Protein AF-0000000077570072 (afdb_homodimer)

Nearest PDB structures (foldseek):
  3abd-assembly2_B  TM=7.037E-01  e=7.799E-14  Homo sapiens
  6ww9-assembly2_B  TM=7.008E-01  e=9.876E-14  Homo sapiens
  6ekl-assembly1_A  TM=6.558E-01  e=8.273E-14  Mus musculus
  5xpt-assembly1_A  TM=6.779E-01  e=5.472E-13  Homo sapiens
  3gmh-assembly5_I  TM=6.913E-01  e=1.492E-09  Homo sapiens

Radius of gyration: 21.85 Å; Cα contacts (8 Å, |Δi|>4): 779; chains: 2; bounding box: 58×62×51 Å

Solvent-accessible surface area (backbone atoms only — not comparable to full-atom values): 22454 Å² total; per-residue (Å²): 127,87,68,90,72,54,52,58,55,47,48,53,23,50,53,51,32,53,49,48,34,49,48,52,30,34,50,48,55,70,65,54,78,54,64,74,81,39,35,41,84,40,77,53,77,90,35,83,41,42,38,53,58,37,62,71,61,29,50,48,48,46,29,31,32,57,43,40,35,70,40,43,47,62,13,33,38,44,30,41,32,44,38,31,22,36,69,87,49,36,67,59,39,33,44,37,38,37,42,31,40,36,79,83,51,78,64,61,62,53,64,68,58,54,45,57,59,52,34,54,47,54,58,50,55,77,62,38,63,84,84,52,75,88,73,59,79,70,45,48,71,51,60,38,36,27,33,38,26,56,51,72,36,60,86,59,63,79,73,71,39,62,38,61,42,62,60,56,71,76,81,43,75,61,40,75,47,81,72,45,65,44,83,47,85,43,42,33,40,34,37,31,37,36,30,70,30,92,81,38,82,71,84,69,83,117,127,82,74,83,77,58,51,58,55,46,50,52,23,50,52,51,31,53,50,48,35,47,48,51,29,35,50,48,56,70,66,52,78,53,63,72,80,39,36,39,84,41,77,54,78,89,36,82,40,44,37,52,60,37,62,70,60,30,50,47,47,44,29,31,33,56,44,41,35,71,39,44,47,62,14,33,37,43,31,41,32,44,38,31,22,35,68,86,48,37,67,58,38,33,43,38,37,38,39,31,40,36,79,82,51,78,64,62,62,54,65,67,59,53,45,56,59,52,33,55,47,54,56,49,56,77,64,38,61,84,82,53,76,88,73,58,79,68,45,46,72,51,60,36,36,27,33,37,26,57,51,70,38,58,87,58,63,79,74,73,39,62,37,60,41,61,60,57,69,74,81,44,75,61,42,74,46,81,73,44,64,46,83,46,84,41,42,34,40,34,37,33,37,36,32,70,29,92,80,40,80,71,83,70,80,118

InterPro domains:
  IPR003511 HORMA domain [PF02301] (17-108)
  IPR003511 HORMA domain [PS50815] (10-193)
  IPR036570 HORMA domain superfamily [G3DSA:3.30.900.10] (5-197)
  IPR036570 HORMA domain superfamily [SSF56019] (9-191)
  IPR045091 Mad2-like [PTHR11842] (9-197)

pLDDT: mean 86.94, std 13.82, range [27.27, 98.12]

Organism: Vanilla planifolia (NCBI:txid51239)

Sequence (412 aa):
MDRRGLTPQGETARILVEFLEVAVSCIVFLKGFYPSGAFERRRYMNVVVQKARHPQLADYIHSVTYGLLPFIQEGLIERVVVVFFDVDHIPVERFVFKLTVNQSYSTKIEENDLEFSLRAFLVKLTLAKPITKPLPPGSSWEVAAYFRALPNGRKESQAQMWVPTDTKQWMQPSCITPIKSLSSEPVKVQLYIEHPSPTEPKDTKGMDRRGLTPQGETARILVEFLEVAVSCIVFLKGFYPSGAFERRRYMNVVVQKARHPQLADYIHSVTYGLLPFIQEGLIERVVVVFFDVDHIPVERFVFKLTVNQSYSTKIEENDLEFSLRAFLVKLTLAKPITKPLPPGSSWEVAAYFRALPNGRKESQAQMWVPTDTKQWMQPSCITPIKSLSSEPVKVQLYIEHPSPTEPKDTKG

Secondary structure (DSSP, 8-state):
---TT--HHHHHHHHHHHHHHHHHHHHHHHHT-S-GGGEEEEEETTEEEEEE-SHHHHHHHHHHHHTTHHHHHTT-EEEEEEEEE-TTS-EEEEEEEEEEE-TT--S---HHHHHHHHHHHHHHHHT-GGGS-PPPTT-EEEEEEEEEE---SS---GGGGB----S---SSPPEEEEEEEEEETTEEEEEEEEE--TTSPP----/---TT--HHHHHHHHHHHHHHHHHHHHHHHHT-S-GGGEEEEEETTEEEEEE-SHHHHHHHHHHHHTTHHHHHTT-EEEEEEEEE-TTS-EEEEEEEEEEE-TT--S---HHHHHHHHHHHHHHHHT-GGGS-PPPTT-EEEEEEEEEE---SS---GGGGB----S---SSPPEEEEEEEEEETTEEEEEEEEE--TTS------

Structure (mmCIF, N/CA/C/O backbone):
data_AF-0000000077570072-model_v1
#
loop_
_entity.id
_entity.type
_entity.pdbx_description
1 polymer 'HORMA domain-containing protein'
#
loop_
_atom_site.group_PDB
_atom_site.id
_atom_site.type_symbol
_atom_site.label_atom_id
_atom_site.label_alt_id
_atom_site.label_comp_id
_atom_site.label_asym_id
_atom_site.label_entity_id
_atom_site.label_seq_id
_atom_site.pdbx_PDB_ins_code
_atom_site.Cartn_x
_atom_site.Cartn_y
_atom_site.Cartn_z
_atom_site.occupancy
_atom_site.B_iso_or_equiv
_atom_site.auth_seq_id
_atom_site.auth_comp_id
_atom_site.auth_asym_id
_atom_site.auth_atom_id
_atom_site.pdbx_PDB_model_num
ATOM 1 N N . MET A 1 1 ? 4.984 -16.938 -27.234 1 40.09 1 MET A N 1
ATOM 2 C CA . MET A 1 1 ? 5.062 -15.508 -27.547 1 40.09 1 MET A CA 1
ATOM 3 C C . MET A 1 1 ? 6.457 -15.133 -28.047 1 40.09 1 MET A C 1
ATOM 5 O O . MET A 1 1 ? 7.457 -15.523 -27.438 1 40.09 1 MET A O 1
ATOM 9 N N . ASP A 1 2 ? 6.535 -14.805 -29.234 1 44.88 2 ASP A N 1
ATOM 10 C CA . ASP A 1 2 ? 7.762 -14.469 -29.938 1 44.88 2 ASP A CA 1
ATOM 11 C C . ASP A 1 2 ? 8.586 -13.445 -29.156 1 44.88 2 ASP A C 1
ATOM 13 O O . ASP A 1 2 ? 8.141 -12.328 -28.922 1 44.88 2 ASP A O 1
ATOM 17 N N . ARG A 1 3 ? 9.508 -13.945 -28.359 1 53.41 3 ARG A N 1
ATOM 18 C CA . ARG A 1 3 ? 10.445 -13.18 -27.547 1 53.41 3 ARG A CA 1
ATOM 19 C C . ARG A 1 3 ? 11.32 -12.281 -28.406 1 53.41 3 ARG A C 1
ATOM 21 O O . ARG A 1 3 ? 12.109 -11.484 -27.891 1 53.41 3 ARG A O 1
ATOM 28 N N . ARG A 1 4 ? 11.453 -12.414 -29.688 1 53.94 4 ARG A N 1
ATOM 29 C CA . ARG A 1 4 ? 12.492 -11.922 -30.578 1 53.94 4 ARG A CA 1
ATOM 30 C C . ARG A 1 4 ? 12.383 -10.414 -30.781 1 53.94 4 ARG A C 1
ATOM 32 O O . ARG A 1 4 ? 13.344 -9.766 -31.188 1 53.94 4 ARG A O 1
ATOM 39 N N . GLY A 1 5 ? 11.5 -9.758 -29.953 1 60.47 5 GLY A N 1
ATOM 40 C CA . GLY A 1 5 ? 11.422 -8.328 -30.25 1 60.47 5 GLY A CA 1
ATOM 41 C C . GLY A 1 5 ? 11.078 -7.492 -29.031 1 60.47 5 GLY A C 1
ATOM 42 O O . GLY A 1 5 ? 10.812 -6.293 -29.156 1 60.47 5 GLY A O 1
ATOM 43 N N . LEU A 1 6 ? 11.188 -8.172 -27.953 1 65.56 6 LEU A N 1
ATOM 44 C CA . LEU A 1 6 ? 10.766 -7.375 -26.797 1 65.56 6 LEU A CA 1
ATOM 45 C C . LEU A 1 6 ? 11.938 -6.578 -26.234 1 65.56 6 LEU A C 1
ATOM 47 O O . LEU A 1 6 ? 13.078 -7.031 -26.281 1 65.56 6 LEU A O 1
ATOM 51 N N . THR A 1 7 ? 11.734 -5.316 -25.953 1 74.25 7 THR A N 1
ATOM 52 C CA . THR A 1 7 ? 12.695 -4.527 -25.188 1 74.25 7 THR A CA 1
ATOM 53 C C . THR A 1 7 ? 13.078 -5.246 -23.906 1 74.25 7 THR A C 1
ATOM 55 O O . THR A 1 7 ? 12.375 -6.156 -23.453 1 74.25 7 THR A O 1
ATOM 58 N N . PRO A 1 8 ? 14.281 -5.039 -23.453 1 78.06 8 PRO A N 1
ATOM 59 C CA . PRO A 1 8 ? 14.703 -5.648 -22.203 1 78.06 8 PRO A CA 1
ATOM 60 C C . PRO A 1 8 ? 13.648 -5.504 -21.094 1 78.06 8 PRO A C 1
ATOM 62 O O . PRO A 1 8 ? 13.406 -6.453 -20.344 1 78.06 8 PRO A O 1
ATOM 65 N N . GLN A 1 9 ? 13.008 -4.379 -21.016 1 78.5 9 GLN A N 1
ATOM 66 C CA . GLN A 1 9 ? 11.969 -4.16 -20.016 1 78.5 9 GLN A CA 1
ATOM 67 C C . GLN A 1 9 ? 10.75 -5.039 -20.281 1 78.5 9 GLN A C 1
ATOM 69 O O . GLN A 1 9 ? 10.109 -5.531 -19.359 1 78.5 9 GLN A O 1
ATOM 74 N N . GLY A 1 10 ? 10.562 -5.184 -21.547 1 84.31 10 GLY A N 1
ATOM 75 C CA . GLY A 1 10 ? 9.438 -6.027 -21.938 1 84.31 10 GLY A CA 1
ATOM 76 C C . GLY A 1 10 ? 9.633 -7.48 -21.547 1 84.31 10 GLY A C 1
ATOM 77 O O . GLY A 1 10 ? 8.695 -8.133 -21.078 1 84.31 10 GLY A O 1
ATOM 78 N N . GLU A 1 11 ? 10.789 -7.934 -21.75 1 87.75 11 GLU A N 1
ATOM 79 C CA . GLU A 1 11 ? 11.094 -9.32 -21.391 1 87.75 11 GLU A CA 1
ATOM 80 C C . GLU A 1 11 ? 11.016 -9.531 -19.891 1 87.75 11 GLU A C 1
ATOM 82 O O . GLU A 1 11 ? 10.469 -10.539 -19.422 1 87.75 11 GLU A O 1
ATOM 87 N N . THR A 1 12 ? 11.562 -8.633 -19.125 1 90.31 12 THR A N 1
ATOM 88 C CA . THR A 1 12 ? 11.516 -8.695 -17.672 1 90.31 12 THR A CA 1
ATOM 89 C C . THR A 1 12 ? 10.062 -8.711 -17.172 1 90.31 12 THR A C 1
ATOM 91 O O . THR A 1 12 ? 9.703 -9.523 -16.328 1 90.31 12 THR A O 1
ATOM 94 N N . ALA A 1 13 ? 9.273 -7.844 -17.781 1 91.81 13 ALA A N 1
ATOM 95 C CA . ALA A 1 13 ? 7.867 -7.754 -17.391 1 91.81 13 ALA A CA 1
ATOM 96 C C . ALA A 1 13 ? 7.133 -9.055 -17.703 1 91.81 13 ALA A C 1
ATOM 98 O O . ALA A 1 13 ? 6.309 -9.508 -16.906 1 91.81 13 ALA A O 1
ATOM 99 N N . ARG A 1 14 ? 7.426 -9.648 -18.781 1 93.25 14 ARG A N 1
ATOM 100 C CA . ARG A 1 14 ? 6.789 -10.906 -19.172 1 93.25 14 ARG A CA 1
ATOM 101 C C . ARG A 1 14 ? 7.129 -12.023 -18.203 1 93.25 14 ARG A C 1
ATOM 103 O O . ARG A 1 14 ? 6.254 -12.789 -17.797 1 93.25 14 ARG A O 1
ATOM 110 N N . ILE A 1 15 ? 8.367 -12.086 -17.844 1 94.19 15 ILE A N 1
ATOM 111 C CA . ILE A 1 15 ? 8.812 -13.102 -16.891 1 94.19 15 ILE A CA 1
ATOM 112 C C . ILE A 1 15 ? 8.109 -12.906 -15.562 1 94.19 15 ILE A C 1
ATOM 114 O O . ILE A 1 15 ? 7.637 -13.867 -14.945 1 94.19 15 ILE A O 1
ATOM 118 N N . LEU A 1 16 ? 8.023 -11.664 -15.117 1 95.12 16 LEU A N 1
ATOM 119 C CA . LEU A 1 16 ? 7.383 -11.352 -13.844 1 95.12 16 LEU A CA 1
ATOM 120 C C . LEU A 1 16 ? 5.902 -11.719 -13.875 1 95.12 16 LEU A C 1
ATOM 122 O O . LEU A 1 16 ? 5.375 -12.273 -12.906 1 95.12 16 LEU A O 1
ATOM 126 N N . VAL A 1 17 ? 5.262 -11.461 -14.992 1 96.12 17 VAL A N 1
ATOM 127 C CA . VAL A 1 17 ? 3.834 -11.742 -15.125 1 96.12 17 VAL A CA 1
ATOM 128 C C . VAL A 1 17 ? 3.604 -13.25 -15.109 1 96.12 17 VAL A C 1
ATOM 130 O O . VAL A 1 17 ? 2.684 -13.742 -14.453 1 96.12 17 VAL A O 1
ATOM 133 N N . GLU A 1 18 ? 4.375 -13.977 -15.781 1 96.56 18 GLU A N 1
ATOM 134 C CA . GLU A 1 18 ? 4.277 -15.438 -15.789 1 96.56 18 GLU A CA 1
ATOM 135 C C . GLU A 1 18 ? 4.52 -16.016 -14.398 1 96.56 18 GLU A C 1
ATOM 137 O O . GLU A 1 18 ? 3.801 -16.906 -13.961 1 96.56 18 GLU A O 1
ATOM 142 N N . PHE A 1 19 ? 5.543 -15.484 -13.797 1 97.44 19 PHE A N 1
ATOM 143 C CA . PHE A 1 19 ? 5.836 -15.891 -12.43 1 97.44 19 PHE A CA 1
ATOM 144 C C . PHE A 1 19 ? 4.633 -15.641 -11.523 1 97.44 19 PHE A C 1
ATOM 146 O O . PHE A 1 19 ? 4.258 -16.516 -10.727 1 97.44 19 PHE A O 1
ATOM 153 N N . LEU A 1 20 ? 4.07 -14.469 -11.625 1 98.12 20 LEU A N 1
ATOM 154 C CA . LEU A 1 20 ? 2.916 -14.117 -10.805 1 98.12 20 LEU A CA 1
ATOM 155 C C . LEU A 1 20 ? 1.753 -15.07 -11.078 1 98.12 20 LEU A C 1
ATOM 157 O O . LEU A 1 20 ? 1.033 -15.453 -10.148 1 98.12 20 LEU A O 1
ATOM 161 N N . GLU A 1 21 ? 1.537 -15.391 -12.32 1 97.81 21 GLU A N 1
ATOM 162 C CA . GLU A 1 21 ? 0.466 -16.312 -12.664 1 97.81 21 GLU A CA 1
ATOM 163 C C . GLU A 1 21 ? 0.638 -17.656 -11.953 1 97.81 21 GLU A C 1
ATOM 165 O O . GLU A 1 21 ? -0.309 -18.172 -11.359 1 97.81 21 GLU A O 1
ATOM 170 N N . VAL A 1 22 ? 1.805 -18.172 -12 1 97.75 22 VAL A N 1
ATOM 171 C CA . VAL A 1 22 ? 2.098 -19.453 -11.359 1 97.75 22 VAL A CA 1
ATOM 172 C C . VAL A 1 22 ? 2.008 -19.312 -9.844 1 97.75 22 VAL A C 1
ATOM 174 O O . VAL A 1 22 ? 1.445 -20.172 -9.164 1 97.75 22 VAL A O 1
ATOM 177 N N . ALA A 1 23 ? 2.555 -18.219 -9.297 1 98.12 23 ALA A N 1
ATOM 178 C CA . ALA A 1 23 ? 2.543 -17.984 -7.852 1 98.12 23 ALA A CA 1
ATOM 179 C C . ALA A 1 23 ? 1.114 -17.891 -7.324 1 98.12 23 ALA A C 1
ATOM 181 O O . ALA A 1 23 ? 0.798 -18.469 -6.277 1 98.12 23 ALA A O 1
ATOM 182 N N . VAL A 1 24 ? 0.272 -17.172 -8.039 1 98.12 24 VAL A N 1
ATOM 183 C CA . VAL A 1 24 ? -1.122 -17.031 -7.629 1 98.12 24 VAL A CA 1
ATOM 184 C C . VAL A 1 24 ? -1.788 -18.406 -7.613 1 98.12 24 VAL A C 1
ATOM 186 O O . VAL A 1 24 ? -2.516 -18.734 -6.676 1 98.12 24 VAL A O 1
ATOM 189 N N . SER A 1 25 ? -1.564 -19.188 -8.656 1 97.62 25 SER A N 1
ATOM 190 C CA . SER A 1 25 ? -2.104 -20.547 -8.703 1 97.62 25 SER A CA 1
ATOM 191 C C . SER A 1 25 ? -1.646 -21.375 -7.504 1 97.62 25 SER A C 1
ATOM 193 O O . SER A 1 25 ? -2.449 -22.062 -6.879 1 97.62 25 SER A O 1
ATOM 195 N N . CYS A 1 26 ? -0.388 -21.281 -7.176 1 97.31 26 CYS A N 1
ATOM 196 C CA . CYS A 1 26 ? 0.173 -22 -6.039 1 97.31 26 CYS A CA 1
ATOM 197 C C . CYS A 1 26 ? -0.467 -21.547 -4.73 1 97.31 26 CYS A C 1
ATOM 199 O O . CYS A 1 26 ? -0.771 -22.359 -3.865 1 97.31 26 CYS A O 1
ATOM 201 N N . ILE A 1 27 ? -0.67 -20.266 -4.594 1 97.75 27 ILE A N 1
ATOM 202 C CA . ILE A 1 27 ? -1.263 -19.703 -3.383 1 97.75 27 ILE A CA 1
ATOM 203 C C . ILE A 1 27 ? -2.695 -20.219 -3.227 1 97.75 27 ILE A C 1
ATOM 205 O O . ILE A 1 27 ? -3.094 -20.641 -2.141 1 97.75 27 ILE A O 1
ATOM 209 N N . VAL A 1 28 ? -3.451 -20.156 -4.305 1 96.88 28 VAL A N 1
ATOM 210 C CA . VAL A 1 28 ? -4.844 -20.594 -4.27 1 96.88 28 VAL A CA 1
ATOM 211 C C . VAL A 1 28 ? -4.914 -22.078 -3.947 1 96.88 28 VAL A C 1
ATOM 213 O O . VAL A 1 28 ? -5.766 -22.516 -3.17 1 96.88 28 VAL A O 1
ATOM 216 N N . PHE A 1 29 ? -4.059 -22.891 -4.508 1 96.69 29 PHE A N 1
ATOM 217 C CA . PHE A 1 29 ? -3.973 -24.312 -4.195 1 96.69 29 PHE A CA 1
ATOM 218 C C . PHE A 1 29 ? -3.643 -24.516 -2.725 1 96.69 29 PHE A C 1
ATOM 220 O O . PHE A 1 29 ? -4.289 -25.312 -2.045 1 96.69 29 PHE A O 1
ATOM 227 N N . LEU A 1 30 ? -2.654 -23.797 -2.287 1 95.69 30 LEU A N 1
ATOM 228 C CA . LEU A 1 30 ? -2.176 -23.891 -0.911 1 95.69 30 LEU A CA 1
ATOM 229 C C . LEU A 1 30 ? -3.309 -23.625 0.076 1 95.69 30 LEU A C 1
ATOM 231 O O . LEU A 1 30 ? -3.383 -24.266 1.128 1 95.69 30 LEU A O 1
ATOM 235 N N . LYS A 1 31 ? -4.172 -22.688 -0.245 1 95.75 31 LYS A N 1
ATOM 236 C CA . LYS A 1 31 ? -5.238 -22.266 0.664 1 95.75 31 LYS A CA 1
ATOM 237 C C . LYS A 1 31 ? -6.418 -23.234 0.607 1 95.75 31 LYS A C 1
ATOM 239 O O . LYS A 1 31 ? -7.328 -23.156 1.436 1 95.75 31 LYS A O 1
ATOM 244 N N . GLY A 1 32 ? -6.445 -24.109 -0.386 1 92.56 32 GLY A N 1
ATOM 245 C CA . GLY A 1 32 ? -7.426 -25.172 -0.437 1 92.56 32 GLY A CA 1
ATOM 246 C C . GLY A 1 32 ? -8.82 -24.688 -0.777 1 92.56 32 GLY A C 1
ATOM 247 O O . GLY A 1 32 ? -9.812 -25.266 -0.327 1 92.56 32 GLY A O 1
ATOM 248 N N . PHE A 1 33 ? -8.867 -23.672 -1.494 1 89.19 33 PHE A N 1
ATOM 249 C CA . PHE A 1 33 ? -10.148 -23.109 -1.879 1 89.19 33 PHE A CA 1
ATOM 250 C C . PHE A 1 33 ? -10.875 -24.016 -2.865 1 89.19 33 PHE A C 1
ATOM 252 O O . PHE A 1 33 ? -12.109 -24.031 -2.908 1 89.19 33 PHE A O 1
ATOM 259 N N . TYR A 1 34 ? -10.117 -24.656 -3.611 1 93.19 34 TYR A N 1
ATOM 260 C CA . TYR A 1 34 ? -10.656 -25.547 -4.641 1 93.19 34 TYR A CA 1
ATOM 261 C C . TYR A 1 34 ? -10.133 -26.969 -4.465 1 93.19 34 TYR A C 1
ATOM 263 O O . TYR A 1 34 ? -9.086 -27.172 -3.844 1 93.19 34 TYR A O 1
ATOM 271 N N . PRO A 1 35 ? -10.922 -27.906 -5 1 93.88 35 PRO A N 1
ATOM 272 C CA . PRO A 1 35 ? -10.406 -29.281 -4.961 1 93.88 35 PRO A CA 1
ATOM 273 C C . PRO A 1 35 ? -9.086 -29.438 -5.707 1 93.88 35 PRO A C 1
ATOM 275 O O . PRO A 1 35 ? -8.812 -28.703 -6.648 1 93.88 35 PRO A O 1
ATOM 278 N N . SER A 1 36 ? -8.266 -30.438 -5.238 1 94.31 36 SER A N 1
ATOM 279 C CA . SER A 1 36 ? -6.957 -30.672 -5.836 1 94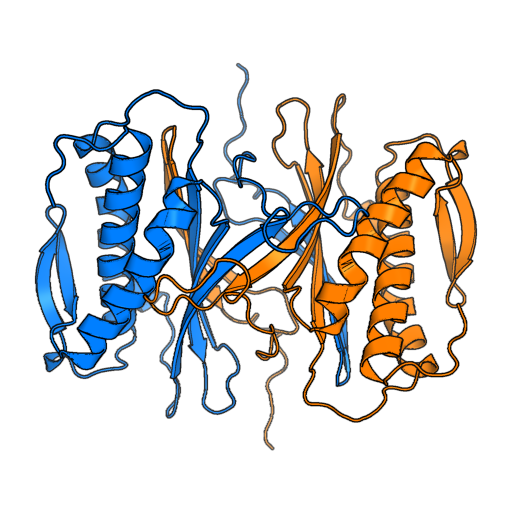.31 36 SER A CA 1
ATOM 280 C C . SER A 1 36 ? -7.07 -30.953 -7.328 1 94.31 36 SER A C 1
ATOM 282 O O . SER A 1 36 ? -6.156 -30.641 -8.094 1 94.31 36 SER A O 1
ATOM 284 N N . GLY A 1 37 ? -8.242 -31.516 -7.707 1 95.5 37 GLY A N 1
ATOM 285 C CA . GLY A 1 37 ? -8.461 -31.828 -9.109 1 95.5 37 GLY A CA 1
ATOM 286 C C . GLY A 1 37 ? -8.555 -30.609 -10 1 95.5 37 GLY A C 1
ATOM 287 O O . GLY A 1 37 ? -8.461 -30.703 -11.219 1 95.5 37 GLY A O 1
ATOM 288 N N . ALA A 1 38 ? -8.773 -29.484 -9.398 1 96.94 38 ALA A N 1
ATOM 289 C CA . ALA A 1 38 ? -8.836 -28.234 -10.164 1 96.94 38 ALA A CA 1
ATOM 290 C C . ALA A 1 38 ? -7.441 -27.766 -10.562 1 96.94 38 ALA A C 1
ATOM 292 O O . ALA A 1 38 ? -7.297 -26.766 -11.273 1 96.94 38 ALA A O 1
ATOM 293 N N . PHE A 1 39 ? -6.426 -28.5 -10.141 1 97.5 39 PHE A N 1
ATOM 294 C CA . PHE A 1 39 ? -5.035 -28.125 -10.391 1 97.5 39 PHE A CA 1
ATOM 295 C C . PHE A 1 39 ? -4.27 -29.297 -11 1 97.5 39 PHE A C 1
ATOM 297 O O . PHE A 1 39 ? -4.758 -30.438 -11 1 97.5 39 PHE A O 1
ATOM 304 N N . GLU A 1 40 ? -3.164 -29.047 -11.539 1 97.62 40 GLU A N 1
ATOM 305 C CA . GLU A 1 40 ? -2.244 -30.062 -12.047 1 97.62 40 GLU A CA 1
ATOM 306 C C . GLU A 1 40 ? -0.799 -29.719 -11.695 1 97.62 40 GLU A C 1
ATOM 308 O O . GLU A 1 40 ? -0.429 -28.547 -11.641 1 97.62 40 GLU A O 1
ATOM 313 N N . ARG A 1 41 ? -0.037 -30.781 -11.453 1 96.31 41 ARG A N 1
ATOM 314 C CA . ARG A 1 41 ? 1.393 -30.594 -11.234 1 96.31 41 ARG A CA 1
ATOM 315 C C . ARG A 1 41 ? 2.119 -30.297 -12.539 1 96.31 41 ARG A C 1
ATOM 317 O O . ARG A 1 41 ? 1.937 -31.016 -13.531 1 96.31 41 ARG A O 1
ATOM 324 N N . ARG A 1 42 ? 2.826 -29.297 -12.562 1 96 42 ARG A N 1
ATOM 325 C CA . ARG A 1 42 ? 3.615 -28.891 -13.719 1 96 42 ARG A CA 1
ATOM 326 C C . ARG A 1 42 ? 4.98 -28.359 -13.297 1 96 42 ARG A C 1
ATOM 328 O O . ARG A 1 42 ? 5.129 -27.828 -12.195 1 96 42 ARG A O 1
ATOM 335 N N . ARG A 1 43 ? 5.922 -28.578 -14.141 1 96.25 43 ARG A N 1
ATOM 336 C CA . ARG A 1 43 ? 7.246 -28.016 -13.867 1 96.25 43 ARG A CA 1
ATOM 337 C C . ARG A 1 43 ? 7.367 -26.594 -14.414 1 96.25 43 ARG A C 1
ATOM 339 O O . ARG A 1 43 ? 6.996 -26.328 -15.555 1 96.25 43 ARG A O 1
ATOM 346 N N . TYR A 1 44 ? 7.75 -25.703 -13.625 1 96 44 TYR A N 1
ATOM 347 C CA . TYR A 1 44 ? 8.016 -24.297 -13.961 1 96 44 TYR A CA 1
ATOM 348 C C . TYR A 1 44 ? 9.242 -23.781 -13.227 1 96 44 TYR A C 1
ATOM 350 O O . TYR A 1 44 ? 9.336 -23.891 -12 1 96 44 TYR A O 1
ATOM 358 N N . MET A 1 45 ? 10.266 -23.266 -13.961 1 94.81 45 MET A N 1
ATOM 359 C CA . MET A 1 45 ? 11.539 -22.828 -13.414 1 94.81 45 MET A CA 1
ATOM 360 C C . MET A 1 45 ? 12.188 -23.922 -12.578 1 94.81 45 MET A C 1
ATOM 362 O O . MET A 1 45 ? 12.68 -23.672 -11.477 1 94.81 45 MET A O 1
ATOM 366 N N . ASN A 1 46 ? 12.031 -25.141 -13.023 1 92.44 46 ASN A N 1
ATOM 367 C CA . ASN A 1 46 ? 12.633 -26.344 -12.445 1 92.44 46 ASN A CA 1
ATOM 368 C C . ASN A 1 46 ? 12.086 -26.625 -11.055 1 92.44 46 ASN A C 1
ATOM 370 O O . ASN A 1 46 ? 12.82 -27.094 -10.172 1 92.44 46 ASN A O 1
ATOM 374 N N . VAL A 1 47 ? 10.922 -26.156 -10.766 1 95.31 47 VAL A N 1
ATOM 375 C CA . VAL A 1 47 ? 10.172 -26.469 -9.547 1 95.31 47 VAL A CA 1
ATOM 376 C C . VAL A 1 47 ? 8.828 -27.078 -9.914 1 95.31 47 VAL A C 1
ATOM 378 O O . VAL A 1 47 ? 8.188 -26.656 -10.883 1 95.31 47 VAL A O 1
ATOM 381 N N . VAL A 1 48 ? 8.461 -28.109 -9.211 1 96.38 48 VAL A N 1
ATOM 382 C CA . VAL A 1 48 ? 7.121 -28.656 -9.398 1 96.38 48 VAL A CA 1
ATOM 383 C C . VAL A 1 48 ? 6.102 -27.734 -8.711 1 96.38 48 VAL A C 1
ATOM 385 O O . VAL A 1 48 ? 6.184 -27.5 -7.504 1 96.38 48 VAL A O 1
ATOM 388 N N . VAL A 1 49 ? 5.219 -27.172 -9.477 1 96.31 49 VAL A N 1
ATOM 389 C CA . VAL A 1 49 ? 4.23 -26.234 -8.961 1 96.31 49 VAL A CA 1
ATOM 390 C C . VAL A 1 49 ? 2.824 -26.734 -9.273 1 96.31 49 VAL A C 1
ATOM 392 O O . VAL A 1 49 ? 2.658 -27.703 -10.023 1 96.31 49 VAL A O 1
ATOM 395 N N . GLN A 1 50 ? 1.848 -26.188 -8.641 1 96.06 50 GLN A N 1
ATOM 396 C CA . GLN A 1 50 ? 0.443 -26.5 -8.891 1 96.06 50 GLN A CA 1
ATOM 397 C C . GLN A 1 50 ? -0.194 -25.453 -9.805 1 96.06 50 GLN A C 1
ATOM 399 O O . GLN A 1 50 ? -0.415 -24.312 -9.391 1 96.06 50 GLN A O 1
ATOM 404 N N . LYS A 1 51 ? -0.458 -25.797 -10.961 1 96.69 51 LYS A N 1
ATOM 405 C CA . LYS A 1 51 ? -1.098 -24.906 -11.93 1 96.69 51 LYS A CA 1
ATOM 406 C C . LYS A 1 51 ? -2.596 -25.188 -12.016 1 96.69 51 LYS A C 1
ATOM 408 O O . LYS A 1 51 ? -3.023 -26.344 -12.016 1 96.69 51 LYS A O 1
ATOM 413 N N . ALA A 1 52 ? -3.338 -24.078 -12.055 1 97.06 52 ALA A N 1
ATOM 414 C CA . ALA A 1 52 ? -4.781 -24.234 -12.219 1 97.06 52 ALA A CA 1
ATOM 415 C C . ALA A 1 52 ? -5.113 -24.875 -13.562 1 97.06 52 ALA A C 1
ATOM 417 O O . ALA A 1 52 ? -4.609 -24.438 -14.602 1 97.06 52 ALA A O 1
ATOM 418 N N . ARG A 1 53 ? -5.922 -25.906 -13.523 1 95.62 53 ARG A N 1
ATOM 419 C CA . ARG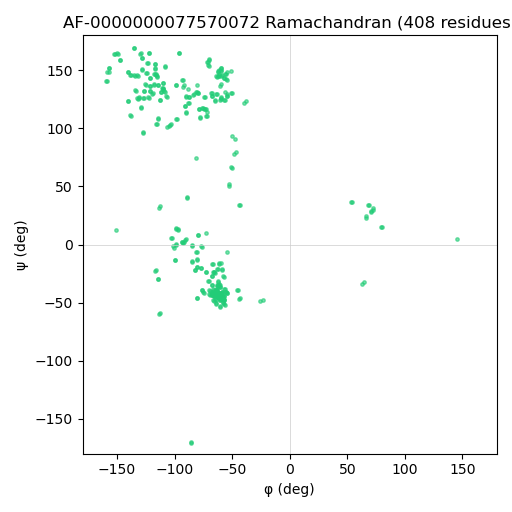 A 1 53 ? -6.301 -26.578 -14.766 1 95.62 53 ARG A CA 1
ATOM 420 C C . ARG A 1 53 ? -7.789 -26.422 -15.047 1 95.62 53 ARG A C 1
ATOM 422 O O . ARG A 1 53 ? -8.219 -26.484 -16.203 1 95.62 53 ARG A O 1
ATOM 429 N N . HIS A 1 54 ? -8.594 -26.297 -13.977 1 96.19 54 HIS A N 1
ATOM 430 C CA . HIS A 1 54 ? -10 -25.969 -14.219 1 96.19 54 HIS A CA 1
ATOM 431 C C . HIS A 1 54 ? -10.133 -24.703 -15.062 1 96.19 54 HIS A C 1
ATOM 433 O O . HIS A 1 54 ? -9.578 -23.656 -14.719 1 96.19 54 HIS A O 1
ATOM 439 N N . PRO A 1 55 ? -10.852 -24.703 -16.109 1 96.25 55 PRO A N 1
ATOM 440 C CA . PRO A 1 55 ? -10.836 -23.641 -17.109 1 96.25 55 PRO A CA 1
ATOM 441 C C . PRO A 1 55 ? -11.18 -22.281 -16.516 1 96.25 55 PRO A C 1
ATOM 443 O O . PRO A 1 55 ? -10.477 -21.297 -16.766 1 96.25 55 PRO A O 1
ATOM 446 N N . GLN A 1 56 ? -12.266 -22.188 -15.766 1 94.62 56 GLN A N 1
ATOM 447 C CA . GLN A 1 56 ? -12.703 -20.922 -15.211 1 94.62 56 GLN A CA 1
ATOM 448 C C . GLN A 1 56 ? -11.648 -20.328 -14.273 1 94.62 56 GLN A C 1
ATOM 450 O O . GLN A 1 56 ? -11.367 -19.141 -14.32 1 94.62 56 GLN A O 1
ATOM 455 N N . LEU A 1 57 ? -11.156 -21.219 -13.445 1 95.88 57 LEU A N 1
ATOM 456 C CA . LEU A 1 57 ? -10.125 -20.766 -12.516 1 95.88 57 LEU A CA 1
ATOM 457 C C . LEU A 1 57 ? -8.852 -20.375 -13.258 1 95.88 57 LEU A C 1
ATOM 459 O O . LEU A 1 57 ? -8.281 -19.312 -12.992 1 95.88 57 LEU A O 1
ATOM 463 N N . ALA A 1 58 ? -8.398 -21.203 -14.164 1 96.56 58 ALA A N 1
ATOM 464 C CA . ALA A 1 58 ? -7.199 -20.953 -14.961 1 96.56 58 ALA A CA 1
ATOM 465 C C . ALA A 1 58 ? -7.34 -19.672 -15.758 1 96.56 58 ALA A C 1
ATOM 467 O O . ALA A 1 58 ? -6.41 -18.859 -15.812 1 96.56 58 ALA A O 1
ATOM 468 N N . ASP A 1 59 ? -8.5 -19.5 -16.359 1 95.38 59 ASP A N 1
ATOM 469 C CA . ASP A 1 59 ? -8.766 -18.312 -17.172 1 95.38 59 ASP A CA 1
ATOM 470 C C . ASP A 1 59 ? -8.734 -17.047 -16.297 1 95.38 59 ASP A C 1
ATOM 472 O O . ASP A 1 59 ? -8.227 -16.016 -16.734 1 95.38 59 ASP A O 1
ATOM 476 N N . TYR A 1 60 ? -9.344 -17.172 -15.18 1 94.56 60 TYR A N 1
ATOM 477 C CA . TYR A 1 60 ? -9.359 -16.016 -14.281 1 94.56 60 TYR A CA 1
ATOM 478 C C . TYR A 1 60 ? -7.941 -15.617 -13.891 1 94.56 60 TYR A C 1
ATOM 480 O O . TYR A 1 60 ? -7.559 -14.453 -14.031 1 94.56 60 TYR A O 1
ATOM 488 N N . ILE A 1 61 ? -7.152 -16.562 -13.383 1 96.81 61 ILE A N 1
ATOM 489 C CA . ILE A 1 61 ? -5.793 -16.297 -12.922 1 96.81 61 ILE A CA 1
ATOM 490 C C . ILE A 1 61 ? -4.961 -15.734 -14.07 1 96.81 61 ILE A C 1
ATOM 492 O O . ILE A 1 61 ? -4.227 -14.758 -13.891 1 96.81 61 ILE A O 1
ATOM 496 N N . HIS A 1 62 ? -5.137 -16.281 -15.219 1 95.81 62 HIS A N 1
ATOM 497 C CA . HIS A 1 62 ? -4.418 -15.805 -16.391 1 95.81 62 HIS A CA 1
ATOM 498 C C . HIS A 1 62 ? -4.805 -14.367 -16.734 1 95.81 62 HIS A C 1
ATOM 500 O O . HIS A 1 62 ? -3.934 -13.516 -16.922 1 95.81 62 HIS A O 1
ATOM 506 N N . SER A 1 63 ? -6.055 -14.133 -16.812 1 94.06 63 SER A N 1
ATOM 507 C CA . SER A 1 63 ? -6.551 -12.828 -17.234 1 94.06 63 SER A CA 1
ATOM 508 C C . SER A 1 63 ? -6.102 -11.734 -16.266 1 94.06 63 SER A C 1
ATOM 510 O O . SER A 1 63 ? -5.641 -10.672 -16.703 1 94.06 63 SER A O 1
ATOM 512 N N . VAL A 1 64 ? -6.23 -12 -15.008 1 93.5 64 VAL A N 1
ATOM 513 C CA . VAL A 1 64 ? -5.91 -10.977 -14.016 1 93.5 64 VAL A CA 1
ATOM 514 C C . VAL A 1 64 ? -4.406 -10.695 -14.031 1 93.5 64 VAL A C 1
ATOM 516 O O . VAL A 1 64 ? -3.982 -9.547 -13.938 1 93.5 64 VAL A O 1
ATOM 519 N N . THR A 1 65 ? -3.59 -11.719 -14.156 1 95.75 65 THR A N 1
ATOM 520 C CA . THR A 1 65 ? -2.145 -11.516 -14.133 1 95.75 65 THR A CA 1
ATOM 521 C C . THR A 1 65 ? -1.668 -10.922 -15.453 1 95.75 65 THR A C 1
ATOM 523 O O . THR A 1 65 ? -0.832 -10.016 -15.469 1 95.75 65 THR A O 1
ATOM 526 N N . TYR A 1 66 ? -2.207 -11.398 -16.516 1 93.56 66 TYR A N 1
ATOM 527 C CA . TYR A 1 66 ? -1.84 -10.852 -17.812 1 93.56 66 TYR A CA 1
ATOM 528 C C . TYR A 1 66 ? -2.232 -9.383 -17.922 1 93.56 66 TYR A C 1
ATOM 530 O O . TYR A 1 66 ? -1.539 -8.602 -18.578 1 93.56 66 TYR A O 1
ATOM 538 N N . GLY A 1 67 ? -3.305 -9.07 -17.328 1 91.62 67 GLY A N 1
ATOM 539 C CA . GLY A 1 67 ? -3.756 -7.688 -17.328 1 91.62 67 GLY A CA 1
ATOM 540 C C . GLY A 1 67 ? -2.785 -6.742 -16.656 1 91.62 67 GLY A C 1
ATOM 541 O O . GLY A 1 67 ? -2.859 -5.527 -16.844 1 91.62 67 GLY A O 1
ATOM 542 N N . LEU A 1 68 ? -1.864 -7.25 -15.891 1 93.19 68 LEU A N 1
ATOM 543 C CA . LEU A 1 68 ? -0.891 -6.438 -15.172 1 93.19 68 LEU A CA 1
ATOM 544 C C . LEU A 1 68 ? 0.301 -6.102 -16.062 1 93.19 68 LEU A C 1
ATOM 546 O O . LEU A 1 68 ? 1.099 -5.223 -15.727 1 93.19 68 LEU A O 1
ATOM 550 N N . LEU A 1 69 ? 0.458 -6.758 -17.172 1 92.62 69 LEU A N 1
ATOM 551 C CA . LEU A 1 69 ? 1.663 -6.723 -17.984 1 92.62 69 LEU A CA 1
ATOM 552 C C . LEU A 1 69 ? 2.004 -5.293 -18.391 1 92.62 69 LEU A C 1
ATOM 554 O O . LEU A 1 69 ? 3.125 -4.828 -18.156 1 92.62 69 LEU A O 1
ATOM 558 N N . PRO A 1 70 ? 1.078 -4.488 -18.969 1 88.88 70 PRO A N 1
ATOM 559 C CA . PRO A 1 70 ? 1.46 -3.135 -19.391 1 88.88 70 PRO A CA 1
ATOM 560 C C . PRO A 1 70 ? 1.902 -2.264 -18.219 1 88.88 70 PRO A C 1
ATOM 562 O O . PRO A 1 70 ? 2.781 -1.412 -18.375 1 88.88 70 PRO A O 1
ATOM 565 N N . PHE A 1 71 ? 1.354 -2.457 -17.031 1 88.75 71 PHE A N 1
ATOM 566 C CA . PHE A 1 71 ? 1.672 -1.656 -15.852 1 88.75 71 PHE A CA 1
ATOM 567 C C . PHE A 1 71 ? 3.023 -2.057 -15.273 1 88.75 71 PHE A C 1
ATOM 569 O O . PHE A 1 71 ? 3.773 -1.208 -14.789 1 88.75 71 PHE A O 1
ATOM 576 N N . ILE A 1 72 ? 3.244 -3.379 -15.312 1 90.88 72 ILE A N 1
ATOM 577 C CA . ILE A 1 72 ? 4.543 -3.85 -14.836 1 90.88 72 ILE A CA 1
ATOM 578 C C . ILE A 1 72 ? 5.641 -3.354 -15.773 1 90.88 72 ILE A C 1
ATOM 580 O O . ILE A 1 72 ? 6.715 -2.949 -15.32 1 90.88 72 ILE A O 1
ATOM 584 N N . GLN A 1 73 ? 5.355 -3.354 -17.047 1 88.19 73 GLN A N 1
ATOM 585 C CA . GLN A 1 73 ? 6.312 -2.904 -18.047 1 88.19 73 GLN A CA 1
ATOM 586 C C . GLN A 1 73 ? 6.688 -1.44 -17.844 1 88.19 73 GLN A C 1
ATOM 588 O O . GLN A 1 73 ? 7.832 -1.045 -18.078 1 88.19 73 GLN A O 1
ATOM 593 N N . GLU A 1 74 ? 5.773 -0.677 -17.406 1 87.44 74 GLU A N 1
ATOM 594 C CA . GLU A 1 74 ? 6.004 0.752 -17.219 1 87.44 74 GLU A CA 1
ATOM 595 C C . GLU A 1 74 ? 6.445 1.056 -15.797 1 87.44 74 GLU A C 1
ATOM 597 O O . GLU A 1 74 ? 6.605 2.221 -15.422 1 87.44 74 GLU A O 1
ATOM 602 N N . GLY A 1 75 ? 6.582 0.009 -15.016 1 89 75 GLY A N 1
ATOM 603 C CA . GLY A 1 75 ? 7.027 0.189 -13.641 1 89 75 GLY A CA 1
ATOM 604 C C . GLY A 1 75 ? 6.008 0.894 -12.773 1 89 75 GLY A C 1
ATOM 605 O O . GLY A 1 75 ? 6.371 1.607 -11.836 1 89 75 GLY A O 1
ATOM 606 N N . LEU A 1 76 ? 4.715 0.674 -13.008 1 88.44 76 LEU A N 1
ATOM 607 C CA . LEU A 1 76 ? 3.67 1.453 -12.352 1 88.44 76 LEU A CA 1
ATOM 608 C C . LEU A 1 76 ? 3.076 0.688 -11.172 1 88.44 76 LEU A C 1
ATOM 610 O O . LEU A 1 76 ? 2.365 1.264 -10.352 1 88.44 76 LEU A O 1
ATOM 614 N N . ILE A 1 77 ? 3.365 -0.621 -11.07 1 91.31 77 ILE A N 1
ATOM 615 C CA . ILE A 1 77 ? 2.773 -1.436 -10.016 1 91.31 77 ILE A CA 1
ATOM 616 C C . ILE A 1 77 ? 3.646 -1.373 -8.758 1 91.31 77 ILE A C 1
ATOM 618 O O . ILE A 1 77 ? 4.836 -1.69 -8.812 1 91.31 77 ILE A O 1
ATOM 622 N N . GLU A 1 78 ? 3.027 -0.931 -7.691 1 92.25 78 GLU A N 1
ATOM 623 C CA . GLU A 1 78 ? 3.725 -0.946 -6.41 1 92.25 78 GLU A CA 1
ATOM 624 C C . GLU A 1 78 ? 3.689 -2.334 -5.777 1 92.25 78 GLU A C 1
ATOM 626 O O . GLU A 1 78 ? 4.688 -2.797 -5.227 1 92.25 78 GLU A O 1
ATOM 631 N N . ARG A 1 79 ? 2.535 -2.904 -5.797 1 94.88 79 ARG A N 1
ATOM 632 C CA . ARG A 1 79 ? 2.412 -4.262 -5.277 1 94.88 79 ARG A CA 1
ATOM 633 C C . ARG A 1 79 ? 1.198 -4.969 -5.871 1 94.88 79 ARG A C 1
ATOM 635 O O . ARG A 1 79 ? 0.246 -4.316 -6.309 1 94.88 79 ARG A O 1
ATOM 642 N N . VAL A 1 80 ? 1.3 -6.289 -5.953 1 96.69 80 VAL A N 1
ATOM 643 C CA . VAL A 1 80 ? 0.203 -7.191 -6.285 1 96.69 80 VAL A CA 1
ATOM 644 C C . VAL A 1 80 ? -0.171 -8.031 -5.066 1 96.69 80 VAL A C 1
ATOM 646 O O . VAL A 1 80 ? 0.702 -8.594 -4.406 1 96.69 80 VAL A O 1
ATOM 649 N N . VAL A 1 81 ? -1.483 -8.07 -4.777 1 96.88 81 VAL A N 1
ATOM 650 C CA . VAL A 1 81 ? -1.904 -8.719 -3.541 1 96.88 81 VAL A CA 1
ATOM 651 C C . VAL A 1 81 ? -2.969 -9.773 -3.846 1 96.88 81 VAL A 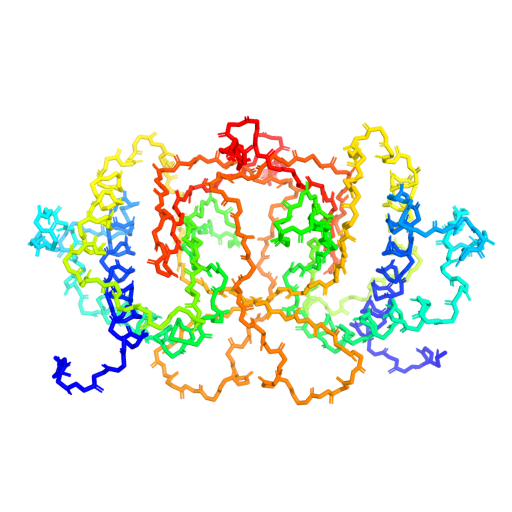C 1
ATOM 653 O O . VAL A 1 81 ? -3.926 -9.5 -4.574 1 96.88 81 VAL A O 1
ATOM 656 N N . VAL A 1 82 ? -2.742 -10.969 -3.416 1 97.62 82 VAL A N 1
ATOM 657 C CA . VAL A 1 82 ? -3.797 -11.977 -3.342 1 97.62 82 VAL A CA 1
ATOM 658 C C . VAL A 1 82 ? -4.477 -11.906 -1.977 1 97.62 82 VAL A C 1
ATOM 660 O O . VAL A 1 82 ? -3.865 -12.234 -0.956 1 97.62 82 VAL A O 1
ATOM 663 N N . VAL A 1 83 ? -5.727 -11.523 -1.994 1 96.56 83 VAL A N 1
ATOM 664 C CA . VAL A 1 83 ? -6.426 -11.273 -0.737 1 96.56 83 VAL A CA 1
ATOM 665 C C . VAL A 1 83 ? -7.496 -12.344 -0.519 1 96.56 83 VAL A C 1
ATOM 667 O O . VAL A 1 83 ? -8.266 -12.648 -1.429 1 96.56 83 VAL A O 1
ATOM 670 N N . PHE A 1 84 ? -7.578 -12.867 0.646 1 96.5 84 PHE A N 1
ATOM 671 C CA . PHE A 1 84 ? -8.617 -13.805 1.063 1 96.5 84 PHE A CA 1
ATOM 672 C C . PHE A 1 84 ? -9.555 -13.148 2.074 1 96.5 84 PHE A C 1
ATOM 674 O O . PHE A 1 84 ? -9.102 -12.508 3.023 1 96.5 84 PHE A O 1
ATOM 681 N N . PHE A 1 85 ? -10.844 -13.32 1.863 1 95.12 85 PHE A N 1
ATOM 682 C CA . PHE A 1 85 ? -11.875 -12.695 2.688 1 95.12 85 PHE A CA 1
ATOM 683 C C . PHE A 1 85 ? -12.711 -13.75 3.4 1 95.12 85 PHE A C 1
ATOM 685 O O . PHE A 1 85 ? -12.859 -14.875 2.908 1 95.12 85 PHE A O 1
ATOM 692 N N . ASP A 1 86 ? -13.281 -13.336 4.504 1 93.12 86 ASP A N 1
ATOM 693 C CA . ASP A 1 86 ? -14.305 -14.164 5.129 1 93.12 86 ASP A CA 1
ATOM 694 C C . ASP A 1 86 ? -15.68 -13.891 4.523 1 93.12 86 ASP A C 1
ATOM 696 O O . ASP A 1 86 ? -15.789 -13.211 3.5 1 93.12 86 ASP A O 1
ATOM 700 N N . VAL A 1 87 ? -16.703 -14.398 5.09 1 91.12 87 VAL A N 1
ATOM 701 C CA . VAL A 1 87 ? -18.062 -14.344 4.547 1 91.12 87 VAL A CA 1
ATOM 702 C C . VAL A 1 87 ? -18.562 -12.906 4.574 1 91.12 87 VAL A C 1
ATOM 704 O O . VAL A 1 87 ? -19.391 -12.516 3.742 1 91.12 87 VAL A O 1
ATOM 707 N N . ASP A 1 88 ? -18.047 -12.094 5.516 1 87.81 88 ASP A N 1
ATOM 708 C CA . ASP A 1 88 ? -18.469 -10.703 5.633 1 87.81 88 ASP A CA 1
ATOM 709 C C . ASP A 1 88 ? -17.594 -9.789 4.777 1 87.81 88 ASP A C 1
ATOM 711 O O . ASP A 1 88 ? -17.625 -8.57 4.922 1 87.81 88 ASP A O 1
ATOM 715 N N . HIS A 1 89 ? -16.641 -10.367 3.979 1 89.31 89 HIS A N 1
ATOM 716 C CA . HIS A 1 89 ? -15.734 -9.672 3.066 1 89.31 89 HIS A CA 1
ATOM 717 C C . HIS A 1 89 ? -14.688 -8.867 3.828 1 89.31 89 HIS A C 1
ATOM 719 O O . HIS A 1 89 ? -14.297 -7.781 3.398 1 89.31 89 HIS A O 1
ATOM 725 N N . ILE A 1 90 ? -14.406 -9.352 4.973 1 89.12 90 ILE A N 1
ATOM 726 C CA . ILE A 1 90 ? -13.266 -8.844 5.734 1 89.12 90 ILE A CA 1
ATOM 727 C C . ILE A 1 90 ? -12.016 -9.648 5.391 1 89.12 90 ILE A C 1
ATOM 729 O O . ILE A 1 90 ? -12.031 -10.883 5.434 1 89.12 90 ILE A O 1
ATOM 733 N N . PRO A 1 91 ? -10.969 -8.945 5.02 1 93.5 91 PRO A N 1
ATOM 734 C CA . PRO A 1 91 ? -9.75 -9.703 4.723 1 93.5 91 PRO A CA 1
ATOM 735 C C . PRO A 1 91 ? -9.25 -10.516 5.914 1 93.5 91 PRO A C 1
ATOM 737 O O . PRO A 1 91 ? -9.273 -10.031 7.051 1 93.5 91 PRO A O 1
ATOM 740 N N . VAL A 1 92 ? -8.828 -11.734 5.664 1 94.5 92 VAL A N 1
ATOM 741 C CA . VAL A 1 92 ? -8.328 -12.578 6.742 1 94.5 92 VAL A CA 1
ATOM 742 C C . VAL A 1 92 ? -6.855 -12.914 6.496 1 94.5 92 VAL A C 1
ATOM 744 O O . VAL A 1 92 ? -6.141 -13.312 7.418 1 94.5 92 VAL A O 1
ATOM 747 N N . GLU A 1 93 ? -6.434 -12.836 5.293 1 96.31 93 GLU A N 1
ATOM 748 C CA . GLU A 1 93 ? -5.051 -13.102 4.906 1 96.31 93 GLU A CA 1
ATOM 749 C C . GLU A 1 93 ? -4.711 -12.453 3.57 1 96.31 93 GLU A C 1
ATOM 751 O O . GLU A 1 93 ? -5.547 -12.406 2.666 1 96.31 93 GLU A O 1
ATOM 756 N N . ARG A 1 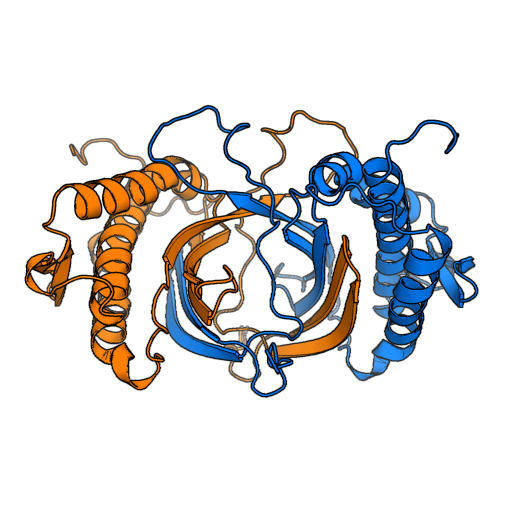94 ? -3.512 -11.922 3.469 1 96.62 94 ARG A N 1
ATOM 757 C CA . ARG A 1 94 ? -3.053 -11.32 2.225 1 96.62 94 ARG A CA 1
ATOM 758 C C . ARG A 1 94 ? -1.657 -11.812 1.857 1 96.62 94 ARG A C 1
ATOM 760 O O . ARG A 1 94 ? -0.752 -11.812 2.693 1 96.62 94 ARG A O 1
ATOM 767 N N . PHE A 1 95 ? -1.463 -12.344 0.683 1 97.81 95 PHE A N 1
ATOM 768 C CA . PHE A 1 95 ? -0.143 -12.555 0.099 1 97.81 95 PHE A CA 1
ATOM 769 C C . PHE A 1 95 ? 0.282 -11.344 -0.73 1 97.81 95 PHE A C 1
ATOM 771 O O . PHE A 1 95 ? -0.38 -10.992 -1.709 1 97.81 95 PHE A O 1
ATOM 778 N N . VAL A 1 96 ? 1.357 -10.734 -0.354 1 97.31 96 VAL A N 1
ATOM 779 C CA . VAL A 1 96 ? 1.742 -9.461 -0.954 1 97.31 96 VAL A CA 1
ATOM 780 C C . VAL A 1 96 ? 3.025 -9.641 -1.764 1 97.31 96 VAL A C 1
ATOM 782 O O . VAL A 1 96 ? 4.035 -10.117 -1.242 1 97.31 96 VAL A O 1
ATOM 785 N N . PHE A 1 97 ? 3.014 -9.281 -3.037 1 97.19 97 PHE A N 1
ATOM 786 C CA . PHE A 1 97 ? 4.176 -9.18 -3.912 1 97.19 97 PHE A CA 1
ATOM 787 C C . PHE A 1 97 ? 4.531 -7.719 -4.168 1 97.19 97 PHE A C 1
ATOM 789 O O . PHE A 1 97 ? 3.863 -7.039 -4.949 1 97.19 97 PHE A O 1
ATOM 796 N N . LYS A 1 98 ? 5.48 -7.254 -3.525 1 94.94 98 LYS A N 1
ATOM 797 C CA . LYS A 1 98 ? 5.992 -5.926 -3.863 1 94.94 98 LYS A CA 1
ATOM 798 C C . LYS A 1 98 ? 6.93 -5.988 -5.062 1 94.94 98 LYS A C 1
ATOM 800 O O . LYS A 1 98 ? 7.82 -6.84 -5.117 1 94.94 98 LYS A O 1
ATOM 805 N N . LEU A 1 99 ? 6.699 -5.105 -6.016 1 93.06 99 LEU A N 1
ATOM 806 C CA . LEU A 1 99 ? 7.473 -5.141 -7.254 1 93.06 99 LEU A CA 1
ATOM 807 C C . LEU A 1 99 ? 8.102 -3.779 -7.539 1 93.06 99 LEU A C 1
ATOM 809 O O . LEU A 1 99 ? 7.441 -2.746 -7.398 1 93.06 99 LEU A O 1
ATOM 813 N N . THR A 1 100 ? 9.359 -3.785 -7.855 1 88.12 100 THR A N 1
ATOM 814 C CA . THR A 1 100 ? 10.031 -2.605 -8.398 1 88.12 100 THR A CA 1
ATOM 815 C C . THR A 1 100 ? 10.797 -2.953 -9.664 1 88.12 100 THR A C 1
ATOM 817 O O . THR A 1 100 ? 11.625 -3.865 -9.664 1 88.12 100 THR A O 1
ATOM 820 N N . VAL A 1 101 ? 10.414 -2.369 -10.695 1 85.12 101 VAL A N 1
ATOM 821 C CA . VAL A 1 101 ? 11.156 -2.484 -11.953 1 85.12 101 VAL A CA 1
ATOM 822 C C . VAL A 1 101 ? 11.742 -1.128 -12.336 1 85.12 101 VAL A C 1
ATOM 824 O O . VAL A 1 101 ? 11 -0.199 -12.672 1 85.12 101 VAL A O 1
ATOM 827 N N . ASN A 1 102 ? 12.992 -1.062 -12.203 1 80.75 102 ASN A N 1
ATOM 828 C CA . ASN A 1 102 ? 13.672 0.182 -12.555 1 80.75 102 ASN A CA 1
ATOM 829 C C . ASN A 1 102 ? 13.742 0.375 -14.07 1 80.75 102 ASN A C 1
ATOM 831 O O . ASN A 1 102 ? 14.477 -0.331 -14.758 1 80.75 102 ASN A O 1
ATOM 835 N N . GLN A 1 103 ? 13.117 1.375 -14.523 1 75.44 103 GLN A N 1
ATOM 836 C CA . GLN A 1 103 ? 13 1.616 -15.961 1 75.44 103 GLN A CA 1
ATOM 837 C C . GLN A 1 103 ? 14.266 2.27 -16.516 1 75.44 103 GLN A C 1
ATOM 839 O O . GLN A 1 103 ? 14.484 2.285 -17.719 1 75.44 103 GLN A O 1
ATOM 844 N N . SER A 1 104 ? 14.969 2.807 -15.633 1 74.5 104 SER A N 1
ATOM 845 C CA . SER A 1 104 ? 16.156 3.531 -16.078 1 74.5 104 SER A CA 1
ATOM 846 C C . SER A 1 104 ? 17.281 2.574 -16.438 1 74.5 104 SER A C 1
ATOM 848 O O . SER A 1 104 ? 18.234 2.961 -17.109 1 74.5 104 SER A O 1
ATOM 850 N N . TYR A 1 105 ? 17.172 1.399 -15.922 1 71.19 105 TYR A N 1
ATOM 851 C CA . TYR A 1 105 ? 18.219 0.427 -16.203 1 71.19 105 TYR A CA 1
ATOM 852 C C . TYR A 1 105 ? 18.062 -0.164 -17.594 1 71.19 105 TYR A C 1
ATOM 854 O O . TYR A 1 105 ? 16.969 -0.606 -17.969 1 71.19 105 TYR A O 1
ATOM 862 N N . SER A 1 106 ? 18.922 0.214 -18.344 1 66.12 106 SER A N 1
ATOM 863 C CA . SER A 1 106 ? 18.906 -0.28 -19.719 1 66.12 106 SER A CA 1
ATOM 864 C C . SER A 1 106 ? 19.531 -1.668 -19.812 1 66.12 106 SER A C 1
ATOM 866 O O . SER A 1 106 ? 19.484 -2.309 -20.859 1 66.12 106 SER A O 1
ATOM 868 N N . THR A 1 107 ? 20.047 -2.055 -18.703 1 62.91 107 THR A N 1
ATOM 869 C CA . THR A 1 107 ? 20.719 -3.346 -18.797 1 62.91 107 THR A CA 1
ATOM 870 C C . THR A 1 107 ? 19.703 -4.488 -18.75 1 62.91 107 THR A C 1
ATOM 872 O O . THR A 1 107 ? 18.734 -4.438 -18 1 62.91 107 THR A O 1
ATOM 875 N N . LYS A 1 108 ? 19.922 -5.242 -19.656 1 66.44 108 LYS A N 1
ATOM 876 C CA . LYS A 1 108 ? 19.109 -6.457 -19.734 1 66.44 108 LYS A CA 1
ATOM 877 C C . LYS A 1 108 ? 19.5 -7.449 -18.641 1 66.44 108 LYS A C 1
ATOM 879 O O . LYS A 1 108 ? 20.688 -7.73 -18.438 1 66.44 108 LYS A O 1
ATOM 884 N N . ILE A 1 109 ? 18.594 -7.598 -17.734 1 71.69 109 ILE A N 1
ATOM 885 C CA . ILE A 1 109 ? 18.797 -8.758 -16.859 1 71.69 109 ILE A CA 1
ATOM 886 C C . ILE A 1 109 ? 18.609 -10.039 -17.672 1 71.69 109 ILE A C 1
ATOM 888 O O . ILE A 1 109 ? 17.656 -10.164 -18.438 1 71.69 109 ILE A O 1
ATOM 892 N N . GLU A 1 110 ? 19.625 -10.875 -17.562 1 79.62 110 GLU A N 1
ATOM 893 C CA . GLU A 1 110 ? 19.5 -12.156 -18.25 1 79.62 110 GLU A CA 1
ATOM 894 C C . GLU A 1 110 ? 18.297 -12.945 -17.734 1 79.62 110 GLU A C 1
ATOM 896 O O . GLU A 1 110 ? 18.125 -13.102 -16.531 1 79.62 110 GLU A O 1
ATOM 901 N N . GLU A 1 111 ? 17.516 -13.266 -18.641 1 80.88 111 GLU A N 1
ATOM 902 C CA . GLU A 1 111 ? 16.312 -14.031 -18.344 1 80.88 111 GLU A CA 1
ATOM 903 C C . GLU A 1 111 ? 16.594 -15.164 -17.359 1 80.88 111 GLU A C 1
ATOM 905 O O . GLU A 1 111 ? 15.867 -15.352 -16.391 1 80.88 111 GLU A O 1
ATOM 910 N N . ASN A 1 112 ? 17.656 -15.883 -17.609 1 84.19 112 ASN A N 1
ATOM 911 C CA . ASN A 1 112 ? 18 -17.047 -16.797 1 84.19 112 ASN A CA 1
ATOM 912 C C . ASN A 1 112 ? 18.297 -16.625 -15.352 1 84.19 112 ASN A C 1
ATOM 914 O O . ASN A 1 112 ? 17.953 -17.344 -14.414 1 84.19 112 ASN A O 1
ATOM 918 N N . ASP A 1 113 ? 18.875 -15.523 -15.188 1 87.44 113 ASP A N 1
ATOM 919 C CA . ASP A 1 113 ? 19.219 -15.031 -13.852 1 87.44 113 ASP A CA 1
ATOM 920 C C . ASP A 1 113 ? 17.953 -14.648 -13.078 1 87.44 113 ASP A C 1
ATOM 922 O O . ASP A 1 113 ? 17.828 -14.961 -11.898 1 87.44 113 ASP A O 1
ATOM 926 N N . LEU A 1 114 ? 17.109 -14.008 -13.773 1 90.44 114 LEU A N 1
ATOM 927 C CA . LEU A 1 114 ? 15.859 -13.594 -13.133 1 90.44 114 LEU A CA 1
ATOM 928 C C . LEU A 1 114 ? 15.016 -14.805 -12.75 1 90.44 114 LEU A C 1
ATOM 930 O O . LEU A 1 114 ? 14.523 -14.898 -11.625 1 90.44 114 LEU A O 1
ATOM 934 N N . GLU A 1 115 ? 14.945 -15.734 -13.664 1 91.75 115 GLU A N 1
ATOM 935 C CA . GLU A 1 115 ? 14.188 -16.953 -13.398 1 91.75 115 GLU A CA 1
ATOM 936 C C . GLU A 1 115 ? 14.766 -17.719 -12.219 1 91.75 115 GLU A C 1
ATOM 938 O O . GLU A 1 115 ? 14.016 -18.234 -11.383 1 91.75 115 GLU A O 1
ATOM 943 N N . PHE A 1 116 ? 16.062 -17.812 -12.195 1 90.62 116 PHE A N 1
ATOM 944 C CA . PHE A 1 116 ? 16.734 -18.5 -11.102 1 90.62 116 PHE A CA 1
ATOM 945 C C . PHE A 1 116 ? 16.391 -17.844 -9.766 1 90.62 116 PHE A C 1
ATOM 947 O O . PHE A 1 116 ? 16.125 -18.547 -8.789 1 90.62 116 PHE A O 1
ATOM 954 N N . SER A 1 117 ? 16.359 -16.609 -9.734 1 91.31 117 SER A N 1
ATOM 955 C CA . SER A 1 117 ? 16.062 -15.883 -8.5 1 91.31 117 SER A CA 1
ATOM 956 C C . SER A 1 117 ? 14.602 -16.047 -8.102 1 91.31 117 SER A C 1
ATOM 958 O O . SER A 1 117 ? 14.281 -16.219 -6.922 1 91.31 117 SER A O 1
ATOM 960 N N . LEU A 1 118 ? 13.75 -16.031 -9.094 1 95.31 118 LEU A N 1
ATOM 961 C CA . LEU A 1 118 ? 12.32 -16.141 -8.82 1 95.31 118 LEU A CA 1
ATOM 962 C C . LEU A 1 118 ? 11.953 -17.547 -8.398 1 95.31 118 LEU A C 1
ATOM 964 O O . LEU A 1 118 ? 10.953 -17.75 -7.711 1 95.31 118 LEU A O 1
ATOM 968 N N . ARG A 1 119 ? 12.781 -18.516 -8.789 1 96.31 119 ARG A N 1
ATOM 969 C CA . ARG A 1 119 ? 12.586 -19.906 -8.406 1 96.31 119 ARG A CA 1
ATOM 970 C C . ARG A 1 119 ? 12.5 -20.047 -6.891 1 96.31 119 ARG A C 1
ATOM 972 O O . ARG A 1 119 ? 11.672 -20.812 -6.375 1 96.31 119 ARG A O 1
ATOM 979 N N . ALA A 1 120 ? 13.32 -19.344 -6.195 1 95.81 120 ALA A N 1
ATOM 980 C CA . ALA A 1 120 ? 13.359 -19.422 -4.734 1 95.81 120 ALA A CA 1
ATOM 981 C C . ALA A 1 120 ? 12.023 -19.016 -4.129 1 95.81 120 ALA A C 1
ATOM 983 O O . ALA A 1 120 ? 11.594 -19.578 -3.117 1 95.81 120 ALA A O 1
ATOM 984 N N . PHE A 1 121 ? 11.367 -18.078 -4.684 1 96.81 121 PHE A N 1
ATOM 985 C CA . PHE A 1 121 ? 10.055 -17.656 -4.219 1 96.81 121 PHE A CA 1
ATOM 986 C C . PHE A 1 121 ? 9.047 -18.797 -4.32 1 96.81 121 PHE A C 1
ATOM 988 O O . PHE A 1 121 ? 8.273 -19.031 -3.395 1 96.81 121 PHE A O 1
ATOM 995 N N . LEU A 1 122 ? 9.047 -19.5 -5.441 1 96.75 122 LEU A N 1
ATOM 996 C CA . LEU A 1 122 ? 8.117 -20.594 -5.664 1 96.75 122 LEU A CA 1
ATOM 997 C C . LEU A 1 122 ? 8.375 -21.734 -4.672 1 96.75 122 LEU A C 1
ATOM 999 O O . LEU A 1 122 ? 7.43 -22.281 -4.109 1 96.75 122 LEU A O 1
ATOM 1003 N N . VAL A 1 123 ? 9.633 -22.031 -4.461 1 96.62 123 VAL A N 1
ATOM 1004 C CA . VAL A 1 123 ? 10 -23.062 -3.506 1 96.62 123 VAL A CA 1
ATOM 1005 C C . VAL A 1 123 ? 9.484 -22.703 -2.117 1 96.62 123 VAL A C 1
ATOM 1007 O O . VAL A 1 123 ? 8.852 -23.531 -1.449 1 96.62 123 VAL A O 1
ATOM 1010 N N . LYS A 1 124 ? 9.703 -21.484 -1.711 1 95.56 124 LYS A N 1
ATOM 1011 C CA . LYS A 1 124 ? 9.25 -21.031 -0.398 1 95.56 124 LYS A CA 1
ATOM 1012 C C . LYS A 1 124 ? 7.73 -21.062 -0.298 1 95.56 124 LYS A C 1
ATOM 1014 O O . LYS A 1 124 ? 7.18 -21.391 0.758 1 95.56 124 LYS A O 1
ATOM 1019 N N . LEU A 1 125 ? 7.07 -20.688 -1.373 1 94.81 125 LEU A N 1
ATOM 1020 C CA . LEU A 1 125 ? 5.613 -20.688 -1.393 1 94.81 125 LEU A CA 1
ATOM 1021 C C . LEU A 1 125 ? 5.062 -22.094 -1.201 1 94.81 125 LEU A C 1
ATOM 1023 O O . LEU A 1 125 ? 4.078 -22.297 -0.486 1 94.81 125 LEU A O 1
ATOM 1027 N N . THR A 1 126 ? 5.641 -23.062 -1.855 1 91.44 126 THR A N 1
ATOM 1028 C CA . THR A 1 126 ? 5.18 -24.438 -1.747 1 91.44 126 THR A CA 1
ATOM 1029 C C . THR A 1 126 ? 5.332 -24.953 -0.318 1 91.44 126 THR A C 1
ATOM 1031 O O . THR A 1 126 ? 4.617 -25.859 0.1 1 91.44 126 THR A O 1
ATOM 1034 N N . LEU A 1 127 ? 6.199 -24.328 0.46 1 92.06 127 LEU A N 1
ATOM 1035 C CA . LEU A 1 127 ? 6.48 -24.75 1.828 1 92.06 127 LEU A CA 1
ATOM 1036 C C . LEU A 1 127 ? 5.773 -23.844 2.832 1 92.06 127 LEU A C 1
ATOM 1038 O O . LEU A 1 127 ? 5.957 -23.984 4.043 1 92.06 127 LEU A O 1
ATOM 1042 N N . ALA A 1 128 ? 4.965 -22.938 2.359 1 93.75 128 ALA A N 1
ATOM 1043 C CA . ALA A 1 128 ? 4.453 -21.859 3.195 1 93.75 128 ALA A CA 1
ATOM 1044 C C . ALA A 1 128 ? 3.207 -22.297 3.961 1 93.75 128 ALA A C 1
ATOM 1046 O O . ALA A 1 128 ? 2.67 -21.531 4.77 1 93.75 128 ALA A O 1
ATOM 1047 N N . LYS A 1 129 ? 2.705 -23.469 3.836 1 92.19 129 LYS A N 1
ATOM 1048 C CA . LYS A 1 129 ? 1.464 -23.938 4.457 1 92.19 129 LYS A CA 1
ATOM 1049 C C . LYS A 1 129 ? 1.494 -23.719 5.969 1 92.19 129 LYS A C 1
ATOM 1051 O O . LYS A 1 129 ? 0.53 -23.219 6.551 1 92.19 129 LYS A O 1
ATOM 1056 N N . PRO A 1 130 ? 2.557 -23.969 6.66 1 93.62 130 PRO A N 1
ATOM 1057 C CA . PRO A 1 130 ? 2.574 -23.844 8.125 1 93.62 130 PRO A CA 1
ATOM 1058 C C . PRO A 1 130 ? 2.393 -22.406 8.602 1 93.62 130 PRO A C 1
ATOM 1060 O O . PRO A 1 130 ? 2.02 -22.172 9.75 1 93.62 130 PRO A O 1
ATOM 1063 N N . ILE A 1 131 ? 2.719 -21.469 7.781 1 92.81 131 ILE A N 1
ATOM 1064 C CA . ILE A 1 131 ? 2.646 -20.078 8.227 1 92.81 131 ILE A CA 1
ATOM 1065 C C . ILE A 1 131 ? 1.344 -19.438 7.746 1 92.81 131 ILE A C 1
ATOM 1067 O O . ILE A 1 131 ? 1.118 -18.25 7.938 1 92.81 131 ILE A O 1
ATOM 1071 N N . THR A 1 132 ? 0.555 -20.203 7.062 1 93.56 132 THR A N 1
ATOM 1072 C CA . THR A 1 132 ? -0.763 -19.734 6.641 1 93.56 132 THR A CA 1
ATOM 1073 C C . THR A 1 132 ? -1.839 -20.203 7.617 1 93.56 132 THR A C 1
ATOM 1075 O O . THR A 1 132 ? -1.571 -21.031 8.5 1 93.56 132 THR A O 1
ATOM 1078 N N . LYS A 1 133 ? -2.988 -19.641 7.551 1 91.06 133 LYS A N 1
ATOM 1079 C CA . LYS A 1 133 ? -4.117 -20 8.406 1 91.06 133 LYS A CA 1
ATOM 1080 C C . LYS A 1 133 ? -5.262 -20.594 7.586 1 91.06 133 LYS A C 1
ATOM 1082 O O . LYS A 1 133 ? -5.484 -20.188 6.441 1 91.06 133 LYS A O 1
ATOM 1087 N N . PRO A 1 134 ? -5.941 -21.562 8.172 1 91.44 134 PRO A N 1
ATOM 1088 C CA . PRO A 1 134 ? -7.121 -22.062 7.465 1 91.44 134 PRO A CA 1
ATOM 1089 C C . PRO A 1 134 ? -8.164 -20.984 7.207 1 91.44 134 PRO A C 1
ATOM 1091 O O . PRO A 1 134 ? -8.328 -20.078 8.023 1 91.44 134 PRO A O 1
ATOM 1094 N N . LEU A 1 135 ? -8.891 -21.109 6.152 1 92.38 135 LEU A N 1
ATOM 1095 C CA . LEU A 1 135 ? -9.914 -20.141 5.797 1 92.38 135 LEU A CA 1
ATOM 1096 C C . LEU A 1 135 ? -11.273 -20.547 6.355 1 92.38 135 LEU A C 1
ATOM 1098 O O . LEU A 1 135 ? -11.609 -21.734 6.352 1 92.38 135 LEU A O 1
ATOM 1102 N N . PRO A 1 136 ? -12.023 -19.594 6.801 1 91.44 136 PRO A N 1
ATOM 1103 C CA . PRO A 1 136 ? -13.391 -19.922 7.238 1 91.44 136 PRO A CA 1
ATOM 1104 C C . PRO A 1 136 ? -14.305 -20.297 6.074 1 91.44 136 PRO A C 1
ATOM 1106 O O . PRO A 1 136 ? -14.008 -19.969 4.922 1 91.44 136 PRO A O 1
ATOM 1109 N N . PRO A 1 137 ? -15.352 -20.984 6.426 1 90.44 137 PRO A N 1
ATOM 1110 C CA . PRO A 1 137 ? -16.328 -21.312 5.379 1 90.44 137 PRO A CA 1
ATOM 1111 C C . PRO A 1 137 ? -16.922 -20.062 4.723 1 90.44 137 PRO A C 1
ATOM 1113 O O . PRO A 1 137 ? -17.172 -19.062 5.398 1 90.44 137 PRO A O 1
ATOM 1116 N N . GLY A 1 138 ? -17.172 -20.156 3.5 1 93.12 138 GLY A N 1
ATOM 1117 C CA . GLY A 1 138 ? -17.766 -19.047 2.77 1 93.12 138 GLY A CA 1
ATOM 1118 C C . GLY A 1 138 ? -16.766 -17.984 2.381 1 93.12 138 GLY A C 1
ATOM 1119 O O . GLY A 1 138 ? -17.141 -16.875 2.008 1 93.12 138 GLY A O 1
ATOM 1120 N N . SER A 1 139 ? -15.539 -18.297 2.459 1 94.75 139 SER A N 1
ATOM 1121 C CA . SER A 1 139 ? -14.484 -17.344 2.125 1 94.75 139 SER A CA 1
ATOM 1122 C C . SER A 1 139 ? -14.43 -17.078 0.624 1 94.75 139 SER A C 1
ATOM 1124 O O . SER A 1 139 ? -14.969 -17.859 -0.167 1 94.75 139 SER A O 1
ATOM 1126 N N . SER A 1 140 ? -13.906 -16 0.246 1 95.31 140 SER A N 1
ATOM 1127 C CA . SER A 1 140 ? -13.641 -15.633 -1.141 1 95.31 140 SER A CA 1
ATOM 1128 C C . SER A 1 140 ? -12.242 -15.039 -1.3 1 95.31 140 SER A C 1
ATOM 1130 O O . SER A 1 140 ? -11.531 -14.836 -0.313 1 95.31 140 SER A O 1
ATOM 1132 N N . TRP A 1 141 ? -11.82 -14.891 -2.539 1 95.75 141 TRP A N 1
ATOM 1133 C CA . TRP A 1 141 ? -10.492 -14.312 -2.756 1 95.75 141 TRP A CA 1
ATOM 1134 C C . TRP A 1 141 ? -10.461 -13.5 -4.047 1 95.75 141 TRP A C 1
ATOM 1136 O O . TRP A 1 141 ? -11.352 -13.625 -4.891 1 95.75 141 TRP A O 1
ATOM 1146 N N . GLU A 1 142 ? -9.516 -12.586 -4.16 1 94.12 142 GLU A N 1
ATOM 1147 C CA . GLU A 1 142 ? -9.289 -11.797 -5.363 1 94.12 142 GLU A CA 1
ATOM 1148 C C . GLU A 1 142 ? -7.828 -11.367 -5.477 1 94.12 142 GLU A C 1
ATOM 1150 O O . GLU A 1 142 ? -7.059 -11.516 -4.527 1 94.12 142 GLU A O 1
ATOM 1155 N N . VAL A 1 143 ? -7.465 -10.953 -6.637 1 95.69 143 VAL A N 1
ATOM 1156 C CA . VAL A 1 143 ? -6.16 -10.352 -6.891 1 95.69 143 VAL A CA 1
ATOM 1157 C C . VAL A 1 143 ? -6.312 -8.852 -7.105 1 95.69 143 VAL A C 1
ATOM 1159 O O . VAL A 1 143 ? -7.156 -8.414 -7.891 1 95.69 143 VAL A O 1
ATOM 1162 N N . ALA A 1 144 ? -5.562 -8.094 -6.355 1 93.75 144 ALA A N 1
ATOM 1163 C CA . ALA A 1 144 ? -5.594 -6.641 -6.48 1 93.75 144 ALA A CA 1
ATOM 1164 C C . ALA A 1 144 ? -4.199 -6.086 -6.766 1 93.75 144 ALA A C 1
ATOM 1166 O O . ALA A 1 144 ? -3.195 -6.664 -6.34 1 93.75 144 ALA A O 1
ATOM 1167 N N . ALA A 1 145 ? -4.129 -5.035 -7.504 1 93.75 145 ALA A N 1
ATOM 1168 C CA . ALA A 1 145 ? -2.885 -4.316 -7.77 1 93.75 145 ALA A CA 1
ATOM 1169 C C . ALA A 1 145 ? -2.941 -2.9 -7.199 1 93.75 145 ALA A C 1
ATOM 1171 O O . ALA A 1 145 ? -4.004 -2.271 -7.188 1 93.75 145 ALA A O 1
ATOM 1172 N N . TYR A 1 146 ? -1.872 -2.479 -6.781 1 92.12 146 TYR A N 1
ATOM 1173 C CA . TYR A 1 146 ? -1.79 -1.155 -6.172 1 92.12 146 TYR A CA 1
ATOM 1174 C C . TYR A 1 146 ? -0.805 -0.269 -6.926 1 92.12 146 TYR A C 1
ATOM 1176 O O . TYR A 1 146 ? 0.258 -0.73 -7.348 1 92.12 146 TYR A O 1
ATOM 1184 N N . PHE A 1 147 ? -1.165 1.021 -7.012 1 91.19 147 PHE A N 1
ATOM 1185 C CA . PHE A 1 147 ? -0.422 2.006 -7.793 1 91.19 147 PHE A CA 1
ATOM 1186 C C . PHE A 1 147 ? -0.104 3.234 -6.949 1 91.19 147 PHE A C 1
ATOM 1188 O O . PHE A 1 147 ? -0.774 3.498 -5.949 1 91.19 147 PHE A O 1
ATOM 1195 N N . ARG A 1 148 ? 0.896 3.971 -7.445 1 89.88 148 ARG A N 1
ATOM 1196 C CA . ARG A 1 148 ? 1.351 5.172 -6.746 1 89.88 148 ARG A CA 1
ATOM 1197 C C . ARG A 1 148 ? 1.145 6.414 -7.605 1 89.88 148 ARG A C 1
ATOM 1199 O O . ARG A 1 148 ? 1.378 6.387 -8.812 1 89.88 148 ARG A O 1
ATOM 1206 N N . ALA A 1 149 ? 0.687 7.414 -6.949 1 88.12 149 ALA A N 1
ATOM 1207 C CA . ALA A 1 149 ? 0.567 8.711 -7.609 1 88.12 149 ALA A CA 1
ATOM 1208 C C . ALA A 1 149 ? 1.157 9.82 -6.742 1 88.12 149 ALA A C 1
ATOM 1210 O O . ALA A 1 149 ? 1.121 9.742 -5.512 1 88.12 149 ALA A O 1
ATOM 1211 N N . LEU A 1 150 ? 1.761 10.789 -7.422 1 86.5 150 LEU A N 1
ATOM 1212 C CA . LEU A 1 150 ? 2.184 12.031 -6.785 1 86.5 150 LEU A CA 1
ATOM 1213 C C . LEU A 1 150 ? 1.225 13.172 -7.117 1 86.5 150 LEU A C 1
ATOM 1215 O O . LEU A 1 150 ? 1.282 13.734 -8.211 1 86.5 150 LEU A O 1
ATOM 1219 N N . PRO A 1 151 ? 0.415 13.477 -6.156 1 80.88 151 PRO A N 1
ATOM 1220 C CA . PRO A 1 151 ? -0.57 14.516 -6.449 1 80.88 151 PRO A CA 1
ATOM 1221 C C . PRO A 1 151 ? 0.072 15.875 -6.703 1 80.88 151 PRO A C 1
ATOM 1223 O O . PRO A 1 151 ? 1.09 16.203 -6.094 1 80.88 151 PRO A O 1
ATOM 1226 N N . ASN A 1 152 ? -0.111 16.562 -7.793 1 72.19 152 ASN A N 1
ATOM 1227 C CA . ASN A 1 152 ? 0.482 17.859 -8.102 1 72.19 152 ASN A CA 1
ATOM 1228 C C . ASN A 1 152 ? -0.573 18.953 -8.148 1 72.19 152 ASN A C 1
ATOM 1230 O O . ASN A 1 152 ? -0.322 20.047 -8.688 1 72.19 152 ASN A O 1
ATOM 1234 N N . GLY A 1 153 ? -1.596 18.922 -7.398 1 61.06 153 GLY A N 1
ATOM 1235 C CA . GLY A 1 153 ? -2.572 20 -7.332 1 61.06 153 GLY A CA 1
ATOM 1236 C C . GLY A 1 153 ? -3.291 20.234 -8.648 1 61.06 153 GLY A C 1
ATOM 1237 O O . GLY A 1 153 ? -4.273 20.984 -8.695 1 61.06 153 GLY A O 1
ATOM 1238 N N . ARG A 1 154 ? -2.57 20.031 -9.789 1 54.59 154 ARG A N 1
ATOM 1239 C CA . ARG A 1 154 ? -3.229 20.344 -11.047 1 54.59 154 ARG A CA 1
ATOM 1240 C C . ARG A 1 154 ? -4.191 19.234 -11.453 1 54.59 154 ARG A C 1
ATOM 1242 O O . ARG A 1 154 ? -3.916 18.047 -11.227 1 54.59 154 ARG A O 1
ATOM 1249 N N . LYS A 1 155 ? -5.379 19.594 -11.5 1 49.53 155 LYS A N 1
ATOM 1250 C CA . LYS A 1 155 ? -6.414 18.688 -12 1 49.53 155 LYS A CA 1
ATOM 1251 C C . LYS A 1 155 ? -5.941 17.969 -13.258 1 49.53 155 LYS A C 1
ATOM 1253 O O . LYS A 1 155 ? -6.207 18.406 -14.375 1 49.53 155 LYS A O 1
ATOM 1258 N N . GLU A 1 156 ? -4.695 17.672 -13.359 1 51.56 156 GLU A N 1
ATOM 1259 C CA . GLU A 1 156 ? -4.391 17.031 -14.641 1 51.56 156 GLU A CA 1
ATOM 1260 C C . GLU A 1 156 ? -5.156 15.727 -14.805 1 51.56 156 GLU A C 1
ATOM 1262 O O . GLU A 1 156 ? -5.602 15.141 -13.812 1 51.56 156 GLU A O 1
ATOM 1267 N N . SER A 1 157 ? -5.48 15.352 -16 1 49.25 157 SER A N 1
ATOM 1268 C CA . SER A 1 157 ? -6.199 14.164 -16.438 1 49.25 157 SER A CA 1
ATOM 1269 C C . SER A 1 157 ? -5.777 12.938 -15.641 1 49.25 157 SER A C 1
ATOM 1271 O O . SER A 1 157 ? -4.621 12.82 -15.234 1 49.25 157 SER A O 1
ATOM 1273 N N . GLN A 1 158 ? -6.766 12.258 -14.945 1 50.06 158 GLN A N 1
ATOM 1274 C CA . GLN A 1 158 ? -6.699 11.031 -14.156 1 50.06 158 GLN A CA 1
ATOM 1275 C C . GLN A 1 158 ? -5.516 10.164 -14.578 1 50.06 158 GLN A C 1
ATOM 1277 O O . GLN A 1 158 ? -4.824 9.594 -13.734 1 50.06 158 GLN A O 1
ATOM 1282 N N . ALA A 1 159 ? -5.348 9.945 -15.953 1 45.69 159 ALA A N 1
ATOM 1283 C CA . ALA A 1 159 ? -4.422 8.977 -16.547 1 45.69 159 ALA A CA 1
ATOM 1284 C C . ALA A 1 159 ? -2.971 9.375 -16.266 1 45.69 159 ALA A C 1
ATOM 1286 O O . ALA A 1 159 ? -2.102 8.508 -16.141 1 45.69 159 ALA A O 1
ATOM 1287 N N . GLN A 1 160 ? -2.76 10.633 -16.016 1 55.31 160 GLN A N 1
ATOM 1288 C CA . GLN A 1 160 ? -1.4 11.164 -16.031 1 55.31 160 GLN A CA 1
ATOM 1289 C C . GLN A 1 160 ? -0.818 11.227 -14.617 1 55.31 160 GLN A C 1
ATOM 1291 O O . GLN A 1 160 ? 0.34 11.602 -14.438 1 55.31 160 GLN A O 1
ATOM 1296 N N . MET A 1 161 ? -1.551 10.555 -13.805 1 63.41 161 MET A N 1
ATOM 1297 C CA . MET A 1 161 ? -1.138 10.875 -12.445 1 63.41 161 MET A CA 1
ATOM 1298 C C . MET A 1 161 ? -0.257 9.773 -11.867 1 63.41 161 MET A C 1
ATOM 1300 O O . MET A 1 161 ? 0.433 9.977 -10.867 1 63.41 161 MET A O 1
ATOM 1304 N N . TRP A 1 162 ? -0.044 8.742 -12.656 1 76.62 162 TRP A N 1
ATOM 1305 C CA . TRP A 1 162 ? 0.696 7.637 -12.055 1 76.62 162 TRP A CA 1
ATOM 1306 C C . TRP A 1 162 ? 2.191 7.773 -12.32 1 76.62 162 TRP A C 1
ATOM 1308 O O . TRP A 1 162 ? 2.6 8.172 -13.414 1 76.62 162 TRP A O 1
ATOM 1318 N N . VAL A 1 163 ? 2.83 7.539 -11.297 1 82.44 163 VAL A N 1
ATOM 1319 C CA . VAL A 1 163 ? 4.277 7.68 -11.445 1 82.44 163 VAL A CA 1
ATOM 1320 C C . VAL A 1 163 ? 4.953 6.332 -11.211 1 82.44 163 VAL A C 1
ATOM 1322 O O . VAL A 1 163 ? 4.484 5.531 -10.398 1 82.44 163 VAL A O 1
ATOM 1325 N N . PRO A 1 164 ? 6.047 6.094 -11.922 1 79.81 164 PRO A N 1
ATOM 1326 C CA . PRO A 1 164 ? 6.824 4.875 -11.68 1 79.81 164 PRO A CA 1
ATOM 1327 C C . PRO A 1 164 ? 7.281 4.746 -10.234 1 79.81 164 PRO A C 1
ATOM 1329 O O . PRO A 1 164 ? 7.52 5.754 -9.562 1 79.81 164 PRO A O 1
ATOM 1332 N N . THR A 1 165 ? 7.27 3.545 -9.766 1 75.62 165 THR A N 1
ATOM 1333 C CA . THR A 1 165 ? 7.66 3.223 -8.398 1 75.62 165 THR A CA 1
ATOM 1334 C C . THR A 1 165 ? 9.156 2.943 -8.312 1 75.62 165 THR A C 1
ATOM 1336 O O . THR A 1 165 ? 9.578 1.99 -7.656 1 75.62 165 THR A O 1
ATOM 1339 N N . ASP A 1 166 ? 9.914 3.66 -8.969 1 66.81 166 ASP A N 1
ATOM 1340 C CA . ASP A 1 166 ? 11.344 3.391 -9.039 1 66.81 166 ASP A CA 1
ATOM 1341 C C . ASP A 1 166 ? 12.062 3.906 -7.793 1 66.81 166 ASP A C 1
ATOM 1343 O O . ASP A 1 166 ? 13.289 3.895 -7.73 1 66.81 166 ASP A O 1
ATOM 1347 N N . THR A 1 167 ? 11.258 4.32 -6.836 1 70 167 THR A N 1
ATOM 1348 C CA . THR A 1 167 ? 11.875 4.668 -5.559 1 70 167 THR A CA 1
ATOM 1349 C C . THR A 1 167 ? 12.438 3.426 -4.875 1 70 167 THR A C 1
ATOM 1351 O O . THR A 1 167 ? 11.828 2.355 -4.914 1 70 167 THR A O 1
ATOM 1354 N N . LYS A 1 168 ? 13.711 3.584 -4.453 1 78.25 168 LYS A N 1
ATOM 1355 C CA . LYS A 1 168 ? 14.305 2.479 -3.711 1 78.25 168 LYS A CA 1
ATOM 1356 C C . LYS A 1 168 ? 13.398 2.027 -2.57 1 78.25 168 LYS A C 1
ATOM 1358 O O . LYS A 1 168 ? 12.766 2.852 -1.908 1 78.25 168 LYS A O 1
ATOM 1363 N N . GLN A 1 169 ? 13.18 0.705 -2.516 1 80.19 169 GLN A N 1
ATOM 1364 C CA . GLN A 1 169 ? 12.312 0.13 -1.486 1 80.19 169 GLN A CA 1
ATOM 1365 C C . GLN A 1 169 ? 13.133 -0.63 -0.446 1 80.19 169 GLN A C 1
ATOM 1367 O O . GLN A 1 169 ? 14.273 -1.022 -0.709 1 80.19 169 GLN A O 1
ATOM 1372 N N . TRP A 1 170 ? 12.539 -0.666 0.742 1 87 170 TRP A N 1
ATOM 1373 C CA . TRP A 1 170 ? 13.156 -1.495 1.774 1 87 170 TRP A CA 1
ATOM 1374 C C . TRP A 1 170 ? 13.188 -2.959 1.348 1 87 170 TRP A C 1
ATOM 1376 O O . TRP A 1 170 ? 12.289 -3.428 0.646 1 87 170 TRP A O 1
ATOM 1386 N N . MET A 1 171 ? 14.203 -3.664 1.715 1 82.44 171 MET A N 1
ATOM 1387 C CA . MET A 1 171 ? 14.344 -5.078 1.374 1 82.44 171 MET A CA 1
ATOM 1388 C C . MET A 1 171 ? 13.555 -5.949 2.34 1 82.44 171 MET A C 1
ATOM 1390 O O . MET A 1 171 ? 13.234 -7.098 2.027 1 82.44 171 MET A O 1
ATOM 1394 N N . GLN A 1 172 ? 13.312 -5.418 3.438 1 86 172 GLN A N 1
ATOM 1395 C CA . GLN A 1 172 ? 12.539 -6.109 4.457 1 86 172 GLN A CA 1
ATOM 1396 C C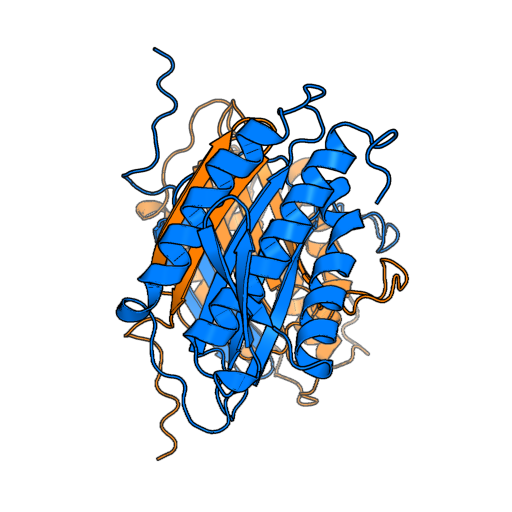 . GLN A 1 172 ? 11.234 -5.371 4.754 1 86 172 GLN A C 1
ATOM 1398 O O . GLN A 1 172 ? 11.133 -4.164 4.52 1 86 172 GLN A O 1
ATOM 1403 N N . PRO A 1 173 ? 10.273 -6.188 5.164 1 85.81 173 PRO A N 1
ATOM 1404 C CA . PRO A 1 173 ? 9.062 -5.488 5.594 1 85.81 173 PRO A CA 1
ATOM 1405 C C . PRO A 1 173 ? 9.336 -4.445 6.676 1 85.81 173 PRO A C 1
ATOM 1407 O O . PRO A 1 173 ? 10.188 -4.656 7.543 1 85.81 173 PRO A O 1
ATOM 1410 N N . SER A 1 174 ? 8.695 -3.35 6.645 1 88.88 174 SER A N 1
ATOM 1411 C CA . SER A 1 174 ? 8.914 -2.221 7.547 1 88.88 174 SER A CA 1
ATOM 1412 C C . SER A 1 174 ? 8.422 -2.537 8.953 1 88.88 174 SER A C 1
ATOM 1414 O O . SER A 1 174 ? 7.605 -3.438 9.148 1 88.88 174 SER A O 1
ATOM 1416 N N . CYS A 1 175 ? 9.039 -1.844 9.906 1 90.44 175 CYS A N 1
ATOM 1417 C CA . CYS A 1 175 ? 8.516 -1.813 11.266 1 90.44 175 CYS A CA 1
ATOM 1418 C C . CYS A 1 175 ? 7.43 -0.757 11.414 1 90.44 175 CYS A C 1
ATOM 1420 O O . CYS A 1 175 ? 7.645 0.41 11.078 1 90.44 175 CYS A O 1
ATOM 1422 N N . ILE A 1 176 ? 6.348 -1.182 11.938 1 92.62 176 ILE A N 1
ATOM 1423 C CA . ILE A 1 176 ? 5.191 -0.292 12 1 92.62 176 ILE A CA 1
ATOM 1424 C C . ILE A 1 176 ? 4.953 0.152 13.438 1 92.62 176 ILE A C 1
ATOM 1426 O O . ILE A 1 176 ? 4.973 -0.669 14.359 1 92.62 176 ILE A O 1
ATOM 1430 N N . THR A 1 177 ? 4.777 1.408 13.688 1 93.44 177 THR A N 1
ATOM 1431 C CA . THR A 1 177 ? 4.359 1.988 14.961 1 93.44 177 THR A CA 1
ATOM 1432 C C . THR A 1 177 ? 2.998 2.664 14.828 1 93.44 177 THR A C 1
ATOM 1434 O O . THR A 1 177 ? 2.891 3.744 14.242 1 93.44 177 THR A O 1
ATOM 1437 N N . PRO A 1 178 ? 2.01 1.977 15.336 1 93 178 PRO A N 1
ATOM 1438 C CA . PRO A 1 178 ? 0.683 2.592 15.25 1 93 178 PRO A CA 1
ATOM 1439 C C . PRO A 1 178 ? 0.589 3.9 16.031 1 93 178 PRO A C 1
ATOM 1441 O O . PRO A 1 178 ? 1.201 4.031 17.094 1 93 178 PRO A O 1
ATOM 1444 N N . ILE A 1 179 ? -0.141 4.867 15.57 1 94.19 179 ILE A N 1
ATOM 1445 C CA . ILE A 1 179 ? -0.332 6.145 16.25 1 94.19 179 ILE A CA 1
ATOM 1446 C C . ILE A 1 179 ? -1.784 6.277 16.703 1 94.19 179 ILE A C 1
ATOM 1448 O O . ILE A 1 179 ? -2.059 6.43 17.891 1 94.19 179 ILE A O 1
ATOM 1452 N N . LYS A 1 180 ? -2.717 6.219 15.797 1 94.19 180 LYS A N 1
ATOM 1453 C CA . LYS A 1 180 ? -4.137 6.395 16.094 1 94.19 180 LYS A CA 1
ATOM 1454 C C . LYS A 1 180 ? -5.004 5.77 15 1 94.19 180 LYS A C 1
ATOM 1456 O O . LYS A 1 180 ? -4.586 5.68 13.844 1 94.19 180 LYS A O 1
ATOM 1461 N N . SER A 1 181 ? -6.164 5.281 15.344 1 92.19 181 SER A N 1
ATOM 1462 C CA . SER A 1 181 ? -7.137 4.734 14.406 1 92.19 181 SER A CA 1
ATOM 1463 C C . SER A 1 181 ? -8.547 5.238 14.719 1 92.19 181 SER A C 1
ATOM 1465 O O . SER A 1 181 ? -8.875 5.508 15.875 1 92.19 181 SER A O 1
ATOM 1467 N N . LEU A 1 182 ? -9.25 5.406 13.695 1 90.62 182 LEU A N 1
ATOM 1468 C CA . LEU A 1 182 ? -10.648 5.816 13.758 1 90.62 182 LEU A CA 1
ATOM 1469 C C . LEU A 1 182 ? -11.523 4.926 12.883 1 90.62 182 LEU A C 1
ATOM 1471 O O . LEU A 1 182 ? -11.203 4.691 11.719 1 90.62 182 LEU A O 1
ATOM 1475 N N . SER A 1 183 ? -12.547 4.371 13.445 1 84.94 183 SER A N 1
ATOM 1476 C CA . SER A 1 183 ? -13.531 3.604 12.695 1 84.94 183 SER A CA 1
ATOM 1477 C C . SER A 1 183 ? -14.945 4.105 12.969 1 84.94 183 SER A C 1
ATOM 1479 O O . SER A 1 183 ? -15.523 3.818 14.023 1 84.94 183 SER A O 1
ATOM 1481 N N . SER A 1 184 ? -15.453 4.91 12.172 1 81.44 184 SER A N 1
ATOM 1482 C CA . SER A 1 184 ? -16.812 5.422 12.242 1 81.44 184 SER A CA 1
ATOM 1483 C C . SER A 1 184 ? -17.453 5.488 10.859 1 81.44 184 SER A C 1
ATOM 1485 O O . SER A 1 184 ? -17.062 6.301 10.023 1 81.44 184 SER A O 1
ATOM 1487 N N . GLU A 1 185 ? -18.406 4.688 10.617 1 78.75 185 GLU A N 1
ATOM 1488 C CA . GLU A 1 185 ? -19.031 4.707 9.297 1 78.75 185 GLU A CA 1
ATOM 1489 C C . GLU A 1 185 ? -19.547 6.098 8.961 1 78.75 185 GLU A C 1
ATOM 1491 O O . GLU A 1 185 ? -20.141 6.77 9.805 1 78.75 185 GLU A O 1
ATOM 1496 N N . PRO A 1 186 ? -19.203 6.594 7.727 1 85.44 186 PRO A N 1
ATOM 1497 C CA . PRO A 1 186 ? -18.672 5.891 6.562 1 85.44 186 PRO A CA 1
ATOM 1498 C C . PRO A 1 186 ? -17.141 6.02 6.449 1 85.44 186 PRO A C 1
ATOM 1500 O O . PRO A 1 186 ? -16.562 5.66 5.426 1 85.44 186 PRO A O 1
ATOM 1503 N N . VAL A 1 187 ? -16.484 6.492 7.523 1 88.69 187 VAL A N 1
ATOM 1504 C CA . VAL A 1 187 ? -15.078 6.844 7.395 1 88.69 187 VAL A CA 1
ATOM 1505 C C . VAL A 1 187 ? -14.234 5.984 8.336 1 88.69 187 VAL A C 1
ATOM 1507 O O . VAL A 1 187 ? -14.602 5.797 9.5 1 88.69 187 VAL A O 1
ATOM 1510 N N . LYS A 1 188 ? -13.242 5.43 7.793 1 90.31 188 LYS A N 1
ATOM 1511 C CA . LYS A 1 188 ? -12.172 4.828 8.586 1 90.31 188 LYS A CA 1
ATOM 1512 C C . LYS A 1 188 ? -10.82 5.457 8.266 1 90.31 188 LYS A C 1
ATOM 1514 O O . LYS A 1 188 ? -10.5 5.691 7.098 1 90.31 188 LYS A O 1
ATOM 1519 N N . VAL A 1 189 ? -10.117 5.793 9.328 1 93.44 189 VAL A N 1
ATOM 1520 C CA . VAL A 1 189 ? -8.797 6.395 9.164 1 93.44 189 VAL A CA 1
ATOM 1521 C C . VAL A 1 189 ? -7.805 5.727 10.109 1 93.44 189 VAL A C 1
ATOM 1523 O O . VAL A 1 189 ? -8.117 5.473 11.273 1 93.44 189 VAL A O 1
ATOM 1526 N N . GLN A 1 190 ? -6.672 5.391 9.57 1 94.19 190 GLN A N 1
ATOM 1527 C CA . GLN A 1 190 ? -5.555 4.918 10.375 1 94.19 190 GLN A CA 1
ATOM 1528 C C . GLN A 1 190 ? -4.293 5.734 10.102 1 94.19 190 GLN A C 1
ATOM 1530 O O . GLN A 1 190 ? -4.008 6.07 8.945 1 94.19 190 GLN A O 1
ATOM 1535 N N . LEU A 1 191 ? -3.641 6.02 11.195 1 96.69 191 LEU A N 1
ATOM 1536 C CA . LEU A 1 191 ? -2.346 6.684 11.102 1 96.69 191 LEU A CA 1
ATOM 1537 C C . LEU A 1 191 ? -1.264 5.859 11.797 1 96.69 191 LEU A C 1
ATOM 1539 O O . LEU A 1 191 ? -1.42 5.473 12.953 1 96.69 191 LEU A O 1
ATOM 1543 N N . TYR A 1 192 ? -0.177 5.578 11.062 1 96.25 192 TYR A N 1
ATOM 1544 C CA . TYR A 1 192 ? 0.971 4.898 11.656 1 96.25 192 TYR A CA 1
ATOM 1545 C C . TYR A 1 192 ? 2.266 5.32 10.969 1 96.25 192 TYR A C 1
ATOM 1547 O O . TYR A 1 192 ? 2.238 5.945 9.906 1 96.25 192 TYR A O 1
ATOM 1555 N N . ILE A 1 193 ? 3.334 5.012 11.633 1 96.88 193 ILE A N 1
ATOM 1556 C CA . ILE A 1 193 ? 4.66 5.324 11.117 1 96.88 193 ILE A CA 1
ATOM 1557 C C . ILE A 1 193 ? 5.379 4.039 10.711 1 96.88 193 ILE A C 1
ATOM 1559 O O . ILE A 1 193 ? 5.254 3.016 11.391 1 96.88 193 ILE A O 1
ATOM 1563 N N . GLU A 1 194 ? 6.07 4.121 9.586 1 95.44 194 GLU A N 1
ATOM 1564 C CA . GLU A 1 194 ? 6.898 3 9.148 1 95.44 194 GLU A CA 1
ATOM 1565 C C . GLU A 1 194 ? 8.383 3.375 9.156 1 95.44 194 GLU A C 1
ATOM 1567 O O . GLU A 1 194 ? 8.75 4.473 8.734 1 95.44 194 GLU A O 1
ATOM 1572 N N . HIS A 1 195 ? 9.188 2.479 9.633 1 94.69 195 HIS A N 1
ATOM 1573 C CA . HIS A 1 195 ? 10.648 2.559 9.602 1 94.69 195 HIS A CA 1
ATOM 1574 C C . HIS A 1 195 ? 11.258 1.287 9.023 1 94.69 195 HIS A C 1
ATOM 1576 O O . HIS A 1 195 ? 10.617 0.232 9.023 1 94.69 195 HIS A O 1
ATOM 1582 N N . PRO A 1 196 ? 12.422 1.438 8.391 1 91.44 196 PRO A N 1
ATOM 1583 C CA . PRO A 1 196 ? 13.094 0.203 7.969 1 91.44 196 PRO A CA 1
ATOM 1584 C C . PRO A 1 196 ? 13.32 -0.767 9.125 1 91.44 196 PRO A C 1
ATOM 1586 O O . PRO A 1 196 ? 13.555 -0.338 10.258 1 91.44 196 PRO A O 1
ATOM 1589 N N . SER A 1 197 ? 13.25 -2.01 8.82 1 90.38 197 SER A N 1
ATOM 1590 C CA . SER A 1 197 ? 13.508 -3.031 9.828 1 90.38 197 SER A CA 1
ATOM 1591 C C . SER A 1 197 ? 14.938 -2.939 10.359 1 90.38 197 SER A C 1
ATOM 1593 O O . SER A 1 197 ? 15.844 -2.527 9.633 1 90.38 197 SER A O 1
ATOM 1595 N N . PRO A 1 198 ? 15.117 -3.322 11.648 1 86.19 198 PRO A N 1
ATOM 1596 C CA . PRO A 1 198 ? 16.484 -3.363 12.172 1 86.19 198 PRO A CA 1
ATOM 1597 C C . PRO A 1 198 ? 17.391 -4.305 11.383 1 86.19 198 PRO A C 1
ATOM 1599 O O . PRO A 1 198 ? 18.609 -4.172 11.438 1 86.19 198 PRO A O 1
ATOM 1602 N N . THR A 1 199 ? 16.797 -5.293 10.641 1 83.25 199 THR A N 1
ATOM 1603 C CA . THR A 1 199 ? 17.562 -6.266 9.867 1 83.25 199 THR A CA 1
ATOM 1604 C C . THR A 1 199 ? 17.766 -5.777 8.438 1 83.25 199 THR A C 1
ATOM 1606 O O . THR A 1 199 ? 18.328 -6.492 7.605 1 83.25 199 THR A O 1
ATOM 1609 N N . GLU A 1 200 ? 17.266 -4.586 8.211 1 87 200 GLU A N 1
ATOM 1610 C CA . GLU A 1 200 ? 17.469 -4 6.891 1 87 200 GLU A CA 1
ATOM 1611 C C . GLU A 1 200 ? 18.953 -3.84 6.578 1 87 200 GLU A C 1
ATOM 1613 O O . GLU A 1 200 ? 19.719 -3.338 7.406 1 87 200 GLU A O 1
ATOM 1618 N N . PRO A 1 201 ? 19.375 -4.43 5.355 1 77.5 201 PRO A N 1
ATOM 1619 C CA . PRO A 1 201 ? 20.781 -4.262 5.008 1 77.5 201 PRO A CA 1
ATOM 1620 C C . PRO A 1 201 ? 21.203 -2.795 4.953 1 77.5 201 PRO A C 1
ATOM 1622 O O . PRO A 1 201 ? 20.453 -1.95 4.465 1 77.5 201 PRO A O 1
ATOM 1625 N N . LYS A 1 202 ? 22.281 -2.463 5.781 1 68.69 202 LYS A N 1
ATOM 1626 C CA . LYS A 1 202 ? 22.797 -1.097 5.785 1 68.69 202 LYS A CA 1
ATOM 1627 C C . LYS A 1 202 ? 23.562 -0.792 4.5 1 68.69 202 LYS A C 1
ATOM 1629 O O . LYS A 1 202 ? 24.219 -1.672 3.936 1 68.69 202 LYS A O 1
ATOM 1634 N N . ASP A 1 203 ? 23.094 0.11 3.74 1 57.81 203 ASP A N 1
ATOM 1635 C CA . ASP A 1 203 ? 23.922 0.485 2.605 1 57.81 203 ASP A CA 1
ATOM 1636 C C . ASP A 1 203 ? 25.359 0.788 3.055 1 57.81 203 ASP A C 1
ATOM 1638 O O . ASP A 1 203 ? 25.578 1.713 3.836 1 57.81 203 ASP A O 1
ATOM 1642 N N . THR A 1 204 ? 26.156 -0.077 3.533 1 43.09 204 THR A N 1
ATOM 1643 C CA . THR A 1 204 ? 27.562 0.162 3.887 1 43.09 204 THR A CA 1
ATOM 1644 C C . THR A 1 204 ? 28.281 0.917 2.77 1 43.09 204 THR A C 1
ATOM 1646 O O . THR A 1 204 ? 28.453 0.385 1.674 1 43.09 204 THR A O 1
ATOM 1649 N N . LYS A 1 205 ? 28.188 2.143 2.592 1 38.34 205 LYS A N 1
ATOM 1650 C CA . LYS A 1 205 ? 29.312 2.838 1.969 1 38.34 205 LYS A CA 1
ATOM 1651 C C . LYS A 1 205 ? 30.609 2.537 2.697 1 38.34 205 LYS A C 1
ATOM 1653 O O . LYS A 1 205 ? 30.797 2.941 3.848 1 38.34 205 LYS A O 1
ATOM 1658 N N . GLY A 1 206 ? 30.969 1.288 2.967 1 27.27 206 GLY A N 1
ATOM 1659 C CA . GLY A 1 206 ? 32.406 1.263 3.027 1 27.27 206 GLY A CA 1
ATOM 1660 C C . GLY A 1 206 ? 33.094 1.674 1.725 1 27.27 206 GLY A C 1
ATOM 1661 O O . GLY A 1 206 ? 32.469 1.555 0.654 1 27.27 206 GLY A O 1
ATOM 1662 N N . MET B 1 1 ? -15.266 28.078 1.376 1 39.88 1 MET B N 1
ATOM 1663 C CA . MET B 1 1 ? -15.914 27.25 0.369 1 39.88 1 MET B CA 1
ATOM 1664 C C . MET B 1 1 ? -17.359 26.953 0.761 1 39.88 1 MET B C 1
ATOM 1666 O O . MET B 1 1 ? -17.625 26.562 1.899 1 39.88 1 MET B O 1
ATOM 1670 N N . ASP B 1 2 ? -18.203 27.5 0.063 1 44.47 2 ASP B N 1
ATOM 1671 C CA . ASP B 1 2 ? -19.656 27.406 0.273 1 44.47 2 ASP B CA 1
ATOM 1672 C C . ASP B 1 2 ? -20.062 25.953 0.485 1 44.47 2 ASP B C 1
ATOM 1674 O O . ASP B 1 2 ? -19.891 25.109 -0.398 1 44.47 2 ASP B O 1
ATOM 1678 N N . ARG B 1 3 ? -20.062 25.578 1.713 1 53.72 3 ARG B N 1
ATOM 1679 C CA . ARG B 1 3 ? -20.531 24.266 2.148 1 53.72 3 ARG B CA 1
ATOM 1680 C C . ARG B 1 3 ? -21.953 24 1.664 1 53.72 3 ARG B C 1
ATOM 1682 O O . ARG B 1 3 ? -22.484 22.906 1.879 1 53.72 3 ARG B O 1
ATOM 1689 N N . ARG B 1 4 ? -22.609 24.938 1.07 1 50.94 4 ARG B N 1
ATOM 1690 C CA . ARG B 1 4 ? -24.016 24.969 0.682 1 50.94 4 ARG B CA 1
ATOM 1691 C C . ARG B 1 4 ? -24.234 24.234 -0.636 1 50.94 4 ARG B C 1
ATOM 1693 O O . ARG B 1 4 ? -23.609 24.562 -1.647 1 50.94 4 ARG B O 1
ATOM 1700 N N . GLY B 1 5 ? -24.172 22.766 -0.543 1 61.09 5 GLY B N 1
ATOM 1701 C CA . GLY B 1 5 ? -24.672 21.969 -1.655 1 61.09 5 GLY B CA 1
ATOM 1702 C C . GLY B 1 5 ? -23.875 20.688 -1.873 1 61.09 5 GLY B C 1
ATOM 1703 O O . GLY B 1 5 ? -24.062 20 -2.875 1 61.09 5 GLY B O 1
ATOM 1704 N N . LEU B 1 6 ? -22.969 20.531 -0.937 1 65.44 6 LEU B N 1
ATOM 1705 C CA . LEU B 1 6 ? -22.172 19.344 -1.191 1 65.44 6 LEU B CA 1
ATOM 1706 C C . LEU B 1 6 ? -22.906 18.094 -0.73 1 65.44 6 LEU B C 1
ATOM 1708 O O . LEU B 1 6 ? -23.672 18.125 0.24 1 65.44 6 LEU B O 1
ATOM 1712 N N . THR B 1 7 ? -22.859 17.078 -1.503 1 74.25 7 THR B N 1
ATOM 1713 C CA . THR B 1 7 ? -23.312 15.766 -1.08 1 74.25 7 THR B CA 1
ATOM 1714 C C . THR B 1 7 ? -22.625 15.336 0.211 1 74.25 7 THR B C 1
ATOM 1716 O O . THR B 1 7 ? -21.578 15.883 0.57 1 74.25 7 THR B O 1
ATOM 1719 N N . PRO B 1 8 ? -23.297 14.586 1.005 1 78.12 8 PRO B N 1
ATOM 1720 C CA . PRO B 1 8 ? -22.672 14.086 2.232 1 78.12 8 PRO B CA 1
ATOM 1721 C C . PRO B 1 8 ? -21.266 13.555 2.004 1 78.12 8 PRO B C 1
ATOM 1723 O O . PRO B 1 8 ? -20.375 13.812 2.812 1 78.12 8 PRO B O 1
ATOM 1726 N N . GLN B 1 9 ? -21.031 12.883 0.921 1 78.75 9 GLN B N 1
ATOM 1727 C CA . GLN B 1 9 ? -19.703 12.359 0.601 1 78.75 9 GLN B CA 1
ATOM 1728 C C . GLN B 1 9 ? -18.734 13.5 0.304 1 78.75 9 GLN B C 1
ATOM 1730 O O . GLN B 1 9 ? -17.547 13.422 0.659 1 78.75 9 GLN B O 1
ATOM 1735 N N . GLY B 1 10 ? -19.312 14.477 -0.298 1 84.38 10 GLY B N 1
ATOM 1736 C CA . GLY B 1 10 ? -18.484 15.633 -0.608 1 84.38 10 GLY B CA 1
ATOM 1737 C C . GLY B 1 10 ? -18 16.359 0.627 1 84.38 10 GLY B C 1
ATOM 1738 O O . GLY B 1 10 ? -16.844 16.781 0.691 1 84.38 10 GLY B O 1
ATOM 1739 N N . GLU B 1 11 ? -18.859 16.5 1.549 1 87.75 11 GLU B N 1
ATOM 1740 C CA . GLU B 1 11 ? -18.5 17.172 2.793 1 87.75 11 GLU B CA 1
ATOM 1741 C C . GLU B 1 11 ? -17.469 16.375 3.576 1 87.75 11 GLU B C 1
ATOM 1743 O O . GLU B 1 11 ? -16.5 16.938 4.109 1 87.75 11 GLU B O 1
ATOM 1748 N N . THR B 1 12 ? -17.641 15.078 3.668 1 90.38 12 THR B N 1
ATOM 1749 C CA . THR B 1 12 ? -16.703 14.188 4.34 1 90.38 12 THR B CA 1
ATOM 1750 C C . THR B 1 12 ? -15.328 14.281 3.693 1 90.38 12 THR B C 1
ATOM 1752 O O . THR B 1 12 ? -14.312 14.398 4.391 1 90.38 12 THR B O 1
ATOM 1755 N N . ALA B 1 13 ? -15.344 14.266 2.381 1 91.94 13 ALA B N 1
ATOM 1756 C CA . ALA B 1 13 ? -14.086 14.336 1.639 1 91.94 13 ALA B CA 1
ATOM 1757 C C . ALA B 1 13 ? -13.367 15.656 1.896 1 91.94 13 ALA B C 1
ATOM 1759 O O . ALA B 1 13 ? -12.148 15.695 2.049 1 91.94 13 ALA B O 1
ATOM 1760 N N . ARG B 1 14 ? -14.094 16.703 1.973 1 93.31 14 ARG B N 1
ATOM 1761 C CA . ARG B 1 14 ? -13.516 18.016 2.225 1 93.31 14 ARG B CA 1
ATOM 1762 C C . ARG B 1 14 ? -12.867 18.078 3.604 1 93.31 14 ARG B C 1
ATOM 1764 O O . ARG B 1 14 ? -11.766 18.609 3.752 1 93.31 14 ARG B O 1
ATOM 1771 N N . ILE B 1 15 ? -13.539 17.562 4.559 1 94.25 15 ILE B N 1
ATOM 1772 C CA . ILE B 1 15 ? -13.023 17.547 5.922 1 94.25 15 ILE B CA 1
ATOM 1773 C C . ILE B 1 15 ? -11.734 16.734 5.969 1 94.25 15 ILE B C 1
ATOM 1775 O O . ILE B 1 15 ? -10.75 17.141 6.59 1 94.25 15 ILE B O 1
ATOM 1779 N N . LEU B 1 16 ? -11.734 15.586 5.316 1 95.12 16 LEU B N 1
ATOM 1780 C CA . LEU B 1 16 ? -10.57 14.711 5.305 1 95.12 16 LEU B CA 1
ATOM 1781 C C . LEU B 1 16 ? -9.383 15.391 4.629 1 95.12 16 LEU B C 1
ATOM 1783 O O . LEU B 1 16 ? -8.25 15.297 5.105 1 95.12 16 LEU B O 1
ATOM 1787 N N . VAL B 1 17 ? -9.656 16.109 3.559 1 96.19 17 VAL B N 1
ATOM 1788 C CA . VAL B 1 17 ? -8.602 16.781 2.816 1 96.19 17 VAL B CA 1
ATOM 1789 C C . VAL B 1 17 ? -8.008 17.906 3.664 1 96.19 17 VAL B C 1
ATOM 1791 O O . VAL B 1 17 ? -6.789 18.078 3.721 1 96.19 17 VAL B O 1
ATOM 1794 N N . GLU B 1 18 ? -8.789 18.656 4.301 1 96.56 18 GLU B N 1
ATOM 1795 C CA . GLU B 1 18 ? -8.328 19.719 5.184 1 96.56 18 GLU B CA 1
ATOM 1796 C C . GLU B 1 18 ? -7.508 19.156 6.344 1 96.56 18 GLU B C 1
ATOM 1798 O O . GLU B 1 18 ? -6.461 19.703 6.691 1 96.56 18 GLU B O 1
ATOM 1803 N N . PHE B 1 19 ? -8.039 18.109 6.887 1 97.44 19 PHE B N 1
ATOM 1804 C CA . PHE B 1 19 ? -7.32 17.422 7.953 1 97.44 19 PHE B CA 1
ATOM 1805 C C . PHE B 1 19 ? -5.938 16.984 7.473 1 97.44 19 PHE B C 1
ATOM 1807 O O . PHE B 1 19 ? -4.941 17.188 8.172 1 97.44 19 PHE B O 1
ATOM 1814 N N . LEU B 1 20 ? -5.91 16.375 6.32 1 98.12 20 LEU B N 1
ATOM 1815 C CA . LEU B 1 20 ? -4.645 15.914 5.766 1 98.12 20 LEU B CA 1
ATOM 1816 C C . LEU B 1 20 ? -3.684 17.078 5.551 1 98.12 20 LEU B C 1
ATOM 1818 O O . LEU B 1 20 ? -2.48 16.938 5.789 1 98.12 20 LEU B O 1
ATOM 1822 N N . GLU B 1 21 ? -4.191 18.172 5.066 1 97.81 21 GLU B N 1
ATOM 1823 C CA . GLU B 1 21 ? -3.35 19.344 4.863 1 97.81 21 GLU B CA 1
ATOM 1824 C C . GLU B 1 21 ? -2.68 19.781 6.164 1 97.81 21 GLU B C 1
ATOM 1826 O O . GLU B 1 21 ? -1.471 20.016 6.195 1 97.81 21 GLU B O 1
ATOM 1831 N N . VAL B 1 22 ? -3.436 19.859 7.195 1 97.81 22 VAL B N 1
ATOM 1832 C CA . VAL B 1 22 ? -2.922 20.281 8.5 1 97.81 22 VAL B CA 1
ATOM 1833 C C . VAL B 1 22 ? -1.972 19.219 9.039 1 97.81 22 VAL B C 1
ATOM 1835 O O . VAL B 1 22 ? -0.904 19.531 9.57 1 97.81 22 VAL B O 1
ATOM 1838 N N . ALA B 1 23 ? -2.34 17.938 8.898 1 98.12 23 ALA B N 1
ATOM 1839 C CA . ALA B 1 23 ? -1.521 16.828 9.391 1 98.12 23 ALA B CA 1
ATOM 1840 C C . ALA B 1 23 ? -0.156 16.812 8.711 1 98.12 23 ALA B C 1
ATOM 1842 O O . ALA B 1 23 ? 0.872 16.625 9.367 1 98.12 23 ALA B O 1
ATOM 1843 N N . VAL B 1 24 ? -0.16 17 7.398 1 98.12 24 VAL B N 1
ATOM 1844 C CA . VAL B 1 24 ? 1.094 17.016 6.652 1 98.12 24 VAL B CA 1
ATOM 1845 C C . VAL B 1 24 ? 1.974 18.156 7.148 1 98.12 24 VAL B C 1
ATOM 1847 O O . VAL B 1 24 ? 3.176 17.984 7.355 1 98.12 24 VAL B O 1
ATOM 1850 N N . SER B 1 25 ? 1.386 19.328 7.332 1 97.62 25 SER B N 1
ATOM 1851 C CA . SER B 1 25 ? 2.125 20.469 7.863 1 97.62 25 SER B CA 1
ATOM 1852 C C . SER B 1 25 ? 2.736 20.141 9.227 1 97.62 25 SER B C 1
ATOM 1854 O O . SER B 1 25 ? 3.906 20.438 9.469 1 97.62 25 SER B O 1
ATOM 1856 N N . CYS B 1 26 ? 1.977 19.516 10.078 1 97.31 26 CYS B N 1
ATOM 1857 C CA . CYS B 1 26 ? 2.445 19.141 11.406 1 97.31 26 CYS B CA 1
ATOM 1858 C C . CYS B 1 26 ? 3.594 18.141 11.312 1 97.31 26 CYS B C 1
ATOM 1860 O O . CYS B 1 26 ? 4.57 18.25 12.055 1 97.31 26 CYS B O 1
ATOM 1862 N N . ILE B 1 27 ? 3.488 17.219 10.422 1 97.75 27 ILE B N 1
ATOM 1863 C CA . ILE B 1 27 ? 4.512 16.188 10.25 1 97.75 27 ILE B CA 1
ATOM 1864 C C . ILE B 1 27 ? 5.812 16.828 9.781 1 97.75 27 ILE B C 1
ATOM 1866 O O . ILE B 1 27 ? 6.887 16.547 10.312 1 97.75 27 ILE B O 1
ATOM 1870 N N . VAL B 1 28 ? 5.703 17.703 8.789 1 96.88 28 VAL B N 1
ATOM 1871 C CA . VAL B 1 28 ? 6.883 18.359 8.242 1 96.88 28 VAL B CA 1
ATOM 1872 C C . VAL B 1 28 ? 7.535 19.219 9.312 1 96.88 28 VAL B C 1
ATOM 1874 O O . VAL B 1 28 ? 8.766 19.266 9.43 1 96.88 28 VAL B O 1
ATOM 1877 N N . PHE B 1 29 ? 6.773 19.922 10.102 1 96.69 29 PHE B N 1
ATOM 1878 C CA . PHE B 1 29 ? 7.285 20.703 11.219 1 96.69 29 PHE B CA 1
ATOM 1879 C C . PHE B 1 29 ? 7.992 19.812 12.227 1 96.69 29 PHE B C 1
ATOM 1881 O O . PHE B 1 29 ? 9.102 20.109 12.664 1 96.69 29 PHE B O 1
ATOM 1888 N N . LEU B 1 30 ? 7.328 18.734 12.562 1 95.75 30 LEU B N 1
ATOM 1889 C CA . LEU B 1 30 ? 7.832 17.781 13.531 1 95.75 30 LEU B CA 1
ATOM 1890 C C . LEU B 1 30 ? 9.203 17.25 13.117 1 95.75 30 LEU B C 1
ATOM 1892 O O . LEU B 1 30 ? 10.07 17.047 13.969 1 95.75 30 LEU B O 1
ATOM 1896 N N . LYS B 1 31 ? 9.391 17.031 11.828 1 95.69 31 LYS B N 1
ATOM 1897 C CA . LYS B 1 31 ? 10.625 16.438 11.328 1 95.69 31 LYS B CA 1
ATOM 1898 C C . LYS B 1 31 ? 11.734 17.484 11.211 1 95.69 31 LYS B C 1
ATOM 1900 O O . LYS B 1 31 ? 12.898 17.141 10.992 1 95.69 31 LYS B O 1
ATOM 1905 N N . GLY B 1 32 ? 11.398 18.766 11.312 1 92.5 32 GLY B N 1
ATOM 1906 C CA . GLY B 1 32 ? 12.391 19.828 11.391 1 92.5 32 GLY B CA 1
ATOM 1907 C C . GLY B 1 32 ? 13.102 20.078 10.07 1 92.5 32 GLY B C 1
ATOM 1908 O O . GLY B 1 32 ? 14.273 20.469 10.055 1 92.5 32 GLY B O 1
ATOM 1909 N N . PHE B 1 33 ? 12.422 19.859 9.055 1 89.31 33 PHE B N 1
ATOM 1910 C CA . PHE B 1 33 ? 12.992 20.047 7.727 1 89.31 33 PHE B CA 1
ATOM 1911 C C . PHE B 1 33 ? 13.18 21.531 7.43 1 89.31 33 PHE B C 1
ATOM 1913 O O . PHE B 1 33 ? 14.078 21.906 6.672 1 89.31 33 PHE B O 1
ATOM 1920 N N . TYR B 1 34 ? 12.32 22.266 7.996 1 93.25 34 TYR B N 1
ATOM 1921 C CA . TYR B 1 34 ? 12.336 23.703 7.777 1 93.25 34 TYR B CA 1
ATOM 1922 C C . TYR B 1 34 ? 12.438 24.453 9.094 1 93.25 34 TYR B C 1
ATOM 1924 O O . TYR B 1 34 ? 12.086 23.922 10.156 1 93.25 34 TYR B O 1
ATOM 1932 N N . PRO B 1 35 ? 12.953 25.688 8.984 1 94 35 PRO B N 1
ATOM 1933 C CA . PRO B 1 35 ? 12.961 26.5 10.203 1 94 35 PRO B CA 1
ATOM 1934 C C . PRO B 1 35 ? 11.562 26.734 10.773 1 94 35 PRO B C 1
ATOM 1936 O O . PRO B 1 35 ? 10.586 26.75 10.023 1 94 35 PRO B O 1
ATOM 1939 N N . SER B 1 36 ? 11.516 26.922 12.117 1 94.31 36 SER B N 1
ATOM 1940 C CA . SER B 1 36 ? 10.234 27.109 12.797 1 94.31 36 SER B CA 1
ATOM 1941 C C . SER B 1 36 ? 9.484 28.312 12.227 1 94.31 36 SER B C 1
ATOM 1943 O O . SER B 1 36 ? 8.258 28.344 12.227 1 94.31 36 SER B O 1
ATOM 1945 N N . GLY B 1 37 ? 10.281 29.266 11.695 1 95.56 37 GLY B N 1
ATOM 1946 C CA . GLY B 1 37 ? 9.688 30.469 11.133 1 95.56 37 GLY B CA 1
ATOM 1947 C C . GLY B 1 37 ? 8.883 30.203 9.875 1 95.56 37 GLY B C 1
ATOM 1948 O O . GLY B 1 37 ? 8.094 31.047 9.438 1 95.56 37 GLY B O 1
ATOM 1949 N N . ALA B 1 38 ? 9.102 29.062 9.289 1 97 38 ALA B N 1
ATOM 1950 C CA . ALA B 1 38 ? 8.352 28.688 8.102 1 97 38 ALA B CA 1
ATOM 1951 C C . ALA B 1 38 ? 6.938 28.234 8.461 1 97 38 ALA B C 1
ATOM 1953 O O . ALA B 1 38 ? 6.125 27.953 7.578 1 97 38 ALA B O 1
ATOM 1954 N N . PHE B 1 39 ? 6.625 28.219 9.742 1 97.56 39 PHE B N 1
ATOM 1955 C CA . PHE B 1 39 ? 5.34 27.734 10.242 1 97.56 39 PHE B CA 1
ATOM 1956 C C . PHE B 1 39 ? 4.719 28.75 11.195 1 97.56 39 PHE B C 1
ATOM 1958 O O . PHE B 1 39 ? 5.383 29.703 11.625 1 97.56 39 PHE B O 1
ATOM 1965 N N . GLU B 1 40 ? 3.498 28.625 11.453 1 97.69 40 GLU B N 1
ATOM 1966 C CA . GLU B 1 40 ? 2.781 29.422 12.445 1 97.69 40 GLU B CA 1
ATOM 1967 C C . GLU B 1 40 ? 1.822 28.562 13.258 1 97.69 40 GLU B C 1
ATOM 1969 O O . GLU B 1 40 ? 1.258 27.594 12.742 1 97.69 40 GLU B O 1
ATOM 1974 N N . ARG B 1 41 ? 1.696 28.938 14.523 1 96.38 41 ARG B N 1
ATOM 1975 C CA . ARG B 1 41 ? 0.713 28.281 15.375 1 96.38 41 ARG B CA 1
ATOM 1976 C C . ARG B 1 41 ? -0.703 28.719 15.031 1 96.38 41 ARG B C 1
ATOM 1978 O O . ARG B 1 41 ? -0.973 29.922 14.922 1 96.38 41 ARG B O 1
ATOM 1985 N N . ARG B 1 42 ? -1.526 27.828 14.805 1 96 42 ARG B N 1
ATOM 1986 C CA . ARG B 1 42 ? -2.93 28.078 14.492 1 96 42 ARG B CA 1
ATOM 1987 C C . ARG B 1 42 ? -3.836 27.062 15.172 1 96 42 ARG B C 1
ATOM 1989 O O . ARG B 1 42 ? -3.43 25.922 15.398 1 96 42 ARG B O 1
ATOM 1996 N N . ARG B 1 43 ? -4.984 27.516 15.492 1 96.31 43 ARG B N 1
ATOM 1997 C CA . ARG B 1 43 ? -5.957 26.594 16.062 1 96.31 43 ARG B CA 1
ATOM 1998 C C . ARG B 1 43 ? -6.766 25.906 14.961 1 96.31 43 ARG B C 1
ATOM 2000 O O . ARG B 1 43 ? -7.254 26.562 14.039 1 96.31 43 ARG B O 1
ATOM 2007 N N . TYR B 1 44 ? -6.828 24.641 14.961 1 96.06 44 TYR B N 1
ATOM 2008 C CA . TYR B 1 44 ? -7.605 23.797 14.062 1 96.06 44 TYR B CA 1
ATOM 2009 C C . TYR B 1 44 ? -8.211 22.625 14.812 1 96.06 44 TYR B C 1
ATOM 2011 O O . TYR B 1 44 ? -7.504 21.875 15.5 1 96.06 44 TYR B O 1
ATOM 2019 N N . MET B 1 45 ? -9.562 22.469 14.758 1 94.88 45 MET B N 1
ATOM 2020 C CA . MET B 1 45 ? -10.297 21.438 15.5 1 94.88 45 MET B CA 1
ATOM 2021 C C . MET B 1 45 ? -9.977 21.5 16.984 1 94.88 45 MET B C 1
ATOM 2023 O O . MET B 1 45 ? -9.75 20.469 17.625 1 94.88 45 MET B O 1
ATOM 2027 N N . ASN B 1 46 ? -9.797 22.703 17.484 1 92.62 46 ASN B N 1
ATOM 2028 C CA . ASN B 1 46 ? -9.57 23 18.891 1 92.62 46 ASN B CA 1
ATOM 2029 C C . ASN B 1 46 ? -8.234 22.453 19.391 1 92.62 46 ASN B C 1
ATOM 2031 O O . ASN B 1 46 ? -8.125 22.016 20.531 1 92.62 46 ASN B O 1
ATOM 2035 N N . VAL B 1 47 ? -7.32 22.234 18.5 1 95.44 47 VAL B N 1
ATOM 2036 C CA . VAL B 1 47 ? -5.938 21.875 18.797 1 95.44 47 VAL B CA 1
ATOM 2037 C C . VAL B 1 47 ? -4.988 22.906 18.203 1 95.44 47 VAL B C 1
ATOM 2039 O O . VAL B 1 47 ? -5.211 23.406 17.094 1 95.44 47 VAL B O 1
ATOM 2042 N N . VAL B 1 48 ? -4 23.281 18.969 1 96.44 48 VAL B N 1
ATOM 2043 C CA . VAL B 1 48 ? -2.965 24.156 18.422 1 96.44 48 VAL B CA 1
ATOM 2044 C C . VAL B 1 48 ? -2.035 23.344 17.531 1 96.44 48 VAL B C 1
ATOM 2046 O O . VAL B 1 48 ? -1.429 22.359 17.969 1 96.44 48 VAL B O 1
ATOM 2049 N N . VAL B 1 49 ? -1.997 23.672 16.281 1 96.44 49 VAL B N 1
ATOM 2050 C CA . VAL B 1 49 ? -1.202 22.938 15.297 1 96.44 49 VAL B CA 1
ATOM 2051 C C . VAL B 1 49 ? -0.212 23.891 14.617 1 96.44 49 VAL B C 1
ATOM 2053 O O . VAL B 1 49 ? -0.277 25.109 14.812 1 96.44 49 VAL B O 1
ATOM 2056 N N . GLN B 1 50 ? 0.757 23.344 13.961 1 96.19 50 GLN B N 1
ATOM 2057 C CA . GLN B 1 50 ? 1.734 24.109 13.195 1 96.19 50 GLN B CA 1
ATOM 2058 C C . GLN B 1 50 ? 1.367 24.141 11.711 1 96.19 50 GLN B C 1
ATOM 2060 O O . GLN B 1 50 ? 1.461 23.125 11.023 1 96.19 50 GLN B O 1
ATOM 2065 N N . LYS B 1 51 ? 0.951 25.203 11.234 1 96.75 51 LYS B N 1
ATOM 2066 C CA . LYS B 1 51 ? 0.599 25.375 9.836 1 96.75 51 LYS B CA 1
ATOM 2067 C C . LYS B 1 51 ? 1.739 26.031 9.055 1 96.75 51 LYS B C 1
ATOM 2069 O O . LYS B 1 51 ? 2.379 26.969 9.555 1 96.75 51 LYS B O 1
ATOM 2074 N N . ALA B 1 52 ? 1.964 25.484 7.871 1 97.12 52 ALA B N 1
ATOM 2075 C CA . ALA B 1 52 ? 2.986 26.094 7.027 1 97.12 52 ALA B CA 1
ATOM 2076 C C . ALA B 1 52 ? 2.594 27.516 6.629 1 97.12 52 ALA B C 1
ATOM 2078 O O . ALA B 1 52 ? 1.466 27.75 6.188 1 97.12 52 ALA B O 1
ATOM 2079 N N . ARG B 1 53 ? 3.504 28.438 6.824 1 95.62 53 ARG B N 1
ATOM 2080 C CA . ARG B 1 53 ? 3.215 29.828 6.469 1 95.62 53 ARG B CA 1
ATOM 2081 C C . ARG B 1 53 ? 4.113 30.297 5.332 1 95.62 53 ARG B C 1
ATOM 2083 O O . ARG B 1 53 ? 3.754 31.219 4.586 1 95.62 53 ARG B O 1
ATOM 2090 N N . HIS B 1 54 ? 5.324 29.734 5.234 1 96.25 54 HIS B N 1
ATOM 2091 C CA . HIS B 1 54 ? 6.133 30.031 4.062 1 96.25 54 HIS B CA 1
ATOM 2092 C C . HIS B 1 54 ? 5.375 29.719 2.775 1 96.25 54 HIS B C 1
ATOM 2094 O O . HIS B 1 54 ? 4.883 28.609 2.594 1 96.25 54 HIS B O 1
ATOM 2100 N N . PRO B 1 55 ? 5.277 30.594 1.881 1 96.25 55 PRO B N 1
ATOM 2101 C CA . PRO B 1 55 ? 4.367 30.484 0.736 1 96.25 55 PRO B CA 1
ATOM 2102 C C . PRO B 1 55 ? 4.621 29.234 -0.093 1 96.25 55 PRO B C 1
ATOM 2104 O O . PRO B 1 55 ? 3.678 28.5 -0.417 1 96.25 55 PRO B O 1
ATOM 2107 N N . GLN B 1 56 ? 5.867 28.984 -0.454 1 94.69 56 GLN B N 1
ATOM 2108 C CA . GLN B 1 56 ? 6.184 27.844 -1.3 1 94.69 56 GLN B CA 1
ATOM 2109 C C . GLN B 1 56 ? 5.812 26.531 -0.612 1 94.69 56 GLN B C 1
ATOM 2111 O O . GLN B 1 56 ? 5.258 25.625 -1.243 1 94.69 56 GLN B O 1
ATOM 2116 N N . LEU B 1 57 ? 6.188 26.484 0.623 1 95.94 57 LEU B N 1
ATOM 2117 C CA . LEU B 1 57 ? 5.863 25.281 1.387 1 95.94 57 LEU B CA 1
ATOM 2118 C C . LEU B 1 57 ? 4.355 25.141 1.565 1 95.94 57 LEU B C 1
ATOM 2120 O O . LEU B 1 57 ? 3.797 24.062 1.341 1 95.94 57 LEU B O 1
ATOM 2124 N N . ALA B 1 58 ? 3.693 26.188 1.975 1 96.62 58 ALA B N 1
ATOM 2125 C CA . ALA B 1 58 ? 2.246 26.203 2.176 1 96.62 58 ALA B CA 1
ATOM 2126 C C . ALA B 1 58 ? 1.511 25.844 0.886 1 96.62 58 ALA B C 1
ATOM 2128 O O . ALA B 1 58 ? 0.568 25.047 0.901 1 96.62 58 ALA B O 1
ATOM 2129 N N . ASP B 1 59 ? 1.954 26.438 -0.2 1 95.44 59 ASP B N 1
ATOM 2130 C CA . ASP B 1 59 ? 1.343 26.188 -1.501 1 95.44 59 ASP B CA 1
ATOM 2131 C C . ASP B 1 59 ? 1.503 24.734 -1.91 1 95.44 59 ASP B C 1
ATOM 2133 O O . ASP B 1 59 ? 0.582 24.125 -2.471 1 95.44 59 ASP B O 1
ATOM 2137 N N . TYR B 1 60 ? 2.672 24.25 -1.686 1 94.5 60 TYR B N 1
ATOM 2138 C CA . TYR B 1 60 ? 2.916 22.844 -2.031 1 94.5 60 TYR B CA 1
ATOM 2139 C C . TYR B 1 60 ? 1.987 21.922 -1.256 1 94.5 60 TYR B C 1
ATOM 2141 O O . TYR B 1 60 ? 1.3 21.094 -1.846 1 94.5 60 TYR B O 1
ATOM 2149 N N . ILE B 1 61 ? 1.97 22.047 0.063 1 96.88 61 ILE B N 1
ATOM 2150 C CA . ILE B 1 61 ? 1.166 21.188 0.922 1 96.88 61 ILE B CA 1
ATOM 2151 C C . ILE B 1 61 ? -0.307 21.312 0.538 1 96.88 61 ILE B C 1
ATOM 2153 O O . ILE B 1 61 ? -1.009 20.297 0.429 1 96.88 61 ILE B O 1
ATOM 2157 N N . HIS B 1 62 ? -0.729 22.484 0.266 1 95.88 62 HIS B N 1
ATOM 2158 C CA . HIS B 1 62 ? -2.109 22.734 -0.14 1 95.88 62 HIS B CA 1
ATOM 2159 C C . HIS B 1 62 ? -2.42 22.047 -1.466 1 95.88 62 HIS B C 1
ATOM 2161 O O . HIS B 1 62 ? -3.414 21.328 -1.58 1 95.88 62 HIS B O 1
ATOM 2167 N N . SER B 1 63 ? -1.6 22.266 -2.414 1 94.12 63 SER B N 1
ATOM 2168 C CA . SER B 1 63 ? -1.833 21.75 -3.758 1 94.12 63 SER B CA 1
ATOM 2169 C C . SER B 1 63 ? -1.889 20.219 -3.76 1 94.12 63 SER B C 1
ATOM 2171 O O . SER B 1 63 ? -2.779 19.625 -4.367 1 94.12 63 SER B O 1
ATOM 2173 N N . VAL B 1 64 ? -0.956 19.625 -3.096 1 93.5 64 VAL B N 1
ATOM 2174 C CA . VAL B 1 64 ? -0.874 18.172 -3.117 1 93.5 64 VAL B CA 1
ATOM 2175 C C . VAL B 1 64 ? -2.076 17.578 -2.389 1 93.5 64 VAL B C 1
ATOM 2177 O O . VAL B 1 64 ? -2.65 16.578 -2.836 1 93.5 64 VAL B O 1
ATOM 2180 N N . THR B 1 65 ? -2.475 18.156 -1.281 1 95.75 65 THR B N 1
ATOM 2181 C CA . THR B 1 65 ? -3.596 17.609 -0.528 1 95.75 65 THR B CA 1
ATOM 2182 C C . THR B 1 65 ? -4.918 17.906 -1.229 1 95.75 65 THR B C 1
ATOM 2184 O O . THR B 1 65 ? -5.793 17.047 -1.314 1 95.75 65 THR B O 1
ATOM 2187 N N . TYR B 1 66 ? -5.035 19.078 -1.723 1 93.62 66 TYR B N 1
ATOM 2188 C CA . TYR B 1 66 ? -6.25 19.453 -2.445 1 93.62 66 TYR B CA 1
ATOM 2189 C C . TYR B 1 66 ? -6.422 18.578 -3.688 1 93.62 66 TYR B C 1
ATOM 2191 O O . TYR B 1 66 ? -7.547 18.25 -4.074 1 93.62 66 TYR B O 1
ATOM 2199 N N . GLY B 1 67 ? -5.352 18.266 -4.281 1 91.69 67 GLY B N 1
ATOM 2200 C CA . GLY B 1 67 ? -5.391 17.406 -5.457 1 91.69 67 GLY B CA 1
ATOM 2201 C C . GLY B 1 67 ? -5.957 16.031 -5.172 1 91.69 67 GLY B C 1
ATOM 2202 O O . GLY B 1 67 ? -6.352 15.312 -6.09 1 91.69 67 GLY B O 1
ATOM 2203 N N . LEU B 1 68 ? -6.039 15.648 -3.934 1 93.31 68 LEU B N 1
ATOM 2204 C CA . LEU B 1 68 ? -6.547 14.336 -3.543 1 93.31 68 LEU B CA 1
ATOM 2205 C C . LEU B 1 68 ? -8.07 14.352 -3.441 1 93.31 68 LEU B C 1
ATOM 2207 O O . LEU B 1 68 ? -8.703 13.297 -3.379 1 93.31 68 LEU B O 1
ATOM 2211 N N . LEU B 1 69 ? -8.688 15.492 -3.41 1 92.69 69 LEU B N 1
ATOM 2212 C CA . LEU B 1 69 ? -10.094 15.672 -3.072 1 92.69 69 LEU B CA 1
ATOM 2213 C C . LEU B 1 69 ? -10.984 14.828 -3.98 1 92.69 69 LEU B C 1
ATOM 2215 O O . LEU B 1 69 ? -11.805 14.047 -3.496 1 92.69 69 LEU B O 1
ATOM 2219 N N . PRO B 1 70 ? -10.859 14.891 -5.332 1 88.94 70 PRO B N 1
ATOM 2220 C CA . PRO B 1 70 ? -11.766 14.102 -6.168 1 88.94 70 PRO B CA 1
ATOM 2221 C C . PRO B 1 70 ? -11.625 12.594 -5.938 1 88.94 70 PRO B C 1
ATOM 2223 O O . PRO B 1 70 ? -12.609 11.859 -6.027 1 88.94 70 PRO B O 1
ATOM 2226 N N . PHE B 1 71 ? -10.445 12.117 -5.609 1 88.88 71 PHE B N 1
ATOM 2227 C CA . PHE B 1 71 ? -10.188 10.695 -5.402 1 88.88 71 PHE B CA 1
ATOM 2228 C C . PHE B 1 71 ? -10.734 10.234 -4.055 1 88.88 71 PHE B C 1
ATOM 2230 O O . PHE B 1 71 ? -11.234 9.117 -3.93 1 88.88 71 PHE B O 1
ATOM 2237 N N . ILE B 1 72 ? -10.547 11.125 -3.076 1 91 72 ILE B N 1
ATOM 2238 C CA . ILE B 1 72 ? -11.102 10.797 -1.766 1 91 72 ILE B CA 1
ATOM 2239 C C . ILE B 1 72 ? -12.625 10.758 -1.843 1 91 72 ILE B C 1
ATOM 2241 O O . ILE B 1 72 ? -13.258 9.883 -1.247 1 91 72 ILE B O 1
ATOM 2245 N N . GLN B 1 73 ? -13.195 11.672 -2.594 1 88.31 73 GLN B N 1
ATOM 2246 C CA . GLN B 1 73 ? -14.641 11.742 -2.76 1 88.31 73 GLN B CA 1
ATOM 2247 C C . GLN B 1 73 ? -15.188 10.469 -3.385 1 88.31 73 GLN B C 1
ATOM 2249 O O . GLN B 1 73 ? -16.297 10.031 -3.055 1 88.31 73 GLN B O 1
ATOM 2254 N N . GLU B 1 74 ? -14.453 9.891 -4.25 1 87.5 74 GLU B N 1
ATOM 2255 C CA . GLU B 1 74 ? -14.898 8.695 -4.949 1 87.5 74 GLU B CA 1
ATOM 2256 C C . GLU B 1 74 ? -14.445 7.43 -4.23 1 87.5 74 GLU B C 1
ATOM 2258 O O . GLU B 1 74 ? -14.656 6.316 -4.719 1 87.5 74 GLU B O 1
ATOM 2263 N N . GLY B 1 75 ? -13.781 7.633 -3.115 1 89 75 GLY B N 1
ATOM 2264 C CA . GLY B 1 75 ? -13.328 6.488 -2.336 1 89 75 GLY B CA 1
ATOM 2265 C C . GLY B 1 75 ? -12.227 5.699 -3.018 1 89 75 GLY B C 1
ATOM 2266 O O . GLY B 1 75 ? -12.125 4.484 -2.836 1 89 75 GLY B O 1
ATOM 2267 N N . LEU B 1 76 ? -11.359 6.359 -3.762 1 88.44 76 LEU B N 1
ATOM 2268 C CA . LEU B 1 76 ? -10.391 5.664 -4.609 1 88.44 76 LEU B CA 1
ATOM 2269 C C . LEU B 1 76 ? -9.023 5.602 -3.936 1 88.44 76 LEU B C 1
ATOM 2271 O O . LEU B 1 76 ? -8.148 4.848 -4.367 1 88.44 76 LEU B O 1
ATOM 2275 N N . ILE B 1 77 ? -8.812 6.379 -2.861 1 91.38 77 ILE B N 1
ATOM 2276 C CA . ILE B 1 77 ? -7.508 6.43 -2.215 1 91.38 77 ILE B CA 1
ATOM 2277 C C . ILE B 1 77 ? -7.414 5.34 -1.151 1 91.38 77 ILE B C 1
ATOM 2279 O O . ILE B 1 77 ? -8.242 5.277 -0.239 1 91.38 77 ILE B O 1
ATOM 2283 N N . GLU B 1 78 ? -6.418 4.496 -1.333 1 92.06 78 GLU B N 1
ATOM 2284 C CA . GLU B 1 78 ? -6.156 3.486 -0.312 1 92.06 78 GLU B CA 1
ATOM 2285 C C . GLU B 1 78 ? -5.367 4.07 0.856 1 92.06 78 GLU B C 1
ATOM 2287 O O . GLU B 1 78 ? -5.656 3.775 2.018 1 92.06 78 GLU B O 1
ATOM 2292 N N . ARG B 1 79 ? -4.359 4.809 0.51 1 94.88 79 ARG B N 1
ATOM 2293 C CA . ARG B 1 79 ? -3.582 5.465 1.557 1 94.88 79 ARG B CA 1
ATOM 2294 C C . ARG B 1 79 ? -2.848 6.684 1.008 1 94.88 79 ARG B C 1
ATOM 2296 O O . ARG B 1 79 ? -2.582 6.766 -0.193 1 94.88 79 ARG B O 1
ATOM 2303 N N . VAL B 1 80 ? -2.611 7.637 1.9 1 96.69 80 VAL B N 1
ATOM 2304 C CA . VAL B 1 80 ? -1.752 8.789 1.668 1 96.69 80 VAL B CA 1
ATOM 2305 C C . VAL B 1 80 ? -0.504 8.695 2.543 1 96.69 80 VAL B C 1
ATOM 2307 O O . VAL B 1 80 ? -0.601 8.43 3.744 1 96.69 80 VAL B O 1
ATOM 2310 N N . VAL B 1 81 ? 0.67 8.898 1.903 1 96.88 81 VAL B N 1
ATOM 2311 C CA . VAL B 1 81 ? 1.912 8.664 2.635 1 96.88 81 VAL B CA 1
ATOM 2312 C C . VAL B 1 81 ? 2.807 9.898 2.533 1 96.88 81 VAL B C 1
ATOM 2314 O O . VAL B 1 81 ? 3.004 10.445 1.443 1 96.88 81 VAL B O 1
ATOM 2317 N N . VAL B 1 82 ? 3.229 10.406 3.648 1 97.56 82 VAL B N 1
ATOM 2318 C CA . VAL B 1 82 ? 4.336 11.359 3.693 1 97.56 82 VAL B CA 1
ATOM 2319 C C . VAL B 1 82 ? 5.652 10.609 3.857 1 97.56 82 VAL B C 1
ATOM 2321 O O . VAL B 1 82 ? 5.906 10 4.902 1 97.56 82 VAL B O 1
ATOM 2324 N N . VAL B 1 83 ? 6.461 10.68 2.836 1 96.56 83 VAL B N 1
ATOM 2325 C CA . VAL B 1 83 ? 7.68 9.875 2.816 1 96.56 83 VAL B CA 1
ATOM 2326 C C . VAL B 1 83 ? 8.898 10.781 2.963 1 96.56 83 VAL B C 1
ATOM 2328 O O . VAL B 1 83 ? 9.008 11.805 2.283 1 96.56 83 VAL B O 1
ATOM 2331 N N . PHE B 1 84 ? 9.812 10.422 3.791 1 96.44 84 PHE B N 1
ATOM 2332 C CA . PHE B 1 84 ? 11.102 11.094 3.959 1 96.44 84 PHE B CA 1
ATOM 2333 C C . PHE B 1 84 ? 12.234 10.227 3.428 1 96.44 84 PHE B C 1
ATOM 2335 O O . PHE B 1 84 ? 12.297 9.031 3.717 1 96.44 84 PHE B O 1
ATOM 2342 N N . PHE B 1 85 ? 13.117 10.836 2.662 1 95.12 85 PHE B N 1
ATOM 2343 C CA . PHE B 1 85 ? 14.219 10.141 2.004 1 95.12 85 PHE B CA 1
ATOM 2344 C C . PHE B 1 85 ? 15.562 10.648 2.508 1 95.12 85 PHE B C 1
ATOM 2346 O O . PHE B 1 85 ? 15.68 11.797 2.924 1 95.12 85 PHE B O 1
ATOM 2353 N N . ASP B 1 86 ? 16.547 9.781 2.387 1 93.06 86 ASP B N 1
ATOM 2354 C CA . ASP B 1 86 ? 17.922 10.234 2.588 1 93.06 86 ASP B CA 1
ATOM 2355 C C . ASP B 1 86 ? 18.5 10.812 1.299 1 93.06 86 ASP B C 1
ATOM 2357 O O . ASP B 1 86 ? 17.766 11.031 0.327 1 93.06 86 ASP B O 1
ATOM 2361 N N . VAL B 1 87 ? 19.75 11.078 1.27 1 91.12 87 VAL B N 1
ATOM 2362 C CA . VAL B 1 87 ? 20.422 11.758 0.164 1 91.12 87 VAL B CA 1
ATOM 2363 C C . VAL B 1 87 ? 20.422 10.859 -1.07 1 91.12 87 VAL B C 1
ATOM 2365 O O . VAL B 1 87 ? 20.422 11.344 -2.203 1 91.12 87 VAL B O 1
ATOM 2368 N N . ASP B 1 88 ? 20.375 9.531 -0.853 1 87.75 88 ASP B N 1
ATOM 2369 C CA . ASP B 1 88 ? 20.375 8.578 -1.961 1 87.75 88 ASP B CA 1
ATOM 2370 C C . ASP B 1 88 ? 18.953 8.25 -2.408 1 87.75 88 ASP B C 1
ATOM 2372 O O . ASP B 1 88 ? 18.734 7.301 -3.158 1 87.75 88 ASP B O 1
ATOM 2376 N N . HIS B 1 89 ? 17.922 8.914 -1.818 1 89.31 89 HIS B N 1
ATOM 2377 C CA . HIS B 1 89 ? 16.5 8.773 -2.139 1 89.31 89 HIS B CA 1
ATOM 2378 C C . HIS B 1 89 ? 15.961 7.422 -1.674 1 89.31 89 HIS B C 1
ATOM 2380 O O . HIS B 1 89 ? 15.109 6.828 -2.336 1 89.31 89 HIS B O 1
ATOM 2386 N N . ILE B 1 90 ? 16.578 6.957 -0.672 1 89.06 90 ILE B N 1
ATOM 2387 C CA . ILE B 1 90 ? 16.047 5.797 0.039 1 89.06 90 ILE B CA 1
ATOM 2388 C C . ILE B 1 90 ? 15.125 6.254 1.161 1 89.06 90 ILE B C 1
ATOM 2390 O O . ILE B 1 90 ? 15.492 7.105 1.975 1 89.06 90 ILE B O 1
ATOM 2394 N N . PRO B 1 91 ? 13.93 5.703 1.181 1 93.44 91 PRO B N 1
ATOM 2395 C CA . PRO B 1 91 ? 13.039 6.105 2.275 1 93.44 91 PRO B CA 1
ATOM 2396 C C . PRO B 1 91 ? 13.609 5.77 3.65 1 93.44 91 PRO B C 1
ATOM 2398 O O . PRO B 1 91 ? 14.18 4.691 3.84 1 93.44 91 PRO B O 1
ATOM 2401 N N . VAL B 1 92 ? 13.492 6.695 4.586 1 94.5 92 VAL B N 1
ATOM 2402 C CA . VAL B 1 92 ? 14 6.453 5.93 1 94.5 92 VAL B CA 1
ATOM 2403 C C . VAL B 1 92 ? 12.844 6.457 6.93 1 94.5 92 VAL B C 1
ATOM 2405 O O . VAL B 1 92 ? 12.977 5.945 8.039 1 94.5 92 VAL B O 1
ATOM 2408 N N . GLU B 1 93 ? 11.773 7.055 6.586 1 96.31 93 GLU B N 1
ATOM 2409 C CA . GLU B 1 93 ? 10.586 7.125 7.426 1 96.31 93 GLU B CA 1
ATOM 2410 C C . GLU B 1 93 ? 9.344 7.441 6.602 1 96.31 93 GLU B C 1
ATOM 2412 O O . GLU B 1 93 ? 9.398 8.227 5.652 1 96.31 93 GLU B O 1
ATOM 2417 N N . ARG B 1 94 ? 8.242 6.809 6.941 1 96.62 94 ARG B N 1
ATOM 2418 C CA . ARG B 1 94 ? 6.977 7.062 6.258 1 96.62 94 ARG B CA 1
ATOM 2419 C C . ARG B 1 94 ? 5.848 7.273 7.262 1 96.62 94 ARG B C 1
ATOM 2421 O O . ARG B 1 94 ? 5.676 6.477 8.188 1 96.62 94 ARG B O 1
ATOM 2428 N N . PHE B 1 95 ? 5.125 8.359 7.188 1 97.81 95 PHE B N 1
ATOM 2429 C CA . PHE B 1 95 ? 3.844 8.523 7.859 1 97.81 95 PHE B CA 1
ATOM 2430 C C . PHE B 1 95 ? 2.695 8.094 6.953 1 97.81 95 PHE B C 1
ATOM 2432 O O . PHE B 1 95 ? 2.502 8.664 5.879 1 97.81 95 PHE B O 1
ATOM 2439 N N . VAL B 1 96 ? 1.953 7.121 7.379 1 97.31 96 VAL B N 1
ATOM 2440 C CA . VAL B 1 96 ? 0.954 6.508 6.512 1 97.31 96 VAL B CA 1
ATOM 2441 C C . VAL B 1 96 ? -0.446 6.809 7.039 1 97.31 96 VAL B C 1
ATOM 2443 O O . VAL B 1 96 ? -0.752 6.527 8.203 1 97.31 96 VAL B O 1
ATOM 2446 N N . PHE B 1 97 ? -1.31 7.402 6.223 1 97.12 97 PHE B N 1
ATOM 2447 C CA . PHE B 1 97 ? -2.736 7.578 6.461 1 97.12 97 PHE B CA 1
ATOM 2448 C C . PHE B 1 97 ? -3.553 6.609 5.609 1 97.12 97 PHE B C 1
ATOM 2450 O O . PHE B 1 97 ? -3.709 6.816 4.406 1 97.12 97 PHE B O 1
ATOM 2457 N N . LYS B 1 98 ? -4 5.602 6.168 1 94.88 98 LYS B N 1
ATOM 2458 C CA . LYS B 1 98 ? -4.949 4.742 5.461 1 94.88 98 LYS B CA 1
ATOM 2459 C C . LYS B 1 98 ? -6.363 5.309 5.531 1 94.88 98 LYS B C 1
ATOM 2461 O O . LYS B 1 98 ? -6.828 5.703 6.602 1 94.88 98 LYS B O 1
ATOM 2466 N N . LEU B 1 99 ? -7.012 5.367 4.383 1 93 99 LEU B N 1
ATOM 2467 C CA . LEU B 1 99 ? -8.328 5.988 4.312 1 93 99 LEU B CA 1
ATOM 2468 C C . LEU B 1 99 ? -9.344 5.039 3.678 1 93 99 LEU B C 1
ATOM 2470 O O . LEU B 1 99 ? -9.047 4.395 2.67 1 93 99 LEU B O 1
ATOM 2474 N N . THR B 1 100 ? -10.477 4.91 4.309 1 88 100 THR B N 1
ATOM 2475 C CA . THR B 1 100 ? -11.625 4.246 3.701 1 88 100 THR B CA 1
ATOM 2476 C C . THR B 1 100 ? -12.875 5.109 3.816 1 88 100 THR B C 1
ATOM 2478 O O . THR B 1 100 ? -13.242 5.535 4.914 1 88 100 THR B O 1
ATOM 2481 N N . VAL B 1 101 ? -13.375 5.461 2.738 1 85.06 101 VAL B N 1
ATOM 2482 C CA . VAL B 1 101 ? -14.656 6.152 2.693 1 85.06 101 VAL B CA 1
ATOM 2483 C C . VAL B 1 101 ? -15.695 5.281 1.993 1 85.06 101 VAL B C 1
ATOM 2485 O O . VAL B 1 101 ? -15.609 5.043 0.787 1 85.06 101 VAL B O 1
ATOM 2488 N N . ASN B 1 102 ? -16.562 4.809 2.762 1 80.88 102 ASN B N 1
ATOM 2489 C CA . ASN B 1 102 ? -17.609 3.967 2.207 1 80.88 102 ASN B CA 1
ATOM 2490 C C . ASN B 1 102 ? -18.641 4.793 1.442 1 80.88 102 ASN B C 1
ATOM 2492 O O . ASN B 1 102 ? -19.438 5.523 2.045 1 80.88 102 ASN B O 1
ATOM 2496 N N . GLN B 1 103 ? -18.719 4.551 0.209 1 75.62 103 GLN B N 1
ATOM 2497 C CA . GLN B 1 103 ? -19.578 5.344 -0.666 1 75.62 103 GLN B CA 1
ATOM 2498 C C . GLN B 1 103 ? -21.031 4.891 -0.572 1 75.62 103 GLN B C 1
ATOM 2500 O O . GLN B 1 103 ? -21.938 5.605 -1.001 1 75.62 103 GLN B O 1
ATOM 2505 N N . SER B 1 104 ? -21.172 3.748 -0.1 1 74.69 104 SER B N 1
ATOM 2506 C CA . SER B 1 104 ? -22.516 3.201 -0.056 1 74.69 104 SER B CA 1
ATOM 2507 C C . SER B 1 104 ? -23.328 3.809 1.087 1 74.69 104 SER B C 1
ATOM 2509 O O . SER B 1 104 ? -24.562 3.713 1.107 1 74.69 104 SER B O 1
ATOM 2511 N N . TYR B 1 105 ? -22.609 4.34 2.023 1 71.56 105 TYR B N 1
ATOM 2512 C CA . TYR B 1 105 ? -23.297 4.93 3.164 1 71.56 105 TYR B CA 1
ATOM 2513 C C . TYR B 1 105 ? -23.859 6.301 2.812 1 71.56 105 TYR B C 1
ATOM 2515 O O . TYR B 1 105 ? -23.141 7.148 2.27 1 71.56 105 TYR B O 1
ATOM 2523 N N . SER B 1 106 ? -25.062 6.285 2.732 1 66.31 106 SER B N 1
ATOM 2524 C CA . SER B 1 106 ? -25.75 7.535 2.418 1 66.31 106 SER B CA 1
ATOM 2525 C C . SER B 1 106 ? -25.891 8.414 3.656 1 66.31 106 SER B C 1
ATOM 2527 O O . SER B 1 106 ? -26.312 9.57 3.561 1 66.31 106 SER B O 1
ATOM 2529 N N . THR B 1 107 ? -25.5 7.844 4.723 1 63.06 107 THR B N 1
ATOM 2530 C CA . THR B 1 107 ? -25.719 8.633 5.934 1 63.06 107 THR B CA 1
ATOM 2531 C C . THR B 1 107 ? -24.625 9.688 6.086 1 63.06 107 THR B C 1
ATOM 2533 O O . THR B 1 107 ? -23.453 9.414 5.82 1 63.06 107 THR B O 1
ATOM 2536 N N . LYS B 1 108 ? -25.125 10.742 6.301 1 66.38 108 LYS B N 1
ATOM 2537 C CA . LYS B 1 108 ? -24.25 11.875 6.566 1 66.38 108 LYS B CA 1
ATOM 2538 C C . LYS B 1 108 ? -23.609 11.758 7.941 1 66.38 108 LYS B C 1
ATOM 2540 O O . LYS B 1 108 ? -24.281 11.5 8.938 1 66.38 108 LYS B O 1
ATOM 2545 N N . ILE B 1 109 ? -22.328 11.523 7.926 1 71.19 109 ILE B N 1
ATOM 2546 C CA . ILE B 1 109 ? -21.641 11.727 9.188 1 71.19 109 ILE B CA 1
ATOM 2547 C C . ILE B 1 109 ? -21.641 13.211 9.547 1 71.19 109 ILE B C 1
ATOM 2549 O O . ILE B 1 109 ? -21.344 14.055 8.695 1 71.19 109 ILE B O 1
ATOM 2553 N N . GLU B 1 110 ? -22.094 13.469 10.742 1 79.44 110 GLU B N 1
ATOM 2554 C CA . GLU B 1 110 ? -22.062 14.859 11.188 1 79.44 110 GLU B CA 1
ATOM 2555 C C . GLU B 1 110 ? -20.641 15.414 11.195 1 79.44 110 GLU B C 1
ATOM 2557 O O . GLU B 1 110 ? -19.734 14.781 11.742 1 79.44 110 GLU B O 1
ATOM 2562 N N . GLU B 1 111 ? -20.547 16.438 10.531 1 80.75 111 GLU B N 1
ATOM 2563 C CA . GLU B 1 111 ? -19.25 17.125 10.43 1 80.75 111 GLU B CA 1
ATOM 2564 C C . GLU B 1 111 ? -18.562 17.203 11.781 1 80.75 111 GLU B C 1
ATOM 2566 O O . GLU B 1 111 ? -17.375 16.906 11.906 1 80.75 111 GLU B O 1
ATOM 2571 N N . ASN B 1 112 ? -19.297 17.594 12.789 1 84.12 112 ASN B N 1
ATOM 2572 C CA . ASN B 1 112 ? -18.734 17.766 14.125 1 84.12 112 ASN B CA 1
ATOM 2573 C C . ASN B 1 112 ? -18.203 16.469 14.695 1 84.12 112 ASN B C 1
ATOM 2575 O O . ASN B 1 112 ? -17.172 16.453 15.375 1 84.12 112 ASN B O 1
ATOM 2579 N N . ASP B 1 113 ? -18.828 15.414 14.406 1 87.56 113 ASP B N 1
ATOM 2580 C CA . ASP B 1 113 ? -18.406 14.109 14.898 1 87.56 113 ASP B CA 1
ATOM 2581 C C . ASP B 1 113 ? -17.094 13.672 14.227 1 87.56 113 ASP B C 1
ATOM 2583 O O . ASP B 1 113 ? -16.203 13.156 14.891 1 87.56 113 ASP B O 1
ATOM 2587 N N . LEU B 1 114 ? -17.062 13.906 12.984 1 90.56 114 LEU B N 1
ATOM 2588 C CA . LEU B 1 114 ? -15.859 13.531 12.25 1 90.56 114 LEU B CA 1
ATOM 2589 C C . LEU B 1 114 ? -14.672 14.375 12.703 1 90.56 114 LEU B C 1
ATOM 2591 O O . LEU B 1 114 ? -13.594 13.844 12.969 1 90.56 114 LEU B O 1
ATOM 2595 N N . GLU B 1 115 ? -14.922 15.633 12.852 1 91.75 115 GLU B N 1
ATOM 2596 C CA . GLU B 1 115 ? -13.859 16.531 13.297 1 91.75 115 GLU B CA 1
ATOM 2597 C C . GLU B 1 115 ? -13.359 16.156 14.688 1 91.75 115 GLU B C 1
ATOM 2599 O O . GLU B 1 115 ? -12.156 16.172 14.945 1 91.75 115 GLU B O 1
ATOM 2604 N N . PHE B 1 116 ? -14.273 15.844 15.539 1 90.75 116 PHE B N 1
ATOM 2605 C CA . PHE B 1 116 ? -13.93 15.43 16.891 1 90.75 116 PHE B CA 1
ATOM 2606 C C . PHE B 1 116 ? -13.031 14.195 16.859 1 90.75 116 PHE B C 1
ATOM 2608 O O . PHE B 1 116 ? -12.039 14.125 17.594 1 90.75 116 PHE B O 1
ATOM 2615 N N . SER B 1 117 ? -13.336 13.305 16.047 1 91.38 117 SER B N 1
ATOM 2616 C CA . SER B 1 117 ? -12.562 12.078 15.945 1 91.38 117 SER B CA 1
ATOM 2617 C C . SER B 1 117 ? -11.188 12.336 15.352 1 91.38 117 SER B C 1
ATOM 2619 O O . SER B 1 117 ? -10.188 11.766 15.797 1 91.38 117 SER B O 1
ATOM 2621 N N . LEU B 1 118 ? -11.164 13.195 14.375 1 95.31 118 LEU B N 1
ATOM 2622 C CA . LEU B 1 118 ? -9.906 13.484 13.695 1 95.31 118 LEU B CA 1
ATOM 2623 C C . LEU B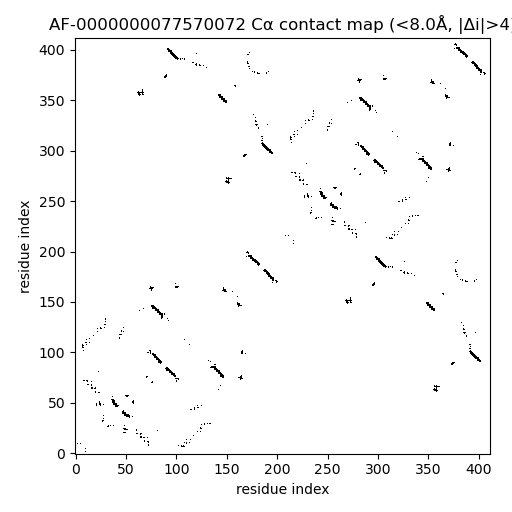 1 118 ? -8.984 14.312 14.586 1 95.31 118 LEU B C 1
ATOM 2625 O O . LEU B 1 118 ? -7.762 14.289 14.422 1 95.31 118 LEU B O 1
ATOM 2629 N N . ARG B 1 119 ? -9.57 15.039 15.555 1 96.31 119 ARG B N 1
ATOM 2630 C CA . ARG B 1 119 ? -8.812 15.828 16.516 1 96.31 119 ARG B CA 1
ATOM 2631 C C . ARG B 1 119 ? -7.785 14.961 17.234 1 96.31 119 ARG B C 1
ATOM 2633 O O . ARG B 1 119 ? -6.652 15.391 17.469 1 96.31 119 ARG B O 1
ATOM 2640 N N . ALA B 1 120 ? -8.164 13.781 17.594 1 95.88 120 ALA B N 1
ATOM 2641 C CA . ALA B 1 120 ? -7.293 12.875 18.328 1 95.88 120 ALA B CA 1
ATOM 2642 C C . ALA B 1 120 ? -6.031 12.555 17.516 1 95.88 120 ALA B C 1
ATOM 2644 O O . ALA B 1 120 ? -4.945 12.414 18.094 1 95.88 120 ALA B O 1
ATOM 2645 N N . PHE B 1 121 ? -6.141 12.438 16.266 1 96.88 121 PHE B N 1
ATOM 2646 C CA . PHE B 1 121 ? -4.992 12.188 15.398 1 96.88 121 PHE B CA 1
ATOM 2647 C C . PHE B 1 121 ? -3.994 13.336 15.484 1 96.88 121 PHE B C 1
ATOM 2649 O O . PHE B 1 121 ? -2.785 13.109 15.586 1 96.88 121 PHE B O 1
ATOM 2656 N N . LEU B 1 122 ? -4.496 14.562 15.438 1 96.81 122 LEU B N 1
ATOM 2657 C CA . LEU B 1 122 ? -3.635 15.742 15.492 1 96.81 122 LEU B CA 1
ATOM 2658 C C . LEU B 1 122 ? -2.916 15.828 16.828 1 96.81 122 LEU B C 1
ATOM 2660 O O . LEU B 1 122 ? -1.719 16.125 16.891 1 96.81 122 LEU B O 1
ATOM 2664 N N . VAL B 1 123 ? -3.639 15.562 17.891 1 96.62 123 VAL B N 1
ATOM 2665 C CA . VAL B 1 123 ? -3.053 15.578 19.234 1 96.62 123 VAL B CA 1
ATOM 2666 C C . VAL B 1 123 ? -1.917 14.562 19.312 1 96.62 123 VAL B C 1
ATOM 2668 O O . VAL B 1 123 ? -0.819 14.883 19.766 1 96.62 123 VAL B O 1
ATOM 2671 N N . LYS B 1 124 ? -2.18 13.375 18.828 1 95.62 124 LYS B N 1
ATOM 2672 C CA . LYS B 1 124 ? -1.164 12.328 18.859 1 95.62 124 LYS B CA 1
ATOM 2673 C C . LYS B 1 124 ? 0.042 12.703 18 1 95.62 124 LYS B C 1
ATOM 2675 O O . LYS B 1 124 ? 1.182 12.391 18.359 1 95.62 124 LYS B O 1
ATOM 2680 N N . LEU B 1 125 ? -0.216 13.312 16.875 1 94.81 125 LEU B N 1
ATOM 2681 C CA . LEU B 1 125 ? 0.859 13.719 15.969 1 94.81 125 LEU B CA 1
ATOM 2682 C C . LEU B 1 125 ? 1.77 14.742 16.641 1 94.81 125 LEU B C 1
ATOM 2684 O O . LEU B 1 125 ? 2.992 14.68 16.5 1 94.81 125 LEU B O 1
ATOM 2688 N N . THR B 1 126 ? 1.198 15.703 17.312 1 91.5 126 THR B N 1
ATOM 2689 C CA . THR B 1 126 ? 1.982 16.734 17.984 1 91.5 126 THR B CA 1
ATOM 2690 C C . THR B 1 126 ? 2.877 16.125 19.062 1 91.5 126 THR B C 1
ATOM 2692 O O . THR B 1 126 ? 3.91 16.703 19.406 1 91.5 126 THR B O 1
ATOM 2695 N N . LEU B 1 127 ? 2.535 14.938 19.531 1 92.06 127 LEU B N 1
ATOM 2696 C CA . LEU B 1 127 ? 3.273 14.273 20.609 1 92.06 127 LEU B CA 1
ATOM 2697 C C . LEU B 1 127 ? 4.164 13.172 20.047 1 92.06 127 LEU B C 1
ATOM 2699 O O . LEU B 1 127 ? 4.801 12.438 20.797 1 92.06 127 LEU B O 1
ATOM 2703 N N . ALA B 1 128 ? 4.234 13.047 18.75 1 93.75 128 ALA B N 1
ATOM 2704 C CA . ALA B 1 128 ? 4.828 11.867 18.109 1 93.75 128 ALA B CA 1
ATOM 2705 C C . ALA B 1 128 ? 6.344 12.023 17.984 1 93.75 128 ALA B C 1
ATOM 2707 O O . ALA B 1 128 ? 7.031 11.102 17.547 1 93.75 128 ALA B O 1
ATOM 2708 N N . LYS B 1 129 ? 6.965 13.07 18.391 1 92.06 129 LYS B N 1
ATOM 2709 C CA . LYS B 1 129 ? 8.391 13.328 18.219 1 92.06 129 LYS B CA 1
ATOM 2710 C C . LYS B 1 129 ? 9.227 12.188 18.797 1 92.06 129 LYS B C 1
ATOM 2712 O O . LYS B 1 129 ? 10.164 11.719 18.141 1 92.06 129 LYS B O 1
ATOM 2717 N N . PRO B 1 130 ? 8.93 11.625 19.906 1 93.44 130 PRO B N 1
ATOM 2718 C CA . PRO B 1 130 ? 9.766 10.586 20.5 1 93.44 130 PRO B CA 1
ATOM 2719 C C . PRO B 1 130 ? 9.797 9.305 19.672 1 93.44 130 PRO B C 1
ATOM 2721 O O . PRO B 1 130 ? 10.711 8.492 19.828 1 93.44 130 PRO B O 1
ATOM 2724 N N . ILE B 1 131 ? 8.805 9.078 18.875 1 92.69 131 ILE B N 1
ATOM 2725 C CA . ILE B 1 131 ? 8.75 7.828 18.141 1 92.69 131 ILE B CA 1
ATOM 2726 C C . ILE B 1 131 ? 9.266 8.047 16.719 1 92.69 131 ILE B C 1
ATOM 2728 O O . ILE B 1 131 ? 9.234 7.133 15.891 1 92.69 131 ILE B O 1
ATOM 2732 N N . THR B 1 132 ? 9.641 9.25 16.422 1 93.38 132 THR B N 1
ATOM 2733 C CA . THR B 1 132 ? 10.242 9.555 15.125 1 93.38 132 THR B CA 1
ATOM 2734 C C . THR B 1 132 ? 11.766 9.539 15.219 1 93.38 132 THR B C 1
ATOM 2736 O O . THR B 1 132 ? 12.32 9.477 16.312 1 93.38 132 THR B O 1
ATOM 2739 N N . LYS B 1 133 ? 12.43 9.492 14.117 1 90.94 133 LYS B N 1
ATOM 2740 C CA . LYS B 1 133 ? 13.891 9.5 14.055 1 90.94 133 LYS B CA 1
ATOM 2741 C C . LYS B 1 133 ? 14.406 10.758 13.375 1 90.94 133 LYS B C 1
ATOM 2743 O O . LYS B 1 133 ? 13.773 11.281 12.453 1 90.94 133 LYS B O 1
ATOM 2748 N N . PRO B 1 134 ? 15.539 11.242 13.859 1 91.31 134 PRO B N 1
ATOM 2749 C CA . PRO B 1 134 ? 16.125 12.383 13.148 1 91.31 134 PRO B CA 1
ATOM 2750 C C . PRO B 1 134 ? 16.453 12.062 11.695 1 91.31 134 PRO B C 1
ATOM 2752 O O . PRO B 1 134 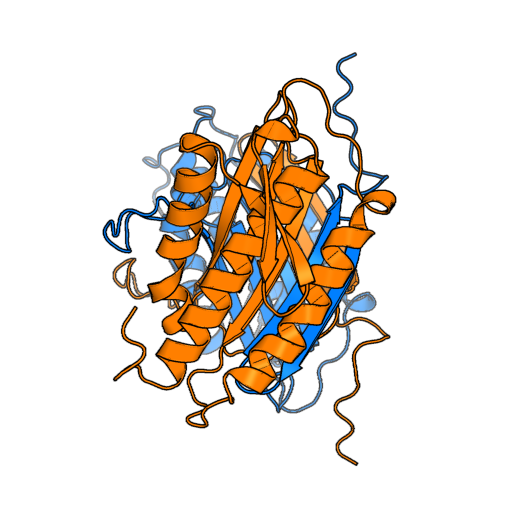? 16.828 10.93 11.375 1 91.31 134 PRO B O 1
ATOM 2755 N N . LEU B 1 135 ? 16.406 13.031 10.859 1 92.25 135 LEU B N 1
ATOM 2756 C CA . LEU B 1 135 ? 16.688 12.859 9.438 1 92.25 135 LEU B CA 1
ATOM 2757 C C . LEU B 1 135 ? 18.141 13.156 9.141 1 92.25 135 LEU B C 1
ATOM 2759 O O . LEU B 1 135 ? 18.719 14.094 9.703 1 92.25 135 LEU B O 1
ATOM 2763 N N . PRO B 1 136 ? 18.719 12.398 8.266 1 91.31 136 PRO B N 1
ATOM 2764 C CA . PRO B 1 136 ? 20.078 12.703 7.844 1 91.31 136 PRO B CA 1
ATOM 2765 C C . PRO B 1 136 ? 20.172 13.977 6.996 1 91.31 136 PRO B C 1
ATOM 2767 O O . PRO B 1 136 ? 19.156 14.422 6.445 1 91.31 136 PRO B O 1
ATOM 2770 N N . PRO B 1 137 ? 21.359 14.516 6.973 1 90.38 137 PRO B N 1
ATOM 2771 C CA . PRO B 1 137 ? 21.531 15.68 6.109 1 90.38 137 PRO B CA 1
ATOM 2772 C C . PRO B 1 137 ? 21.219 15.383 4.645 1 90.38 137 PRO B C 1
ATOM 2774 O O . PRO B 1 137 ? 21.547 14.305 4.148 1 90.38 137 PRO B O 1
ATOM 2777 N N . GLY B 1 138 ? 20.703 16.328 4.004 1 93.06 138 GLY B N 1
ATOM 2778 C CA . GLY B 1 138 ? 20.406 16.172 2.59 1 93.06 138 GLY B CA 1
ATOM 2779 C C . GLY B 1 138 ? 19.125 15.398 2.334 1 93.06 138 GLY B C 1
ATOM 2780 O O . GLY B 1 138 ? 18.875 14.945 1.214 1 93.06 138 GLY B O 1
ATOM 2781 N N . SER B 1 139 ? 18.344 15.25 3.314 1 94.69 139 SER B N 1
ATOM 2782 C CA . SER B 1 139 ? 17.094 14.508 3.191 1 94.69 139 SER B CA 1
ATOM 2783 C C . SER B 1 139 ? 16.062 15.281 2.371 1 94.69 139 SER B C 1
ATOM 2785 O O . SER B 1 139 ? 16.203 16.5 2.188 1 94.69 139 SER B O 1
ATOM 2787 N N . SER B 1 140 ? 15.148 14.625 1.814 1 95.31 140 SER B N 1
ATOM 2788 C CA . SER B 1 140 ? 14.016 15.195 1.104 1 95.31 140 SER B CA 1
ATOM 2789 C C . SER B 1 140 ? 12.711 14.5 1.493 1 95.31 140 SER B C 1
ATOM 2791 O O . SER B 1 140 ? 12.727 13.516 2.238 1 95.31 140 SER B O 1
ATOM 2793 N N . TRP B 1 141 ? 11.594 15.086 1.084 1 95.69 141 TRP B N 1
ATOM 2794 C CA . TRP B 1 141 ? 10.32 14.453 1.411 1 95.69 141 TRP B CA 1
ATOM 2795 C C . TRP B 1 141 ? 9.289 14.711 0.314 1 95.69 141 TRP B C 1
ATOM 2797 O O . TRP B 1 141 ? 9.477 15.594 -0.528 1 95.69 141 TRP B O 1
ATOM 2807 N N . GLU B 1 142 ? 8.266 13.875 0.25 1 94 142 GLU B N 1
ATOM 2808 C CA . GLU B 1 142 ? 7.148 14.039 -0.681 1 94 142 GLU B CA 1
ATOM 2809 C C . GLU B 1 142 ? 5.875 13.406 -0.126 1 94 142 GLU B C 1
ATOM 2811 O O . GLU B 1 142 ? 5.918 12.68 0.868 1 94 142 GLU B O 1
ATOM 2816 N N . VAL B 1 143 ? 4.793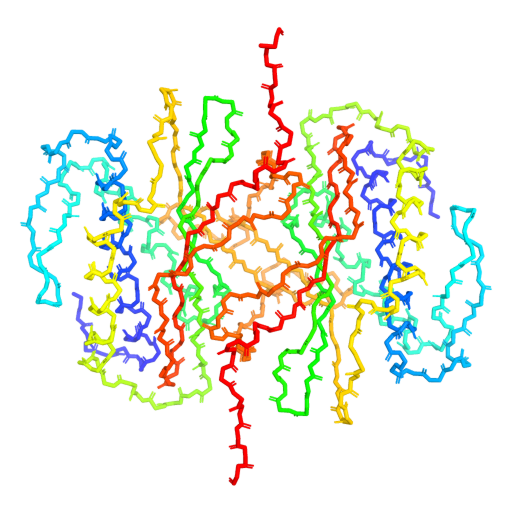 13.773 -0.705 1 95.62 143 VAL B N 1
ATOM 2817 C CA . VAL B 1 143 ? 3.502 13.156 -0.416 1 95.62 143 VAL B CA 1
ATOM 2818 C C . VAL B 1 143 ? 3.078 12.273 -1.587 1 95.62 143 VAL B C 1
ATOM 2820 O O . VAL B 1 143 ? 3.121 12.703 -2.744 1 95.62 143 VAL B O 1
ATOM 2823 N N . ALA B 1 144 ? 2.756 11.047 -1.274 1 93.75 144 ALA B N 1
ATOM 2824 C CA . ALA B 1 144 ? 2.303 10.109 -2.297 1 93.75 144 ALA B CA 1
ATOM 2825 C C . ALA B 1 144 ? 0.941 9.516 -1.938 1 93.75 144 ALA B C 1
ATOM 2827 O O . ALA B 1 144 ? 0.612 9.375 -0.759 1 93.75 144 ALA B O 1
ATOM 2828 N N . ALA B 1 145 ? 0.153 9.234 -2.92 1 93.69 145 ALA B N 1
ATOM 2829 C CA . ALA B 1 145 ? -1.128 8.555 -2.754 1 93.69 145 ALA B CA 1
ATOM 2830 C C . ALA B 1 145 ? -1.119 7.191 -3.449 1 93.69 145 ALA B C 1
ATOM 2832 O O . ALA B 1 145 ? -0.48 7.027 -4.492 1 93.69 145 ALA B O 1
ATOM 2833 N N . TYR B 1 146 ? -1.792 6.332 -2.887 1 92.19 146 TYR B N 1
ATOM 2834 C CA . TYR B 1 146 ? -1.842 4.977 -3.422 1 92.19 146 TYR B CA 1
ATOM 2835 C C . TYR B 1 146 ? -3.273 4.57 -3.746 1 92.19 146 TYR B C 1
ATOM 2837 O O . TYR B 1 146 ? -4.199 4.879 -2.992 1 92.19 146 TYR B O 1
ATOM 2845 N N . PHE B 1 147 ? -3.404 3.809 -4.844 1 91.19 147 PHE B N 1
ATOM 2846 C CA . PHE B 1 147 ? -4.699 3.412 -5.391 1 91.19 147 PHE B CA 1
ATOM 2847 C C . PHE B 1 147 ? -4.754 1.905 -5.613 1 91.19 147 PHE B C 1
ATOM 2849 O O . PHE B 1 147 ? -3.713 1.254 -5.738 1 91.19 147 PHE B O 1
ATOM 2856 N N . ARG B 1 148 ? -6 1.444 -5.715 1 90 148 ARG B N 1
ATOM 2857 C CA . ARG B 1 148 ? -6.238 0.017 -5.902 1 90 148 ARG B CA 1
ATOM 2858 C C . ARG B 1 148 ? -6.945 -0.252 -7.223 1 90 148 ARG B C 1
ATOM 2860 O O . ARG B 1 148 ? -7.848 0.493 -7.613 1 90 148 ARG B O 1
ATOM 2867 N N . ALA B 1 149 ? -6.48 -1.276 -7.852 1 88.38 149 ALA B N 1
ATOM 2868 C CA . ALA B 1 149 ? -7.148 -1.742 -9.062 1 88.38 149 ALA B CA 1
ATOM 2869 C C . ALA B 1 149 ? -7.363 -3.252 -9.023 1 88.38 149 ALA B C 1
ATOM 2871 O O . ALA B 1 149 ? -6.566 -3.984 -8.43 1 88.38 149 ALA B O 1
ATOM 2872 N N . LEU B 1 150 ? -8.492 -3.658 -9.609 1 86.81 150 LEU B N 1
ATOM 2873 C CA . LEU B 1 150 ? -8.758 -5.07 -9.859 1 86.81 150 LEU B CA 1
ATOM 2874 C C . LEU B 1 150 ? -8.555 -5.406 -11.336 1 86.81 150 LEU B C 1
ATOM 2876 O O . LEU B 1 150 ? -9.422 -5.125 -12.164 1 86.81 150 LEU B O 1
ATOM 2880 N N . PRO B 1 151 ? -7.438 -6.016 -11.578 1 81.31 151 PRO B N 1
ATOM 2881 C CA . PRO B 1 151 ? -7.168 -6.301 -12.984 1 81.31 151 PRO B CA 1
ATOM 2882 C C . PRO B 1 151 ? -8.172 -7.281 -13.594 1 81.31 151 PRO B C 1
ATOM 2884 O O . PRO B 1 151 ? -8.641 -8.195 -12.906 1 81.31 151 PRO B O 1
ATOM 2887 N N . ASN B 1 152 ? -8.859 -6.996 -14.656 1 72.5 152 ASN B N 1
ATOM 2888 C CA . ASN B 1 152 ? -9.844 -7.883 -15.273 1 72.5 152 ASN B CA 1
ATOM 2889 C C . ASN B 1 152 ? -9.391 -8.344 -16.656 1 72.5 152 ASN B C 1
ATOM 2891 O O . ASN B 1 152 ? -10.195 -8.812 -17.453 1 72.5 152 ASN B O 1
ATOM 2895 N N . GLY B 1 153 ? -8.164 -8.492 -16.922 1 61.62 153 GLY B N 1
ATOM 2896 C CA . GLY B 1 153 ? -7.688 -9.023 -18.188 1 61.62 153 GLY B CA 1
ATOM 2897 C C . GLY B 1 153 ? -8.016 -8.133 -19.375 1 61.62 153 GLY B C 1
ATOM 2898 O O . GLY B 1 153 ? -7.523 -8.367 -20.469 1 61.62 153 GLY B O 1
ATOM 2899 N N . ARG B 1 154 ? -9.18 -7.418 -19.297 1 55.03 154 ARG B N 1
ATOM 2900 C CA . ARG B 1 154 ? -9.539 -6.621 -20.453 1 55.03 154 ARG B CA 1
ATOM 2901 C C . ARG B 1 154 ? -8.742 -5.32 -20.5 1 55.03 154 ARG B C 1
ATOM 2903 O O . ARG B 1 154 ? -8.469 -4.719 -19.469 1 55.03 154 ARG B O 1
ATOM 2910 N N . LYS B 1 155 ? -7.992 -5.219 -21.5 1 49.94 155 LYS B N 1
ATOM 2911 C CA . LYS B 1 155 ? -7.273 -3.975 -21.766 1 49.94 155 LYS B CA 1
ATOM 2912 C C . LYS B 1 155 ? -8.18 -2.762 -21.562 1 49.94 155 LYS B C 1
ATOM 2914 O O . LYS B 1 155 ? -8.797 -2.271 -22.516 1 49.94 155 LYS B O 1
ATOM 2919 N N . GLU B 1 156 ? -9.062 -2.822 -20.641 1 51.81 156 GLU B N 1
ATOM 2920 C CA . GLU B 1 156 ? -9.883 -1.617 -20.594 1 51.81 156 GLU B CA 1
ATOM 2921 C C . GLU B 1 156 ? -9.047 -0.383 -20.297 1 51.81 156 GLU B C 1
ATOM 2923 O O . GLU B 1 156 ? -7.945 -0.496 -19.75 1 51.81 156 GLU B O 1
ATOM 2928 N N . SER B 1 157 ? -9.398 0.742 -20.828 1 49.09 157 SER B N 1
ATOM 2929 C CA . SER B 1 157 ? -8.797 2.062 -20.688 1 49.09 157 SER B CA 1
ATOM 2930 C C . SER B 1 157 ? -8.305 2.305 -19.266 1 49.09 157 SER B C 1
ATOM 2932 O O . SER B 1 157 ? -8.883 1.784 -18.312 1 49.09 157 SER B O 1
ATOM 2934 N N . GLN B 1 158 ? -6.984 2.629 -19.078 1 49.94 158 GLN B N 1
ATOM 2935 C CA . GLN B 1 158 ? -6.238 2.965 -17.859 1 49.94 158 GLN B CA 1
ATOM 2936 C C . GLN B 1 158 ? -7.164 3.533 -16.797 1 49.94 158 GLN B C 1
ATOM 2938 O O . GLN B 1 158 ? -7.035 3.195 -15.617 1 49.94 158 GLN B O 1
ATOM 2943 N N . ALA B 1 159 ? -8.047 4.559 -17.188 1 45.5 159 ALA B N 1
ATOM 2944 C CA . ALA B 1 159 ? -8.844 5.375 -16.266 1 45.5 159 ALA B CA 1
ATOM 2945 C C . ALA B 1 159 ? -9.875 4.527 -15.531 1 45.5 159 ALA B C 1
ATOM 2947 O O . ALA B 1 159 ? -10.211 4.816 -14.383 1 45.5 159 ALA B O 1
ATOM 2948 N N . GLN B 1 160 ? -10.242 3.432 -16.109 1 55.75 160 GLN B N 1
ATOM 2949 C CA . GLN B 1 160 ? -11.406 2.688 -15.656 1 55.75 160 GLN B CA 1
ATOM 2950 C C . GLN B 1 160 ? -11.008 1.552 -14.719 1 55.75 160 GLN B C 1
ATOM 2952 O O . GLN B 1 160 ? -11.867 0.841 -14.195 1 55.75 160 GLN B O 1
ATOM 2957 N N . MET B 1 161 ? -9.773 1.693 -14.344 1 63.72 161 MET B N 1
ATOM 2958 C CA . MET B 1 161 ? -9.328 0.462 -13.695 1 63.72 161 MET B CA 1
ATOM 2959 C C . MET B 1 161 ? -9.352 0.607 -12.172 1 63.72 161 MET B C 1
ATOM 2961 O O . MET B 1 161 ? -9.32 -0.39 -11.453 1 63.72 161 MET B O 1
ATOM 2965 N N . TRP B 1 162 ? -9.688 1.778 -11.711 1 77.69 162 TRP B N 1
ATOM 2966 C CA . TRP B 1 162 ? -9.586 1.938 -10.266 1 77.69 162 TRP B CA 1
ATOM 2967 C C . TRP B 1 162 ? -10.906 1.598 -9.578 1 77.69 162 TRP B C 1
ATOM 2969 O O . TRP B 1 162 ? -11.977 1.926 -10.094 1 77.69 162 TRP B O 1
ATOM 2979 N N . VAL B 1 163 ? -10.703 0.933 -8.57 1 83.06 163 VAL B N 1
ATOM 2980 C CA . VAL B 1 163 ? -11.914 0.528 -7.871 1 83.06 163 VAL B CA 1
ATOM 2981 C C . VAL B 1 163 ? -11.93 1.134 -6.469 1 83.06 163 VAL B C 1
ATOM 2983 O O . VAL B 1 163 ? -10.875 1.304 -5.852 1 83.06 163 VAL B O 1
ATOM 2986 N N . PRO B 1 164 ? -13.125 1.455 -5.984 1 80.12 164 PRO B N 1
ATOM 2987 C CA . PRO B 1 164 ? -13.242 1.943 -4.609 1 80.12 164 PRO B CA 1
ATOM 2988 C C . PRO B 1 164 ? -12.672 0.963 -3.584 1 80.12 164 PRO B C 1
ATOM 2990 O O . PRO B 1 164 ? -12.719 -0.251 -3.795 1 80.12 164 PRO B O 1
ATOM 2993 N N . THR B 1 165 ? -12.07 1.517 -2.594 1 76.25 165 THR B N 1
ATOM 2994 C CA . THR B 1 165 ? -11.453 0.746 -1.521 1 76.25 165 THR B CA 1
ATOM 2995 C C . THR B 1 165 ? -12.461 0.474 -0.403 1 76.25 165 THR B C 1
ATOM 2997 O O . THR B 1 165 ? -12.133 0.617 0.778 1 76.25 165 THR B O 1
ATOM 3000 N N . ASP B 1 166 ? -13.602 0.172 -0.724 1 67.31 166 ASP B N 1
ATOM 3001 C CA . ASP B 1 166 ? -14.656 0.006 0.272 1 67.31 166 ASP B CA 1
ATOM 3002 C C . ASP B 1 166 ? -14.562 -1.362 0.944 1 67.31 166 ASP B C 1
ATOM 3004 O O . ASP B 1 166 ? -15.445 -1.735 1.724 1 67.31 166 ASP B O 1
ATOM 3008 N N . THR B 1 167 ? -13.484 -2.051 0.637 1 70.38 167 THR B N 1
ATOM 3009 C CA . THR B 1 167 ? -13.258 -3.293 1.365 1 70.38 167 THR B CA 1
ATOM 3010 C C . THR B 1 167 ? -12.93 -3.012 2.828 1 70.38 167 THR B C 1
ATOM 3012 O O . THR B 1 167 ? -12.211 -2.062 3.135 1 70.38 167 THR B O 1
ATOM 3015 N N . LYS B 1 168 ? -13.656 -3.73 3.695 1 78.38 168 LYS B N 1
ATOM 3016 C CA . LYS B 1 168 ? -13.352 -3.594 5.117 1 78.38 168 LYS B CA 1
ATOM 3017 C C . LYS B 1 168 ? -11.859 -3.771 5.375 1 78.38 168 LYS B C 1
ATOM 3019 O O . LYS B 1 168 ? -11.211 -4.609 4.75 1 78.38 168 LYS B O 1
ATOM 3024 N N . GLN B 1 169 ? -11.297 -2.828 6.121 1 80.06 169 GLN B N 1
ATOM 3025 C CA . GLN B 1 169 ? -9.875 -2.852 6.438 1 80.06 169 GLN B CA 1
ATOM 3026 C C . GLN B 1 169 ? -9.641 -3.205 7.902 1 80.06 169 GLN B C 1
ATOM 3028 O O . GLN B 1 169 ? -10.539 -3.062 8.734 1 80.06 169 GLN B O 1
ATOM 3033 N N . TRP B 1 170 ? -8.469 -3.773 8.109 1 86.94 170 TRP B N 1
ATOM 3034 C CA . TRP B 1 170 ? -8.07 -4.02 9.492 1 86.94 170 TRP B CA 1
ATOM 3035 C C . TRP B 1 170 ? -7.949 -2.709 10.266 1 86.94 170 TRP B C 1
ATOM 3037 O O . TRP B 1 170 ? -7.574 -1.679 9.703 1 86.94 170 TRP B O 1
ATOM 3047 N N . MET B 1 171 ? -8.297 -2.721 11.516 1 82.38 171 MET B N 1
ATOM 3048 C CA . MET B 1 171 ? -8.219 -1.533 12.359 1 82.38 171 MET B CA 1
ATOM 3049 C C . MET B 1 171 ? -6.805 -1.328 12.891 1 82.38 171 MET B C 1
ATOM 3051 O O . MET B 1 171 ? -6.445 -0.223 13.297 1 82.38 171 MET B O 1
ATOM 3055 N N . GLN B 1 172 ? -6.102 -2.361 12.898 1 85.88 172 GLN B N 1
ATOM 3056 C CA . GLN B 1 172 ? -4.711 -2.324 13.344 1 85.88 172 GLN B CA 1
ATOM 3057 C C . GLN B 1 172 ? -3.762 -2.689 12.211 1 85.88 172 GLN B C 1
ATOM 3059 O O . GLN B 1 172 ? -4.156 -3.359 11.25 1 85.88 172 GLN B O 1
ATOM 3064 N N . PRO B 1 173 ? -2.572 -2.113 12.352 1 85.81 173 PRO B N 1
ATOM 3065 C CA . PRO B 1 173 ? -1.594 -2.562 11.359 1 85.81 173 PRO B CA 1
ATOM 3066 C C . PRO B 1 173 ? -1.432 -4.082 11.336 1 85.81 173 PRO B C 1
ATOM 3068 O O . PRO B 1 173 ? -1.486 -4.727 12.383 1 85.81 173 PRO B O 1
ATOM 3071 N N . SER B 1 174 ? -1.282 -4.656 10.219 1 89.06 174 SER B N 1
ATOM 3072 C CA . SER B 1 174 ? -1.202 -6.098 10.023 1 89.06 174 SER B CA 1
ATOM 3073 C C . SER B 1 174 ? 0.103 -6.66 10.57 1 89.06 174 SER B C 1
ATOM 3075 O O . SER B 1 174 ? 1.078 -5.926 10.742 1 89.06 174 SER B O 1
ATOM 3077 N N . CYS B 1 175 ? 0.041 -7.941 10.945 1 90.62 175 CYS B N 1
ATOM 3078 C CA . CYS B 1 175 ? 1.249 -8.703 11.234 1 90.62 175 CYS B CA 1
ATOM 3079 C C . CYS B 1 175 ? 1.862 -9.25 9.945 1 90.62 175 CYS B C 1
ATOM 3081 O O . CYS B 1 175 ? 1.183 -9.922 9.164 1 90.62 175 CYS B O 1
ATOM 3083 N N . ILE B 1 176 ? 3.102 -9.008 9.805 1 92.69 176 ILE B N 1
ATOM 3084 C CA . ILE B 1 176 ? 3.758 -9.359 8.547 1 92.69 176 ILE B CA 1
ATOM 3085 C C . ILE B 1 176 ? 4.691 -10.547 8.773 1 92.69 176 ILE B C 1
ATOM 3087 O O . ILE B 1 176 ? 5.457 -10.57 9.734 1 92.69 176 ILE B O 1
ATOM 3091 N N . THR B 1 177 ? 4.645 -11.547 7.957 1 93.5 177 THR B N 1
ATOM 3092 C CA . THR B 1 177 ? 5.57 -12.672 7.906 1 93.5 177 THR B CA 1
ATOM 3093 C C . THR B 1 177 ? 6.32 -12.688 6.578 1 93.5 177 THR B C 1
ATOM 3095 O O . THR B 1 177 ? 5.754 -13.047 5.543 1 93.5 177 THR B O 1
ATOM 3098 N N . PRO B 1 178 ? 7.547 -12.273 6.66 1 93.06 178 PRO B N 1
ATOM 3099 C CA . PRO B 1 178 ? 8.32 -12.297 5.414 1 93.06 178 PRO B CA 1
ATOM 3100 C C . PRO B 1 178 ? 8.516 -13.703 4.867 1 93.06 178 PRO B C 1
ATOM 3102 O O . PRO B 1 178 ? 8.664 -14.656 5.641 1 93.06 178 PRO B O 1
ATOM 3105 N N . ILE B 1 179 ? 8.523 -13.891 3.58 1 94.25 179 ILE B N 1
ATOM 3106 C CA . ILE B 1 179 ? 8.734 -15.188 2.945 1 94.25 179 ILE B CA 1
ATOM 3107 C C . ILE B 1 179 ? 10.055 -15.172 2.182 1 94.25 179 ILE B C 1
ATOM 3109 O O . ILE B 1 179 ? 10.953 -15.977 2.461 1 94.25 179 ILE B O 1
ATOM 3113 N N . LYS B 1 180 ? 10.211 -14.305 1.234 1 94.25 180 LYS B N 1
ATOM 3114 C CA . LYS B 1 180 ? 11.398 -14.227 0.391 1 94.25 180 LYS B CA 1
ATOM 3115 C C . LYS B 1 180 ? 11.555 -12.844 -0.225 1 94.25 180 LYS B C 1
ATOM 3117 O O . LYS B 1 180 ? 10.562 -12.133 -0.434 1 94.25 180 LYS B O 1
ATOM 3122 N N . SER B 1 181 ? 12.766 -12.398 -0.453 1 92.25 181 SER B N 1
ATOM 3123 C CA . SER B 1 181 ? 13.07 -11.141 -1.117 1 92.25 181 SER B CA 1
ATOM 3124 C C . SER B 1 181 ? 14.172 -11.312 -2.16 1 92.25 181 SER B C 1
ATOM 3126 O O . SER B 1 181 ? 15.039 -12.172 -2.014 1 92.25 181 SER B O 1
ATOM 3128 N N . LEU B 1 182 ? 14.031 -10.578 -3.174 1 90.75 182 LEU B N 1
ATOM 3129 C CA . LEU B 1 182 ? 15 -10.539 -4.262 1 90.75 182 LEU B CA 1
ATOM 3130 C C . LEU B 1 182 ? 15.367 -9.102 -4.613 1 90.75 182 LEU B C 1
ATOM 3132 O O . LEU B 1 182 ? 14.477 -8.258 -4.797 1 90.75 182 LEU B O 1
ATOM 3136 N N . SER B 1 183 ? 16.609 -8.781 -4.629 1 85.12 183 SER B N 1
ATOM 3137 C CA . SER B 1 183 ? 17.094 -7.484 -5.082 1 85.12 183 SER B CA 1
ATOM 3138 C C . SER B 1 183 ? 18.188 -7.637 -6.145 1 85.12 183 SER B C 1
ATOM 3140 O O . SER B 1 183 ? 19.328 -7.953 -5.828 1 85.12 183 SER B O 1
ATOM 3142 N N . SER B 1 184 ? 17.859 -7.566 -7.336 1 81.31 184 SER B N 1
ATOM 3143 C CA . SER B 1 184 ? 18.781 -7.605 -8.469 1 81.31 184 SER B CA 1
ATOM 3144 C C . SER B 1 184 ? 18.406 -6.574 -9.523 1 81.31 184 SER B C 1
ATOM 3146 O O . SER B 1 184 ? 17.375 -6.711 -10.195 1 81.31 184 SER B O 1
ATOM 3148 N N . GLU B 1 185 ? 19.172 -5.586 -9.672 1 78.56 185 GLU B N 1
ATOM 3149 C CA . GLU B 1 185 ? 18.844 -4.566 -10.656 1 78.56 185 GLU B CA 1
ATOM 3150 C C . GLU B 1 185 ? 18.641 -5.184 -12.039 1 78.56 185 GLU B C 1
ATOM 3152 O O . GLU B 1 185 ? 19.406 -6.047 -12.453 1 78.56 185 GLU B O 1
ATOM 3157 N N . PRO B 1 186 ? 17.484 -4.844 -12.727 1 85 186 PRO B N 1
ATOM 3158 C CA . PRO B 1 186 ? 16.562 -3.732 -12.461 1 85 186 PRO B CA 1
ATOM 3159 C C . PRO B 1 186 ? 15.336 -4.164 -11.672 1 85 186 PRO B C 1
ATOM 3161 O O . PRO B 1 186 ? 14.367 -3.402 -11.562 1 85 186 PRO B O 1
ATOM 3164 N N . VAL B 1 187 ? 15.375 -5.371 -11.078 1 88.69 187 VAL B N 1
ATOM 3165 C CA . VAL B 1 187 ? 14.148 -5.918 -10.516 1 88.69 187 VAL B CA 1
ATOM 3166 C C . VAL B 1 187 ? 14.328 -6.156 -9.016 1 88.69 187 VAL B C 1
ATOM 3168 O O . VAL B 1 187 ? 15.359 -6.684 -8.586 1 88.69 187 VAL B O 1
ATOM 3171 N N . LYS B 1 188 ? 13.406 -5.668 -8.297 1 90.38 188 LYS B N 1
ATOM 3172 C CA . LYS B 1 188 ? 13.258 -6.047 -6.895 1 90.38 188 LYS B CA 1
ATOM 3173 C C . LYS B 1 188 ? 11.883 -6.652 -6.629 1 90.38 188 LYS B C 1
ATOM 3175 O O . LYS B 1 188 ? 10.875 -6.141 -7.113 1 90.38 188 LYS B O 1
ATOM 3180 N N . VAL B 1 189 ? 11.906 -7.781 -5.938 1 93.5 189 VAL B N 1
ATOM 3181 C CA . VAL B 1 189 ? 10.664 -8.461 -5.598 1 93.5 189 VAL B CA 1
ATOM 3182 C C . VAL B 1 189 ? 10.68 -8.875 -4.129 1 93.5 189 VAL B C 1
ATOM 3184 O O . VAL B 1 189 ? 11.695 -9.367 -3.627 1 93.5 189 VAL B O 1
ATOM 3187 N N . GLN B 1 190 ? 9.609 -8.578 -3.463 1 94.38 190 GLN B N 1
ATOM 3188 C CA . GLN B 1 190 ? 9.391 -9.078 -2.107 1 94.38 190 GLN B CA 1
ATOM 3189 C C . GLN B 1 190 ? 8.062 -9.812 -1.995 1 94.38 190 GLN B C 1
ATOM 3191 O O . GLN B 1 190 ? 7.055 -9.383 -2.559 1 94.38 190 GLN B O 1
ATOM 3196 N N . LEU B 1 191 ? 8.156 -10.914 -1.295 1 96.75 191 LEU B N 1
ATOM 3197 C CA . LEU B 1 191 ? 6.953 -11.68 -0.98 1 96.75 191 LEU B CA 1
ATOM 3198 C C . LEU B 1 191 ? 6.789 -11.844 0.527 1 96.75 191 LEU B C 1
ATOM 3200 O O . LEU B 1 191 ? 7.715 -12.281 1.214 1 96.75 191 LEU B O 1
ATOM 3204 N N . TYR B 1 192 ? 5.609 -11.453 1.043 1 96.38 192 TYR B N 1
ATOM 3205 C CA . TYR B 1 192 ? 5.297 -11.672 2.451 1 96.38 192 TYR B CA 1
ATOM 3206 C C . TYR B 1 192 ? 3.801 -11.875 2.652 1 96.38 192 TYR B C 1
ATOM 3208 O O . TYR B 1 192 ? 3.006 -11.617 1.746 1 96.38 192 TYR B O 1
ATOM 3216 N N . ILE B 1 193 ? 3.48 -12.383 3.795 1 96.94 193 ILE B N 1
ATOM 3217 C CA . ILE B 1 193 ? 2.09 -12.633 4.164 1 96.94 193 ILE B CA 1
ATOM 3218 C C . ILE B 1 193 ? 1.662 -11.656 5.254 1 96.94 193 ILE B C 1
ATOM 3220 O O . ILE B 1 193 ? 2.443 -11.344 6.156 1 96.94 193 ILE B O 1
ATOM 3224 N N . GLU B 1 194 ? 0.441 -11.164 5.109 1 95.44 194 GLU B N 1
ATOM 3225 C CA . GLU B 1 194 ? -0.137 -10.312 6.145 1 95.44 194 GLU B CA 1
ATOM 3226 C C . GLU B 1 194 ? -1.339 -10.984 6.805 1 95.44 194 GLU B C 1
ATOM 3228 O O . GLU B 1 194 ? -2.17 -11.586 6.125 1 95.44 194 GLU B O 1
ATOM 3233 N N . HIS B 1 195 ? -1.406 -10.875 8.094 1 94.75 195 HIS B N 1
ATOM 3234 C CA . HIS B 1 195 ? -2.535 -11.312 8.914 1 94.75 195 HIS B CA 1
ATOM 3235 C C . HIS B 1 195 ? -2.998 -10.195 9.844 1 94.75 195 HIS B C 1
ATOM 3237 O O . HIS B 1 195 ? -2.234 -9.273 10.141 1 94.75 195 HIS B O 1
ATOM 3243 N N . PRO B 1 196 ? -4.305 -10.219 10.172 1 91.44 196 PRO B N 1
ATOM 3244 C CA . PRO B 1 196 ? -4.727 -9.242 11.18 1 91.44 196 PRO B CA 1
ATOM 3245 C C . PRO B 1 196 ? -3.934 -9.367 12.484 1 91.44 196 PRO B C 1
ATOM 3247 O O . PRO B 1 196 ? -3.535 -10.477 12.859 1 91.44 196 PRO B O 1
ATOM 3250 N N . SER B 1 197 ? -3.725 -8.273 13.109 1 90.5 197 SER B N 1
ATOM 3251 C CA . SER B 1 197 ? -3.029 -8.273 14.391 1 90.5 197 SER B CA 1
ATOM 3252 C C . SER B 1 197 ? -3.805 -9.07 15.438 1 90.5 197 SER B C 1
ATOM 3254 O O . SER B 1 197 ? -5.035 -9.133 15.391 1 90.5 197 SER B O 1
ATOM 3256 N N . PRO B 1 198 ? -3.057 -9.695 16.375 1 86.12 198 PRO B N 1
ATOM 3257 C CA . PRO B 1 198 ? -3.75 -10.383 17.469 1 86.12 198 PRO B CA 1
ATOM 3258 C C . PRO B 1 198 ? -4.652 -9.445 18.281 1 86.12 198 PRO B C 1
ATOM 3260 O O . PRO B 1 198 ? -5.578 -9.906 18.953 1 86.12 198 PRO B O 1
ATOM 3263 N N . THR B 1 199 ? -4.406 -8.117 18.219 1 82.81 199 THR B N 1
ATOM 3264 C CA . THR B 1 199 ? -5.184 -7.133 18.969 1 82.81 199 THR B CA 1
ATOM 3265 C C . THR B 1 199 ? -6.332 -6.598 18.109 1 82.81 199 THR B C 1
ATOM 3267 O O . THR B 1 199 ? -7.062 -5.699 18.547 1 82.81 199 THR B O 1
ATOM 3270 N N . GLU B 1 200 ? -6.414 -7.152 16.922 1 87 200 GLU B N 1
ATOM 3271 C CA . GLU B 1 200 ? -7.523 -6.762 16.062 1 87 200 GLU B CA 1
ATOM 3272 C C . GLU B 1 200 ? -8.867 -7.074 16.719 1 87 200 GLU B C 1
ATOM 3274 O O . GLU B 1 200 ? -9.078 -8.172 17.234 1 87 200 GLU B O 1
ATOM 3279 N N . PRO B 1 201 ? -9.766 -5.977 16.797 1 77.44 201 PRO B N 1
ATOM 3280 C CA . PRO B 1 201 ? -11.078 -6.254 17.391 1 77.44 201 PRO B CA 1
ATOM 3281 C C . PRO B 1 201 ? -11.828 -7.371 16.656 1 77.44 201 PRO B C 1
ATOM 3283 O O . PRO B 1 201 ? -11.812 -7.434 15.43 1 77.44 201 PRO B O 1
ATOM 3286 N N . LYS B 1 202 ? -12.227 -8.445 17.5 1 68.12 202 LYS B N 1
ATOM 3287 C CA . LYS B 1 202 ? -12.992 -9.555 16.938 1 68.12 202 LYS B CA 1
ATOM 3288 C C . LYS B 1 202 ? -14.422 -9.125 16.609 1 68.12 202 LYS B C 1
ATOM 3290 O O . LYS B 1 202 ? -15.008 -8.305 17.328 1 68.12 202 LYS B O 1
ATOM 3295 N N . ASP B 1 203 ? -14.789 -9.102 15.398 1 57.59 203 ASP B N 1
ATOM 3296 C CA . ASP B 1 203 ? -16.203 -8.836 15.156 1 57.59 203 ASP B CA 1
ATOM 3297 C C . ASP B 1 203 ? -17.078 -9.766 15.984 1 57.59 203 ASP B C 1
ATOM 3299 O O . ASP B 1 203 ? -17.062 -10.984 15.789 1 57.59 203 ASP B O 1
ATOM 3303 N N . THR B 1 204 ? -17.172 -9.758 17.266 1 43.06 204 THR B N 1
ATOM 3304 C CA . THR B 1 204 ? -18.062 -10.57 18.062 1 43.06 204 THR B CA 1
ATOM 3305 C C . THR B 1 204 ? -19.484 -10.508 17.516 1 43.06 204 THR B C 1
ATOM 3307 O O . THR B 1 204 ? -20.141 -9.461 17.562 1 43.06 204 THR B O 1
ATOM 3310 N N . LYS B 1 205 ? -19.891 -11.117 16.547 1 38.31 205 LYS B N 1
ATOM 3311 C CA . LYS B 1 205 ? -21.297 -11.469 16.5 1 38.31 205 LYS B CA 1
ATOM 3312 C C . LYS B 1 205 ? -21.719 -12.211 17.766 1 38.31 205 LYS B C 1
ATOM 3314 O O . LYS B 1 205 ? -21.312 -13.359 17.984 1 38.31 205 LYS B O 1
ATOM 3319 N N . GLY B 1 206 ? -21.484 -11.734 18.969 1 27.47 206 GLY B N 1
ATOM 3320 C CA . GLY B 1 206 ? -22.531 -12.211 19.859 1 27.47 206 GLY B CA 1
ATOM 3321 C C . GLY B 1 206 ? -23.922 -11.766 19.438 1 27.47 206 GLY B C 1
ATOM 3322 O O . GLY B 1 206 ? -24.078 -10.758 18.734 1 27.47 206 GLY B O 1
#

Foldseek 3Di:
DPPPDDQLLLLVLVLVLVLQLQLLQQLCVLLVPDDLVQWDFDADLNDTGTAGDNCVVNVQSNVVSVVCSVCSSQQFWQKKKKFKAAQVRHTDDIDIGGDGDAPVDSDRDPPNVSSNVSVVVRVCSNVCSVVDDHYDPNMDIDMDTDGDFDDDPPPPDPVPGTDHPNPDDWPDDWDKAWDDWDDDPPDTDTDIDTDHDPPTDDPPPD/DPPPPDQLLLLVLVLVLVLQLQLLQQLCVLQVPDDLVQWDFDADLNDTGTAGDNCVVNVQSNVVSVVCSVCSSQQFWQKKKKFKAAQVRHTDDIDIGGDGDAPVDSDRDPPNVVSNVSVVVRVCSNVCSVVDDHYDPNMDIDMDTDGDFDDDPPPPDPVPGTDHPNPDDWPDDWDKAWDDWDDDPPDTDTDIDTDHDPPTDDPPPD